Protein 4Q1Z (pdb70)

Structure (mmCIF, N/CA/C/O backbone):
data_4Q1Z
#
_entry.id   4Q1Z
#
_cell.length_a   76.202
_cell.length_b   76.202
_cell.length_c   174.721
_cell.angle_alpha   90.000
_cell.angle_beta   90.000
_cell.angle_gamma   120.000
#
_symmetry.space_group_name_H-M   'P 32 2 1'
#
loop_
_entity.id
_entity.type
_entity.pdbx_description
1 polymer 'Putative lipoprotein'
2 non-polymer 'UNKNOWN ATOM OR ION'
3 non-polymer DI(HYDROXYETHYL)ETHER
4 non-polymer 'TRIETHYLENE GLYCOL'
5 water water
#
loop_
_atom_site.group_PDB
_atom_site.id
_atom_site.type_symbol
_atom_site.label_atom_id
_atom_site.label_alt_id
_atom_site.label_comp_id
_atom_site.label_asym_id
_atom_site.label_entity_id
_atom_site.label_seq_id
_atom_site.pdbx_PDB_ins_code
_atom_site.Cartn_x
_atom_site.Cartn_y
_atom_site.Cartn_z
_atom_site.occupancy
_atom_site.B_iso_or_equiv
_atom_site.auth_seq_id
_atom_site.auth_comp_id
_atom_site.auth_asym_id
_atom_site.auth_atom_id
_atom_site.pdbx_PDB_model_num
ATOM 1 N N . PRO A 1 10 ? 97.191 22.012 -18.607 1.00 133.82 9 PRO A N 1
ATOM 2 C CA . PRO A 1 10 ? 96.862 21.374 -17.318 1.00 131.70 9 PRO A CA 1
ATOM 3 C C . PRO A 1 10 ? 96.779 22.406 -16.177 1.00 133.24 9 PRO A C 1
ATOM 4 O O . PRO A 1 10 ? 97.804 22.990 -15.806 1.00 134.98 9 PRO A O 1
ATOM 8 N N . ILE A 1 11 ? 95.559 22.654 -15.636 1.00 125.20 10 ILE A N 1
ATOM 9 C CA . ILE A 1 11 ? 95.334 23.646 -14.566 1.00 122.84 10 ILE A CA 1
ATOM 10 C C . ILE A 1 11 ? 94.444 23.102 -13.428 1.00 121.52 10 ILE A C 1
ATOM 11 O O . ILE A 1 11 ? 93.808 22.058 -13.581 1.00 119.33 10 ILE A O 1
ATOM 13 N N . THR A 1 12 ? 94.422 23.809 -12.278 1.00 116.15 11 THR A N 1
ATOM 14 C CA . THR A 1 12 ? 93.565 23.472 -11.129 1.00 113.24 11 THR A CA 1
ATOM 15 C C . THR A 1 12 ? 92.527 24.589 -10.987 1.00 112.94 11 THR A C 1
ATOM 16 O O . THR A 1 12 ? 92.899 25.768 -11.034 1.00 113.89 11 THR A O 1
ATOM 20 N N . VAL A 1 13 ? 91.234 24.220 -10.854 1.00 104.26 12 VAL A N 1
ATOM 21 C CA . VAL A 1 13 ? 90.112 25.164 -10.750 1.00 100.99 12 VAL A CA 1
ATOM 22 C C . VAL A 1 13 ? 89.385 25.004 -9.405 1.00 99.57 12 VAL A C 1
ATOM 23 O O . VAL A 1 13 ? 88.941 23.906 -9.051 1.00 97.25 12 VAL A O 1
ATOM 27 N N . ASP A 1 14 ? 89.284 26.123 -8.664 1.00 94.39 13 ASP A N 1
ATOM 28 C CA . ASP A 1 14 ? 88.581 26.207 -7.386 1.00 91.95 13 ASP A CA 1
ATOM 29 C C . ASP A 1 14 ? 87.088 26.339 -7.660 1.00 90.56 13 ASP A C 1
ATOM 30 O O . ASP A 1 14 ? 86.681 27.214 -8.426 1.00 89.81 13 ASP A O 1
ATOM 35 N N . VAL A 1 15 ? 86.285 25.426 -7.092 1.00 82.63 14 VAL A N 1
ATOM 36 C CA . VAL A 1 15 ? 84.840 25.386 -7.275 1.00 79.06 14 VAL A CA 1
ATOM 37 C C . VAL A 1 15 ? 84.183 25.696 -5.927 1.00 82.02 14 VAL A C 1
ATOM 38 O O . VAL A 1 15 ? 84.617 25.155 -4.911 1.00 81.87 14 VAL A O 1
ATOM 42 N N . TYR A 1 16 ? 83.179 26.603 -5.913 1.00 77.64 15 TYR A N 1
ATOM 43 C CA . TYR A 1 16 ? 82.424 26.988 -4.711 1.00 76.90 15 TYR A CA 1
ATOM 44 C C . TYR A 1 16 ? 80.936 26.752 -4.955 1.00 78.15 15 TYR A C 1
ATOM 45 O O . TYR A 1 16 ? 80.366 27.303 -5.899 1.00 76.77 15 TYR A O 1
ATOM 54 N N . LEU A 1 17 ? 80.318 25.922 -4.114 1.00 72.49 16 LEU A N 1
ATOM 55 C CA . LEU A 1 17 ? 78.925 25.585 -4.252 1.00 70.65 16 LEU A CA 1
ATOM 56 C C . LEU A 1 17 ? 78.070 26.370 -3.268 1.00 76.09 16 LEU A C 1
ATOM 57 O O . LEU A 1 17 ? 78.165 26.185 -2.049 1.00 75.86 16 LEU A O 1
ATOM 62 N N . ASP A 1 18 ? 77.229 27.261 -3.817 1.00 73.05 17 ASP A N 1
ATOM 63 C CA . ASP A 1 18 ? 76.268 28.046 -3.054 1.00 71.59 17 ASP A CA 1
ATOM 64 C C . ASP A 1 18 ? 75.032 27.190 -2.977 1.00 71.81 17 ASP A C 1
ATOM 65 O O . ASP A 1 18 ? 74.176 27.249 -3.864 1.00 70.91 17 ASP A O 1
ATOM 70 N N . ILE A 1 19 ? 75.004 26.307 -1.965 1.00 66.93 18 ILE A N 1
ATOM 71 C CA . ILE A 1 19 ? 73.917 25.372 -1.734 1.00 64.75 18 ILE A CA 1
ATOM 72 C C . ILE A 1 19 ? 72.829 26.134 -0.974 1.00 71.84 18 ILE A C 1
ATOM 73 O O . ILE A 1 19 ? 73.106 26.801 0.023 1.00 73.19 18 ILE A O 1
ATOM 78 N N . THR A 1 20 ? 71.610 26.094 -1.535 1.00 68.80 19 THR A N 1
ATOM 79 C CA . THR A 1 20 ? 70.398 26.798 -1.122 1.00 68.57 19 THR A CA 1
ATOM 80 C C . THR A 1 20 ? 69.688 26.021 0.005 1.00 72.53 19 THR A C 1
ATOM 81 O O . THR A 1 20 ? 68.886 26.625 0.718 1.00 73.46 19 THR A O 1
ATOM 85 N N . VAL A 1 21 ? 70.009 24.716 0.204 1.00 66.23 20 VAL A N 1
ATOM 86 C CA . VAL A 1 21 ? 69.442 23.900 1.286 1.00 63.04 20 VAL A CA 1
ATOM 87 C C . VAL A 1 21 ? 70.077 24.352 2.607 1.00 67.16 20 VAL A C 1
ATOM 88 O O . VAL A 1 21 ? 71.295 24.526 2.681 1.00 65.93 20 VAL A O 1
ATOM 92 N N . GLU A 1 22 ? 69.230 24.565 3.630 1.00 65.39 21 GLU A N 1
ATOM 93 C CA . GLU A 1 22 ? 69.606 25.027 4.972 1.00 66.71 21 GLU A CA 1
ATOM 94 C C . GLU A 1 22 ? 69.949 23.880 5.926 1.00 70.34 21 GLU A C 1
ATOM 95 O O . GLU A 1 22 ? 69.368 22.797 5.832 1.00 68.76 21 GLU A O 1
ATOM 101 N N . ASN A 1 23 ? 70.860 24.160 6.889 1.00 68.09 22 ASN A N 1
ATOM 102 C CA . ASN A 1 23 ? 71.309 23.269 7.968 1.00 67.55 22 ASN A CA 1
ATOM 103 C C . ASN A 1 23 ? 71.724 21.895 7.451 1.00 71.83 22 ASN A C 1
ATOM 104 O O . ASN A 1 23 ? 71.291 20.879 8.004 1.00 71.16 22 ASN A O 1
ATOM 109 N N . ILE A 1 24 ? 72.559 21.863 6.394 1.00 68.56 23 ILE A N 1
ATOM 110 C CA . ILE A 1 24 ? 73.030 20.619 5.777 1.00 68.36 23 ILE A CA 1
ATOM 111 C C . ILE A 1 24 ? 73.871 19.811 6.781 1.00 76.70 23 ILE A C 1
ATOM 112 O O . ILE A 1 24 ? 74.768 20.366 7.421 1.00 78.60 23 ILE A O 1
ATOM 117 N N . SER A 1 25 ? 73.566 18.509 6.913 1.00 73.49 24 SER A N 1
ATOM 118 C CA . SER A 1 25 ? 74.272 17.586 7.803 1.00 74.13 24 SER A CA 1
ATOM 119 C C . SER A 1 25 ? 75.258 16.697 7.014 1.00 79.06 24 SER A C 1
ATOM 120 O O . SER A 1 25 ? 76.345 16.390 7.511 1.00 80.95 24 SER A O 1
ATOM 123 N N . THR A 1 26 ? 74.868 16.281 5.793 1.00 73.30 25 THR A N 1
ATOM 124 C CA . THR A 1 26 ? 75.639 15.403 4.905 1.00 72.04 25 THR A CA 1
ATOM 125 C C . THR A 1 26 ? 75.482 15.803 3.452 1.00 72.10 25 THR A C 1
ATOM 126 O O . THR A 1 26 ? 74.398 16.231 3.048 1.00 70.76 25 THR A O 1
ATOM 130 N N . LEU A 1 27 ? 76.543 15.593 2.654 1.00 67.06 26 LEU A N 1
ATOM 131 C CA . LEU A 1 27 ? 76.522 15.727 1.204 1.00 65.27 26 LEU A CA 1
ATOM 132 C C . LEU A 1 27 ? 76.808 14.314 0.642 1.00 72.28 26 LEU A C 1
ATOM 133 O O . LEU A 1 27 ? 77.966 13.859 0.594 1.00 72.89 26 LEU A O 1
ATOM 138 N N . LYS A 1 28 ? 75.707 13.589 0.320 1.00 68.60 27 LYS A N 1
ATOM 139 C CA . LYS A 1 28 ? 75.690 12.192 -0.146 1.00 67.97 27 LYS A CA 1
ATOM 140 C C . LYS A 1 28 ? 75.685 12.067 -1.693 1.00 71.46 27 LYS A C 1
ATOM 141 O O . LYS A 1 28 ? 74.868 12.698 -2.369 1.00 70.04 27 LYS A O 1
ATOM 147 N N . ASP A 1 29 ? 76.609 11.239 -2.235 1.00 68.88 28 ASP A N 1
ATOM 148 C CA . ASP A 1 29 ? 76.768 10.910 -3.668 1.00 69.16 28 ASP A CA 1
ATOM 149 C C . ASP A 1 29 ? 76.846 12.193 -4.581 1.00 70.26 28 ASP A C 1
ATOM 150 O O . ASP A 1 29 ? 76.470 12.169 -5.770 1.00 68.70 28 ASP A O 1
ATOM 155 N N . LEU A 1 30 ? 77.425 13.283 -4.017 1.00 65.42 29 LEU A N 1
ATOM 156 C CA . LEU A 1 30 ? 77.555 14.579 -4.670 1.00 64.27 29 LEU A CA 1
ATOM 157 C C . LEU A 1 30 ? 78.771 14.610 -5.600 1.00 68.21 29 LEU A C 1
ATOM 158 O O . LEU A 1 30 ? 79.888 14.277 -5.200 1.00 69.77 29 LEU A O 1
ATOM 163 N N . THR A 1 31 ? 78.539 15.033 -6.848 1.00 63.30 30 THR A N 1
ATOM 164 C CA . THR A 1 31 ? 79.570 15.122 -7.870 1.00 63.81 30 THR A CA 1
ATOM 165 C C . THR A 1 31 ? 79.548 16.445 -8.637 1.00 69.52 30 THR A C 1
ATOM 166 O O . THR A 1 31 ? 78.516 17.112 -8.764 1.00 67.70 30 THR A O 1
ATOM 170 N N . VAL A 1 32 ? 80.721 16.800 -9.153 1.00 69.35 31 VAL A N 1
ATOM 171 C CA . VAL A 1 32 ? 80.962 17.936 -10.019 1.00 70.96 31 VAL A CA 1
ATOM 172 C C . VAL A 1 32 ? 81.543 17.350 -11.294 1.00 78.38 31 VAL A C 1
ATOM 173 O O . VAL A 1 32 ? 82.659 16.842 -11.280 1.00 79.39 31 VAL A O 1
ATOM 177 N N . LYS A 1 33 ? 80.738 17.334 -12.361 1.00 76.89 32 LYS A N 1
ATOM 178 C CA . LYS A 1 33 ? 81.112 16.849 -13.689 1.00 78.66 32 LYS A CA 1
ATOM 179 C C . LYS A 1 33 ? 81.521 18.052 -14.565 1.00 86.19 32 LYS A C 1
ATOM 180 O O . LYS A 1 33 ? 80.866 19.099 -14.501 1.00 85.27 32 LYS A O 1
ATOM 186 N N . PHE A 1 34 ? 82.615 17.909 -15.348 1.00 85.79 33 PHE A N 1
ATOM 187 C CA . PHE A 1 34 ? 83.118 18.910 -16.303 1.00 87.29 33 PHE A CA 1
ATOM 188 C C . PHE A 1 34 ? 83.104 18.314 -17.719 1.00 97.65 33 PHE A C 1
ATOM 189 O O . PHE A 1 34 ? 84.072 17.651 -18.092 1.00 98.65 33 PHE A O 1
ATOM 197 N N . ASP A 1 35 ? 82.000 18.501 -18.488 1.00 97.83 34 ASP A N 1
ATOM 198 C CA . ASP A 1 35 ? 81.859 17.965 -19.857 1.00 100.21 34 ASP A CA 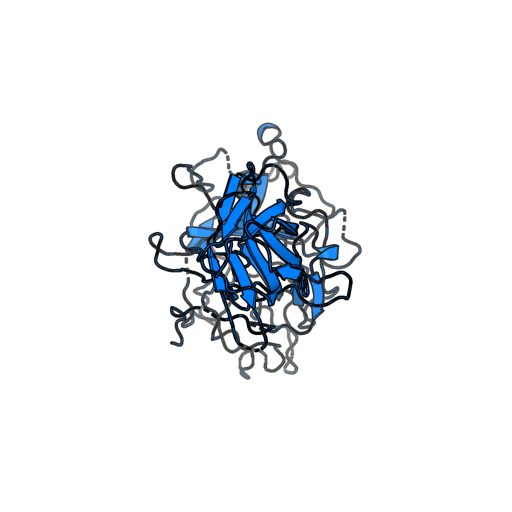1
ATOM 199 C C . ASP A 1 35 ? 82.382 18.960 -20.953 1.00 110.63 34 ASP A C 1
ATOM 200 O O . ASP A 1 35 ? 82.516 20.164 -20.694 1.00 110.47 34 ASP A O 1
ATOM 202 N N . ASN A 1 36 ? 82.694 18.428 -22.168 1.00 111.30 35 ASN A N 1
ATOM 203 C CA . ASN A 1 36 ? 83.169 19.180 -23.345 1.00 113.93 35 ASN A CA 1
ATOM 204 C C . ASN A 1 36 ? 83.063 18.339 -24.644 1.00 121.51 35 ASN A C 1
ATOM 205 O O . ASN A 1 36 ? 83.173 17.108 -24.596 1.00 121.61 35 ASN A O 1
ATOM 210 N N . TYR A 1 37 ? 82.867 19.017 -25.803 1.00 120.12 36 TYR A N 1
ATOM 211 C CA . TYR A 1 37 ? 82.787 18.402 -27.136 1.00 149.54 36 TYR A CA 1
A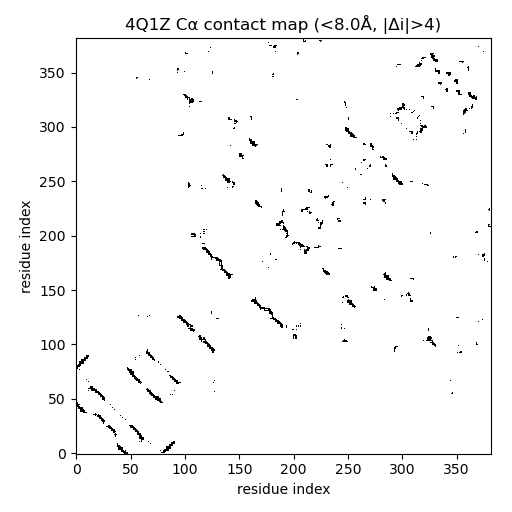TOM 212 C C . TYR A 1 37 ? 84.187 18.204 -27.722 1.00 161.64 36 TYR A C 1
ATOM 213 O O . TYR A 1 37 ? 84.436 17.230 -28.427 1.00 113.84 36 TYR A O 1
ATOM 215 N N . ASP A 1 40 ? 87.107 16.768 -26.640 1.00 130.17 39 ASP A N 1
ATOM 216 C CA . ASP A 1 40 ? 86.248 15.820 -25.931 1.00 128.07 39 ASP A CA 1
ATOM 217 C C . ASP A 1 40 ? 86.866 15.426 -24.572 1.00 130.21 39 ASP A C 1
ATOM 218 O O . ASP A 1 40 ? 87.382 14.316 -24.405 1.00 129.99 39 ASP A O 1
ATOM 223 N N . LEU A 1 41 ? 86.800 16.359 -23.602 1.00 125.21 40 LEU A N 1
ATOM 224 C CA . LEU A 1 41 ? 87.313 16.182 -22.240 1.00 123.79 40 LEU A CA 1
ATOM 225 C C . LEU A 1 41 ? 86.147 16.094 -21.235 1.00 124.16 40 LEU A C 1
ATOM 226 O O . LEU A 1 41 ? 85.292 16.987 -21.200 1.00 122.48 40 LEU A O 1
ATOM 228 N N . HIS A 1 42 ? 86.100 14.997 -20.446 1.00 118.89 41 HIS A N 1
ATOM 229 C CA . HIS A 1 42 ? 85.039 14.746 -19.463 1.00 115.71 41 HIS A CA 1
ATOM 230 C C . HIS A 1 42 ? 85.628 14.354 -18.109 1.00 113.77 41 HIS A C 1
ATOM 231 O O . HIS A 1 42 ? 86.280 13.317 -17.988 1.00 114.49 41 HIS A O 1
ATOM 238 N N . TYR A 1 43 ? 85.408 15.202 -17.097 1.00 104.46 42 TYR A N 1
ATOM 239 C CA . TYR A 1 43 ? 85.910 14.998 -15.741 1.00 101.41 42 TYR A CA 1
ATOM 240 C C . TYR A 1 43 ? 84.770 14.846 -14.729 1.00 97.32 42 TYR A C 1
ATOM 241 O O . TYR A 1 43 ? 83.738 15.493 -14.880 1.00 96.03 42 TYR A O 1
ATOM 250 N N . VAL A 1 44 ? 84.947 13.986 -13.707 1.00 88.26 43 VAL A N 1
ATOM 251 C CA . VAL A 1 44 ? 83.985 13.806 -12.612 1.00 83.53 43 VAL A CA 1
ATOM 252 C C . VAL A 1 44 ? 84.775 13.922 -11.295 1.00 86.10 43 VAL A C 1
ATOM 253 O O . VAL A 1 44 ? 85.852 13.343 -11.168 1.00 87.37 43 VAL A O 1
ATOM 257 N N . LYS A 1 45 ? 84.276 14.715 -10.346 1.00 80.34 44 LYS A N 1
ATOM 258 C CA . LYS A 1 45 ? 84.959 14.929 -9.073 1.00 79.63 44 LYS A CA 1
ATOM 259 C C . LYS A 1 45 ? 83.990 14.730 -7.908 1.00 81.03 44 LYS A C 1
ATOM 260 O O . LYS A 1 45 ? 82.894 15.268 -7.932 1.00 79.31 44 LYS A O 1
ATOM 266 N N . GLU A 1 46 ? 84.399 13.948 -6.898 1.00 77.75 45 GLU A N 1
ATOM 267 C CA . GLU A 1 46 ? 83.617 13.691 -5.688 1.00 75.74 45 GLU A CA 1
ATOM 268 C C . GLU A 1 46 ? 83.658 14.919 -4.778 1.00 79.48 45 GLU A C 1
ATOM 269 O O . GLU A 1 46 ? 84.702 15.568 -4.667 1.00 79.57 45 GLU A O 1
ATOM 275 N N . VAL A 1 47 ? 82.516 15.253 -4.144 1.00 74.94 46 VAL A N 1
ATOM 276 C CA . VAL A 1 47 ? 82.416 16.452 -3.310 1.00 74.28 46 VAL A CA 1
ATOM 277 C C . VAL A 1 47 ? 81.779 16.110 -1.956 1.00 77.80 46 VAL A C 1
ATOM 278 O O . VAL A 1 47 ? 80.732 15.465 -1.915 1.00 77.59 46 VAL A O 1
ATOM 282 N N . THR A 1 48 ? 82.384 16.579 -0.857 1.00 74.32 47 THR A N 1
ATOM 283 C CA . THR A 1 48 ? 81.833 16.377 0.483 1.00 73.40 47 THR A CA 1
ATOM 284 C C . THR A 1 48 ? 81.646 17.688 1.211 1.00 79.28 47 THR A C 1
ATOM 285 O O . THR A 1 48 ? 80.978 17.708 2.243 1.00 78.64 47 THR A O 1
ATOM 289 N N . ASP A 1 49 ? 82.216 18.787 0.692 1.00 77.99 48 ASP A N 1
ATOM 290 C CA . ASP A 1 49 ? 82.075 20.081 1.347 1.00 78.75 48 ASP A CA 1
ATOM 291 C C . ASP A 1 49 ? 81.520 21.133 0.393 1.00 83.21 48 ASP A C 1
ATOM 292 O O . ASP A 1 49 ? 81.249 20.817 -0.760 1.00 82.11 48 ASP A O 1
ATOM 297 N N . ASN A 1 50 ? 81.327 22.377 0.881 1.00 81.22 49 ASN A N 1
ATOM 298 C CA . ASN A 1 50 ? 80.833 23.515 0.104 1.00 81.03 49 ASN A CA 1
ATOM 299 C C . ASN A 1 50 ? 81.835 23.969 -0.972 1.00 85.85 49 ASN A C 1
ATOM 300 O O . ASN A 1 50 ? 81.429 24.586 -1.953 1.00 86.08 49 ASN A O 1
ATOM 305 N N . SER A 1 51 ? 83.123 23.678 -0.796 1.00 83.04 50 SER A N 1
ATOM 306 C CA . SER A 1 51 ? 84.149 24.061 -1.770 1.00 84.63 50 SER A CA 1
ATOM 307 C C . SER A 1 51 ? 85.076 22.890 -2.106 1.00 90.73 50 SER A C 1
ATOM 308 O O . SER A 1 51 ? 85.422 22.108 -1.213 1.00 90.65 50 SER A O 1
ATOM 311 N N . VAL A 1 52 ? 85.479 22.778 -3.395 1.00 88.35 51 VAL A N 1
ATOM 312 C CA . VAL A 1 52 ? 86.373 21.720 -3.881 1.00 89.04 51 VAL A CA 1
ATOM 313 C C . VAL A 1 52 ? 87.386 22.279 -4.897 1.00 95.07 51 VAL A C 1
ATOM 314 O O . VAL A 1 52 ? 87.028 23.107 -5.737 1.00 94.53 51 VAL A O 1
ATOM 318 N N . LYS A 1 53 ? 88.651 21.815 -4.801 1.00 93.69 52 LYS A N 1
ATOM 319 C CA . LYS A 1 53 ? 89.730 22.152 -5.735 1.00 95.20 52 LYS A CA 1
ATOM 320 C C . LYS A 1 53 ? 89.804 21.026 -6.755 1.00 99.66 52 LYS A C 1
ATOM 321 O O . LYS A 1 53 ? 89.814 19.853 -6.372 1.00 98.24 52 LYS A O 1
ATOM 323 N N . VAL A 1 54 ? 89.770 21.368 -8.051 1.00 97.84 53 VAL A N 1
ATOM 324 C CA . VAL A 1 54 ? 89.802 20.360 -9.113 1.00 98.41 53 VAL A CA 1
ATOM 325 C C . VAL A 1 54 ? 91.123 20.481 -9.923 1.00 108.71 53 VAL A C 1
ATOM 326 O O . VAL A 1 54 ? 91.266 21.386 -10.752 1.00 109.24 53 VAL A O 1
ATOM 330 N N . ASP A 1 55 ? 92.075 19.549 -9.679 1.00 108.58 54 ASP A N 1
ATOM 331 C CA . ASP A 1 55 ? 93.386 19.493 -10.346 1.00 111.25 54 ASP A CA 1
ATOM 332 C C . ASP A 1 55 ? 93.333 18.716 -11.660 1.00 116.83 54 ASP A C 1
ATOM 333 O O . ASP A 1 55 ? 92.390 17.956 -11.902 1.00 115.45 54 ASP A O 1
ATOM 338 N N . GLY A 1 56 ? 94.376 18.888 -12.469 1.00 116.05 55 GLY A N 1
ATOM 339 C CA . GLY A 1 56 ? 94.582 18.179 -13.728 1.00 117.27 55 GLY A CA 1
ATOM 340 C C . GLY A 1 56 ? 93.632 18.469 -14.872 1.00 121.33 55 GLY A C 1
ATOM 341 O O . GLY A 1 56 ? 93.679 17.762 -15.886 1.00 122.39 55 GLY A O 1
ATOM 342 N N . ILE A 1 57 ? 92.776 19.504 -14.739 1.00 116.29 56 ILE A N 1
ATOM 343 C CA . ILE A 1 57 ? 91.837 19.866 -15.800 1.00 115.65 56 ILE A CA 1
ATOM 344 C C . ILE A 1 57 ? 92.563 20.761 -16.821 1.00 121.19 56 ILE A C 1
ATOM 345 O O . ILE A 1 57 ? 93.122 21.802 -16.465 1.00 121.27 56 ILE A O 1
ATOM 350 N N . ILE A 1 58 ? 92.578 20.316 -18.089 1.00 118.72 57 ILE A N 1
ATOM 351 C CA . ILE A 1 58 ? 93.206 21.029 -19.205 1.00 120.43 57 ILE A CA 1
ATOM 352 C C . ILE A 1 58 ? 92.344 22.266 -19.558 1.00 124.76 57 ILE A C 1
ATOM 353 O O . ILE A 1 58 ? 91.119 22.126 -19.612 1.00 123.58 57 ILE A O 1
ATOM 358 N N . PRO A 1 59 ? 92.931 23.480 -19.764 1.00 122.49 58 PRO A N 1
ATOM 359 C CA . PRO A 1 59 ? 92.099 24.674 -20.022 1.00 121.44 58 PRO A CA 1
ATOM 360 C C . PRO A 1 59 ? 91.165 24.581 -21.238 1.00 124.64 58 PRO A C 1
ATOM 361 O O . PRO A 1 59 ? 91.417 23.825 -22.183 1.00 124.93 58 PRO A O 1
ATOM 365 N N . GLY A 1 60 ? 90.079 25.352 -21.163 1.00 119.71 59 GLY A N 1
ATOM 366 C CA . GLY A 1 60 ? 89.028 25.440 -22.170 1.00 119.41 59 GLY A CA 1
ATOM 367 C C . GLY A 1 60 ? 87.699 25.884 -21.586 1.00 121.49 59 GLY A C 1
ATOM 368 O O . GLY A 1 60 ? 87.631 26.255 -20.410 1.00 119.56 59 GLY A O 1
ATOM 369 N N . ILE A 1 61 ? 86.629 25.863 -22.401 1.00 118.29 60 ILE A N 1
ATOM 370 C CA . ILE A 1 61 ? 85.299 26.230 -21.905 1.00 116.30 60 ILE A CA 1
ATOM 371 C C . ILE A 1 61 ? 84.494 24.937 -21.714 1.00 117.57 60 ILE A C 1
ATOM 372 O O . ILE A 1 61 ? 84.346 24.153 -22.654 1.00 117.85 60 ILE A O 1
ATOM 377 N N . TYR A 1 62 ? 84.044 24.689 -20.473 1.00 111.33 61 TYR A N 1
ATOM 378 C CA . TYR A 1 62 ? 83.303 23.478 -20.102 1.00 108.76 61 TYR A CA 1
ATOM 379 C C . TYR A 1 62 ? 81.917 23.786 -19.576 1.00 107.52 61 TYR A C 1
ATOM 380 O O . TYR A 1 62 ? 81.690 24.868 -19.036 1.00 106.52 61 TYR A O 1
ATOM 389 N N . SER A 1 63 ? 81.005 22.808 -19.678 1.00 101.16 62 SER A N 1
ATOM 390 C CA . SER A 1 63 ? 79.672 22.879 -19.078 1.00 98.17 62 SER A CA 1
ATOM 391 C C . SER A 1 63 ? 79.765 22.075 -17.767 1.00 97.30 62 SER A C 1
ATOM 392 O O . SER A 1 63 ? 79.956 20.855 -17.789 1.00 96.37 62 SER A O 1
ATOM 395 N N . VAL A 1 64 ? 79.759 22.792 -16.637 1.00 90.28 63 VAL A N 1
ATOM 396 C CA . VAL A 1 64 ? 79.946 22.218 -15.307 1.00 87.68 63 VAL A CA 1
ATOM 397 C C . VAL A 1 64 ? 78.588 21.946 -14.664 1.00 87.55 63 VAL A C 1
ATOM 398 O O . VAL A 1 64 ? 77.738 22.835 -14.623 1.00 86.85 63 VAL A O 1
ATOM 402 N N . THR A 1 65 ? 78.381 20.701 -14.191 1.00 80.63 64 THR A N 1
ATOM 403 C CA . THR A 1 65 ? 77.125 20.272 -13.559 1.00 76.68 64 THR A CA 1
ATOM 404 C C . THR A 1 65 ? 77.386 19.661 -12.181 1.00 73.85 64 THR A C 1
ATOM 405 O O . THR A 1 65 ? 78.356 18.913 -11.997 1.00 73.65 64 THR A O 1
ATOM 409 N N . VAL A 1 66 ? 76.512 20.011 -11.218 1.00 64.59 65 VAL A N 1
ATOM 410 C CA . VAL A 1 66 ? 76.517 19.556 -9.826 1.00 62.01 65 VAL A CA 1
ATOM 411 C C . VAL A 1 66 ? 75.253 18.753 -9.593 1.00 63.59 65 VAL A C 1
ATOM 412 O O . VAL A 1 66 ? 74.185 19.188 -10.006 1.00 61.70 65 VAL A O 1
ATOM 416 N N . SER A 1 67 ? 75.382 17.556 -8.987 1.00 61.06 66 SER A N 1
ATOM 417 C CA . SER A 1 67 ? 74.270 16.654 -8.665 1.00 59.80 66 SER A CA 1
ATOM 418 C C . SER A 1 67 ? 74.635 15.723 -7.508 1.00 62.01 66 SER A C 1
ATOM 419 O O . SER A 1 67 ? 75.747 15.192 -7.436 1.00 62.57 66 SER A O 1
ATOM 422 N N . GLY A 1 68 ? 73.676 15.536 -6.620 1.00 55.86 67 GLY A N 1
ATOM 423 C CA . GLY A 1 68 ? 73.828 14.715 -5.431 1.00 54.38 67 GLY A CA 1
ATOM 424 C C . GLY A 1 68 ? 72.696 14.939 -4.466 1.00 57.28 67 GLY A C 1
ATOM 425 O O . GLY A 1 68 ? 71.663 15.511 -4.837 1.00 55.66 67 GLY A O 1
ATOM 426 N N . THR A 1 69 ? 72.901 14.514 -3.215 1.00 56.90 68 THR A N 1
ATOM 427 C CA . THR A 1 69 ? 71.884 14.573 -2.164 1.00 57.45 68 THR A CA 1
ATOM 428 C C . THR A 1 69 ? 72.430 15.236 -0.898 1.00 65.43 68 THR A C 1
ATOM 429 O O . THR A 1 69 ? 73.549 14.958 -0.473 1.00 67.50 68 THR A O 1
ATOM 433 N N . ALA A 1 70 ? 71.608 16.105 -0.296 1.00 62.47 69 ALA A N 1
ATOM 434 C CA . ALA A 1 70 ? 71.900 16.737 0.976 1.00 62.63 69 ALA A CA 1
ATOM 435 C C . ALA A 1 70 ? 70.870 16.276 1.991 1.00 67.57 69 ALA A C 1
ATOM 436 O O . ALA A 1 70 ? 69.691 16.143 1.658 1.00 66.19 69 ALA A O 1
ATOM 438 N N . ILE A 1 71 ? 71.328 15.958 3.204 1.00 65.97 70 ILE A N 1
ATOM 439 C CA . ILE A 1 71 ? 70.474 15.563 4.323 1.00 65.51 70 ILE A CA 1
ATOM 440 C C . ILE A 1 71 ? 70.629 16.662 5.370 1.00 70.05 70 ILE A C 1
ATOM 441 O O . ILE A 1 71 ? 71.761 16.997 5.708 1.00 70.97 70 ILE A O 1
ATOM 446 N N . ASP A 1 72 ? 69.523 17.277 5.827 1.00 65.77 71 ASP A N 1
ATOM 447 C CA . ASP A 1 72 ? 69.640 18.352 6.807 1.00 66.48 71 ASP A CA 1
ATOM 448 C C . ASP A 1 72 ? 69.662 17.779 8.243 1.00 73.29 71 ASP A C 1
ATOM 449 O O . ASP A 1 72 ? 69.643 16.554 8.419 1.00 73.08 71 ASP A O 1
ATOM 454 N N . THR A 1 73 ? 69.781 18.664 9.257 1.00 71.56 72 THR A N 1
ATOM 455 C CA . THR A 1 73 ? 69.898 18.283 10.670 1.00 72.19 72 THR A CA 1
ATOM 456 C C . THR A 1 73 ? 68.656 17.568 11.206 1.00 77.73 72 THR A C 1
ATOM 457 O O . THR A 1 73 ? 68.762 16.883 12.226 1.00 79.10 72 THR A O 1
ATOM 461 N N . GLU A 1 74 ? 67.504 17.698 10.507 1.00 73.01 73 GLU A N 1
ATOM 462 C CA . GLU A 1 74 ? 66.221 17.091 10.864 1.00 71.71 73 GLU A CA 1
ATOM 463 C C . GLU A 1 74 ? 65.944 15.828 10.026 1.00 75.94 73 GLU A C 1
ATOM 464 O O . GLU A 1 74 ? 64.795 15.350 9.989 1.00 75.70 73 GLU A O 1
ATOM 470 N N . ASN A 1 75 ? 67.012 15.283 9.374 1.00 71.56 74 ASN A N 1
ATOM 471 C CA A ASN A 1 75 ? 66.975 14.077 8.539 0.50 70.41 74 ASN A CA 1
ATOM 472 C CA B ASN A 1 75 ? 66.988 14.082 8.526 0.50 70.54 74 ASN A CA 1
ATOM 473 C C . ASN A 1 75 ? 66.037 14.270 7.308 1.00 72.36 74 ASN A C 1
ATOM 474 O O . ASN A 1 75 ? 65.417 13.309 6.828 1.00 72.02 74 ASN A O 1
ATOM 483 N N . ASN A 1 76 ? 65.955 15.514 6.771 1.00 64.79 75 ASN A N 1
ATOM 484 C CA . ASN A 1 76 ? 65.166 15.767 5.564 1.00 62.21 75 ASN A CA 1
ATOM 485 C C . ASN A 1 76 ? 66.081 15.529 4.383 1.00 63.63 75 ASN A C 1
ATOM 486 O O . ASN A 1 76 ? 67.233 15.942 4.417 1.00 64.74 75 ASN A O 1
ATOM 491 N N . GLU A 1 77 ? 65.608 14.828 3.374 1.00 58.14 76 GLU A N 1
ATOM 492 C CA . GLU A 1 77 ? 66.422 14.519 2.220 1.00 57.93 76 GLU A CA 1
ATOM 493 C C . GLU A 1 77 ? 66.107 15.475 1.101 1.00 60.97 76 GLU A C 1
ATOM 494 O O . GLU A 1 77 ? 64.940 15.822 0.892 1.00 61.90 76 GLU A O 1
ATOM 500 N N . TYR A 1 78 ? 67.162 15.926 0.401 1.00 55.08 77 TYR A N 1
ATOM 501 C CA . TYR A 1 78 ? 67.073 16.849 -0.713 1.00 53.93 77 TYR A CA 1
ATOM 502 C C . TYR A 1 78 ? 67.863 16.362 -1.901 1.00 59.54 77 TYR A C 1
ATOM 503 O O . TYR A 1 78 ? 69.019 15.976 -1.753 1.00 61.90 77 TYR A O 1
ATOM 512 N N . TYR A 1 79 ? 67.273 16.442 -3.090 1.00 55.31 78 TYR A N 1
ATOM 513 C CA . TYR A 1 79 ? 67.986 16.193 -4.327 1.00 55.20 78 TYR A CA 1
ATOM 514 C C . TYR A 1 79 ? 68.502 17.564 -4.758 1.00 59.83 78 TYR A C 1
ATOM 515 O O . TYR A 1 79 ? 67.719 18.508 -4.957 1.00 58.16 78 TYR A O 1
ATOM 524 N N . ILE A 1 80 ? 69.828 17.718 -4.769 1.00 57.44 79 ILE A N 1
ATOM 525 C CA . ILE A 1 80 ? 70.419 19.024 -5.063 1.00 56.22 79 ILE A CA 1
ATOM 526 C C . ILE A 1 80 ? 71.018 19.007 -6.465 1.00 61.46 79 ILE A C 1
ATOM 527 O O . ILE A 1 80 ? 71.504 17.975 -6.922 1.00 62.36 79 ILE A O 1
ATOM 532 N N . ASN A 1 81 ? 70.894 20.129 -7.181 1.00 58.84 80 ASN A N 1
ATOM 533 C CA . ASN A 1 81 ? 71.342 20.251 -8.566 1.00 59.19 80 ASN A CA 1
ATOM 534 C C . ASN A 1 81 ? 71.765 21.678 -8.896 1.00 62.57 80 ASN A C 1
ATOM 535 O O . ASN A 1 81 ? 71.224 22.631 -8.352 1.00 62.24 80 ASN A O 1
ATOM 540 N N . GLY A 1 82 ? 72.711 21.805 -9.806 1.00 60.02 81 GLY A N 1
ATOM 541 C CA . GLY A 1 82 ? 73.217 23.089 -10.253 1.00 61.66 81 GLY A CA 1
ATOM 542 C C . GLY A 1 82 ? 74.068 22.954 -11.489 1.00 68.99 81 GLY A C 1
ATOM 543 O O . GLY A 1 82 ? 74.486 21.852 -11.833 1.00 68.26 81 GLY A O 1
ATOM 544 N N . ASN A 1 83 ? 74.293 24.065 -12.189 1.00 70.42 82 ASN A N 1
ATOM 545 C CA . ASN A 1 83 ? 75.152 24.084 -13.368 1.00 73.84 82 ASN A CA 1
ATOM 546 C C . ASN A 1 83 ? 75.691 25.477 -13.656 1.00 82.19 82 ASN A C 1
ATOM 547 O O . ASN A 1 83 ? 75.186 26.472 -13.146 1.00 82.21 82 ASN A O 1
ATOM 552 N N . SER A 1 84 ? 76.757 25.514 -14.438 1.00 82.35 83 SER A N 1
ATOM 553 C CA . SER A 1 84 ? 77.445 26.687 -14.943 1.00 84.77 83 SER A CA 1
ATOM 554 C C . SER A 1 84 ? 77.736 26.356 -16.387 1.00 92.18 83 SER A C 1
ATOM 555 O O . SER A 1 84 ? 78.525 25.442 -16.660 1.00 91.67 83 SER A O 1
ATOM 558 N N . VAL A 1 85 ? 76.994 26.989 -17.307 1.00 91.51 84 VAL A N 1
ATOM 559 C CA . VAL A 1 85 ? 77.107 26.711 -18.738 1.00 93.21 84 VAL A CA 1
ATOM 560 C C . VAL A 1 85 ? 78.226 27.545 -19.348 1.00 101.56 84 VAL A C 1
ATOM 561 O O . VAL A 1 85 ? 78.292 28.758 -19.126 1.00 101.30 84 VAL A O 1
ATOM 565 N N . ASN A 1 86 ? 79.110 26.857 -20.105 1.00 102.00 85 ASN A N 1
ATOM 566 C CA . ASN A 1 86 ? 80.261 27.368 -20.849 1.00 105.35 85 ASN A CA 1
ATOM 567 C C . ASN A 1 86 ? 81.102 28.360 -20.013 1.00 112.47 85 ASN A C 1
ATOM 568 O O . ASN A 1 86 ? 81.259 29.535 -20.368 1.00 112.83 85 ASN A O 1
ATOM 573 N N . ALA A 1 87 ? 81.638 27.853 -18.890 1.00 110.63 86 ALA A N 1
ATOM 574 C CA . ALA A 1 87 ? 82.512 28.601 -17.985 1.00 111.95 86 ALA A CA 1
ATOM 575 C C . ALA A 1 87 ? 83.905 28.768 -18.621 1.00 119.79 86 ALA A C 1
ATOM 576 O O . ALA A 1 87 ? 84.354 27.867 -19.328 1.00 120.37 86 ALA A O 1
ATOM 578 N N . ALA A 1 88 ? 84.571 29.924 -18.398 1.00 118.34 87 ALA A N 1
ATOM 579 C CA . ALA A 1 88 ? 85.895 30.210 -18.970 1.00 120.51 87 ALA A CA 1
ATOM 580 C C . ALA A 1 88 ? 87.003 29.725 -18.045 1.00 124.95 87 ALA A C 1
ATOM 581 O O . ALA A 1 88 ? 87.460 30.464 -17.167 1.00 124.61 87 ALA A O 1
ATOM 583 N N . LEU A 1 89 ? 87.422 28.467 -18.240 1.00 122.16 88 LEU A N 1
ATOM 584 C CA . LEU A 1 89 ? 88.461 27.824 -17.434 1.00 122.56 88 LEU A CA 1
ATOM 585 C C . LEU A 1 89 ? 89.801 27.890 -18.170 1.00 129.69 88 LEU A C 1
ATOM 586 O O . LEU A 1 89 ? 90.028 27.110 -19.097 1.00 130.41 88 LEU A O 1
ATOM 591 N N . PHE A 1 90 ? 90.676 28.842 -17.796 1.00 127.78 89 PHE A N 1
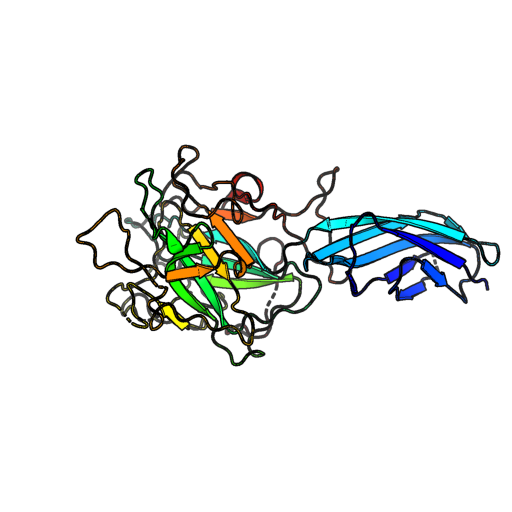ATOM 592 C CA . PHE A 1 90 ? 91.974 28.993 -18.468 1.00 130.26 89 PHE A CA 1
ATOM 593 C C . PHE A 1 90 ? 93.115 29.251 -17.481 1.00 135.31 89 PHE A C 1
ATOM 594 O O . PHE A 1 90 ? 94.182 28.656 -17.631 1.00 135.98 89 PHE A O 1
ATOM 602 N N . LYS A 1 91 ? 92.887 30.121 -16.476 1.00 131.63 90 LYS A N 1
ATOM 603 C CA . LYS A 1 91 ? 93.869 30.463 -15.445 1.00 132.41 90 LYS A CA 1
ATOM 604 C C . LYS A 1 91 ? 94.001 29.346 -14.371 1.00 136.40 90 LYS A C 1
ATOM 605 O O . LYS A 1 91 ? 93.263 28.351 -14.380 1.00 134.89 90 LYS A O 1
ATOM 607 N N . HIS A 1 92 ? 94.972 29.524 -13.465 1.00 134.03 91 HIS A N 1
ATOM 608 C CA . HIS A 1 92 ? 95.287 28.613 -12.369 1.00 133.50 91 HIS A CA 1
ATOM 609 C C . HIS A 1 92 ? 95.683 29.459 -11.137 1.00 136.23 91 HIS A C 1
ATOM 610 O O . HIS A 1 92 ? 96.693 30.163 -11.188 1.00 138.48 91 HIS A O 1
ATOM 617 N N . GLY A 1 93 ? 94.903 29.415 -10.055 1.00 128.94 92 GLY A N 1
ATOM 618 C CA . GLY A 1 93 ? 93.690 28.619 -9.910 1.00 125.21 92 GLY A CA 1
ATOM 619 C C . GLY A 1 93 ? 92.416 29.419 -10.073 1.00 124.30 92 GLY A C 1
ATOM 620 O O . GLY A 1 93 ? 91.935 30.026 -9.108 1.00 123.13 92 GLY A O 1
ATOM 621 N N . SER A 1 94 ? 91.861 29.417 -11.305 1.00 117.89 93 SER A N 1
ATOM 622 C CA . SER A 1 94 ? 90.605 30.092 -11.658 1.00 114.99 93 SER A CA 1
ATOM 623 C C . SER A 1 94 ? 89.478 29.615 -10.742 1.00 113.65 93 SER A C 1
ATOM 624 O O . SER A 1 94 ? 89.346 28.411 -10.512 1.00 112.91 93 SER A O 1
ATOM 627 N N . ALA A 1 95 ? 88.701 30.554 -10.189 1.00 106.31 94 ALA A N 1
ATOM 628 C CA . ALA A 1 95 ? 87.601 30.260 -9.275 1.00 102.37 94 ALA A CA 1
ATOM 629 C C . ALA A 1 95 ? 86.249 30.282 -9.991 1.00 102.22 94 ALA A C 1
ATOM 630 O O . ALA A 1 95 ? 85.971 31.202 -10.764 1.00 102.55 94 ALA A O 1
ATOM 632 N N . LEU A 1 96 ? 85.414 29.254 -9.735 1.00 94.60 95 LEU A N 1
ATOM 633 C CA . LEU A 1 96 ? 84.090 29.094 -10.336 1.00 91.40 95 LEU A CA 1
ATOM 634 C C . LEU A 1 96 ? 83.028 28.900 -9.261 1.00 89.48 95 LEU A C 1
ATOM 635 O O . LEU A 1 96 ? 83.209 28.090 -8.343 1.00 87.67 95 LEU A O 1
ATOM 640 N N . ASN A 1 97 ? 81.919 29.655 -9.389 1.00 83.03 96 ASN A N 1
ATOM 641 C CA . ASN A 1 97 ? 80.800 29.614 -8.456 1.00 80.45 96 ASN A CA 1
ATOM 642 C C . ASN A 1 97 ? 79.570 29.033 -9.130 1.00 81.22 96 ASN A C 1
ATOM 643 O O . ASN A 1 97 ? 79.165 29.501 -10.201 1.00 80.76 96 ASN A O 1
ATOM 648 N N . ILE A 1 98 ? 79.009 27.974 -8.511 1.00 75.15 97 ILE A N 1
ATOM 649 C CA . ILE A 1 98 ? 77.804 27.263 -8.954 1.00 72.55 97 ILE A CA 1
ATOM 650 C C . ILE A 1 98 ? 76.727 27.421 -7.923 1.00 71.03 97 ILE A C 1
ATOM 651 O O . ILE A 1 98 ? 76.934 27.090 -6.760 1.00 69.45 97 ILE A O 1
ATOM 656 N N . GLU A 1 99 ? 75.559 27.871 -8.351 1.00 65.70 98 GLU A N 1
ATOM 657 C CA . GLU A 1 99 ? 74.391 27.954 -7.485 1.00 62.78 98 GLU A CA 1
ATOM 658 C C . GLU A 1 99 ? 73.724 26.605 -7.498 1.00 61.15 98 GLU A C 1
ATOM 659 O O . GLU A 1 99 ? 73.368 26.115 -8.565 1.00 59.11 98 GLU A O 1
ATOM 665 N N . VAL A 1 100 ? 73.607 25.977 -6.323 1.00 56.36 99 VAL A N 1
ATOM 666 C CA . VAL A 1 100 ? 73.068 24.624 -6.166 1.00 53.74 99 VAL A CA 1
ATOM 667 C C . VAL A 1 100 ? 71.752 24.703 -5.390 1.00 59.22 99 VAL A C 1
ATOM 668 O O . VAL A 1 100 ? 71.748 25.053 -4.209 1.00 59.75 99 VAL A O 1
ATOM 672 N N . GLN A 1 101 ? 70.635 24.388 -6.052 1.00 56.09 100 GLN A N 1
ATOM 673 C CA . GLN A 1 101 ? 69.326 24.456 -5.405 1.00 55.48 100 GLN A CA 1
ATOM 674 C C . GLN A 1 101 ? 68.858 23.062 -5.032 1.00 57.89 100 GLN A C 1
ATOM 675 O O . GLN A 1 101 ? 69.284 22.087 -5.642 1.00 58.40 100 GLN A O 1
ATOM 681 N N . GLY A 1 102 ? 68.063 22.971 -3.981 1.00 54.05 101 GLY A N 1
ATOM 682 C CA . GLY A 1 102 ? 67.565 21.696 -3.480 1.00 53.71 101 GLY A CA 1
ATOM 683 C C . GLY A 1 102 ? 66.072 21.444 -3.609 1.00 57.30 101 GLY A C 1
ATOM 684 O O . GLY A 1 102 ? 65.249 22.365 -3.567 1.00 55.76 101 GLY A O 1
ATOM 685 N N . LEU A 1 103 ? 65.723 20.166 -3.745 1.00 55.01 102 LEU A N 1
ATOM 686 C CA . LEU A 1 103 ? 64.350 19.681 -3.852 1.00 52.99 102 LEU A CA 1
ATOM 687 C C . LEU A 1 103 ? 64.067 18.779 -2.657 1.00 54.84 102 LEU A C 1
ATOM 688 O O . LEU A 1 103 ? 64.718 17.754 -2.556 1.00 52.87 102 LEU A O 1
ATOM 693 N N . LYS A 1 104 ? 63.126 19.123 -1.760 1.00 54.49 103 LYS A N 1
ATOM 694 C CA . LYS A 1 104 ? 62.823 18.211 -0.636 1.00 56.32 103 LYS A CA 1
ATOM 695 C C . LYS A 1 104 ? 62.213 16.909 -1.192 1.00 60.84 103 LYS A C 1
ATOM 696 O O . LYS A 1 104 ? 61.274 16.955 -1.986 1.00 60.65 103 LYS A O 1
ATOM 702 N N . VAL A 1 105 ? 62.809 15.770 -0.816 1.00 57.41 104 VAL A N 1
ATOM 703 C CA . VAL A 1 105 ? 62.431 14.442 -1.295 1.00 56.91 104 VAL A CA 1
ATOM 704 C C . VAL A 1 105 ? 61.981 13.548 -0.137 1.00 60.17 104 VAL A C 1
ATOM 705 O O . VAL A 1 105 ? 62.768 13.284 0.788 1.00 59.49 104 VAL A O 1
ATOM 709 N N . SER A 1 106 ? 60.718 13.052 -0.221 1.00 55.19 105 SER A N 1
ATOM 710 C CA . SER A 1 106 ? 60.173 12.084 0.741 1.00 52.96 105 SER A CA 1
ATOM 711 C C . SER A 1 106 ? 60.673 10.684 0.333 1.00 54.65 105 SER A C 1
ATOM 712 O O . SER A 1 106 ? 60.430 10.247 -0.787 1.00 54.77 105 SER A O 1
ATOM 715 N N . PRO A 1 107 ? 61.491 10.039 1.185 1.00 48.51 106 PRO A N 1
ATOM 716 C CA . PRO A 1 107 ? 62.139 8.780 0.793 1.00 48.76 106 PRO A CA 1
ATOM 717 C C . PRO A 1 107 ? 61.250 7.591 0.319 1.00 54.61 106 PRO A C 1
ATOM 718 O O . PRO A 1 107 ? 61.592 6.960 -0.699 1.00 55.89 106 PRO A O 1
ATOM 722 N N . LEU A 1 108 ? 60.188 7.214 1.073 1.00 48.47 107 LEU A N 1
ATOM 723 C CA . LEU A 1 108 ? 59.379 6.055 0.704 1.00 46.03 107 LEU A CA 1
ATOM 724 C C . LEU A 1 108 ? 57.932 6.442 0.712 1.00 48.25 107 LEU A C 1
ATOM 725 O O . LEU A 1 108 ? 57.343 6.656 1.776 1.00 47.32 107 LEU A O 1
ATOM 730 N N . ILE A 1 109 ? 57.355 6.576 -0.490 1.00 45.99 108 ILE A N 1
ATOM 731 C CA . ILE A 1 109 ? 55.987 7.104 -0.622 1.00 44.98 108 ILE A CA 1
ATOM 732 C C . ILE A 1 109 ? 55.027 6.179 -1.377 1.00 49.67 108 ILE A C 1
ATOM 733 O O . ILE A 1 109 ? 55.455 5.253 -2.078 1.00 49.76 108 ILE A O 1
ATOM 738 N N . PHE A 1 110 ? 53.715 6.464 -1.219 1.00 45.34 109 PHE A N 1
ATOM 739 C CA . PHE A 1 110 ? 52.583 5.844 -1.928 1.00 44.03 109 PHE A CA 1
ATOM 740 C C . PHE A 1 110 ? 52.570 6.447 -3.319 1.00 49.00 109 PHE A C 1
ATOM 741 O O . PHE A 1 110 ? 52.300 7.643 -3.458 1.00 49.50 109 PHE A O 1
ATOM 749 N N . LYS A 1 111 ? 52.938 5.674 -4.332 1.00 45.27 110 LYS A N 1
ATOM 750 C CA . LYS A 1 111 ? 53.026 6.177 -5.716 1.00 45.70 110 LYS A CA 1
ATOM 751 C C . LYS A 1 111 ? 51.641 6.161 -6.449 1.00 50.51 110 LYS A C 1
ATOM 752 O O . LYS A 1 111 ? 51.287 7.097 -7.176 1.00 48.07 110 LYS A O 1
ATOM 758 N N . GLU A 1 112 ? 50.916 5.048 -6.307 1.00 48.41 111 GLU A N 1
ATOM 759 C CA . GLU A 1 112 ? 49.635 4.807 -6.947 1.00 47.71 111 GLU A CA 1
ATOM 760 C C . GLU A 1 112 ? 48.813 3.959 -6.019 1.00 50.30 111 GLU A C 1
ATOM 761 O O . GLU A 1 112 ? 49.366 3.032 -5.416 1.00 48.84 111 GLU A O 1
ATOM 767 N N . ILE A 1 113 ? 47.496 4.283 -5.893 1.00 46.58 112 ILE A N 1
ATOM 768 C CA . ILE A 1 113 ? 46.525 3.564 -5.058 1.00 45.88 112 ILE A CA 1
ATOM 769 C C . ILE A 1 113 ? 45.196 3.376 -5.827 1.00 49.48 112 ILE A C 1
ATOM 770 O O . ILE A 1 113 ? 44.658 4.337 -6.393 1.00 48.06 112 ILE A O 1
ATOM 775 N N . TYR A 1 114 ? 44.664 2.133 -5.830 1.00 46.26 113 TYR A N 1
ATOM 776 C CA . TYR A 1 114 ? 43.379 1.817 -6.452 1.00 45.20 113 TYR A CA 1
ATOM 777 C C . TYR A 1 114 ? 42.536 1.092 -5.414 1.00 49.13 113 TYR A C 1
ATOM 778 O O . TYR A 1 114 ? 42.960 0.060 -4.912 1.00 48.43 113 TYR A O 1
ATOM 787 N N . TYR A 1 115 ? 41.374 1.672 -5.037 1.00 46.66 114 TYR A N 1
ATOM 788 C CA . TYR A 1 115 ? 40.538 1.178 -3.924 1.00 44.81 114 TYR A CA 1
ATOM 789 C C . TYR A 1 115 ? 39.016 1.060 -4.156 1.00 46.02 114 TYR A C 1
ATOM 790 O O . TYR A 1 115 ? 38.343 0.442 -3.322 1.00 44.86 114 TYR A O 1
ATOM 799 N N . CYS A 1 116 ? 38.455 1.710 -5.185 1.00 42.86 115 CYS A N 1
ATOM 800 C CA . CYS A 1 116 ? 36.994 1.824 -5.266 1.00 43.34 115 CYS A CA 1
ATOM 801 C C . CYS A 1 116 ? 36.278 0.595 -5.884 1.00 50.52 115 CYS A C 1
ATOM 802 O O . CYS A 1 116 ? 35.033 0.552 -5.909 1.00 50.77 115 CYS A O 1
ATOM 805 N N . GLY A 1 117 ? 37.044 -0.378 -6.357 1.00 46.10 116 GLY A N 1
ATOM 806 C CA . GLY A 1 117 ? 36.439 -1.520 -7.013 1.00 46.82 116 GLY A CA 1
ATOM 807 C C . GLY A 1 117 ? 36.019 -1.182 -8.433 1.00 53.74 116 GLY A C 1
ATOM 808 O O . GLY A 1 117 ? 36.174 -0.037 -8.890 1.00 54.71 116 GLY A O 1
ATOM 809 N N . SER A 1 118 ? 35.513 -2.185 -9.155 1.00 50.84 117 SER A N 1
ATOM 810 C CA . SER A 1 118 ? 35.078 -2.027 -10.538 1.00 51.45 117 SER A CA 1
ATOM 811 C C . SER A 1 118 ? 33.754 -2.762 -10.761 1.00 57.00 117 SER A C 1
ATOM 812 O O . SER A 1 118 ? 33.264 -3.418 -9.841 1.00 55.10 117 SER A O 1
ATOM 815 N N . ARG A 1 119 ? 33.157 -2.616 -11.965 1.00 56.56 118 ARG A N 1
ATOM 816 C CA . ARG A 1 119 ? 31.886 -3.256 -12.297 1.00 58.02 118 ARG A CA 1
ATOM 817 C C . ARG A 1 119 ? 32.031 -4.283 -13.417 1.00 65.15 118 ARG A C 1
ATOM 818 O O . ARG A 1 119 ? 32.350 -3.890 -14.546 1.00 65.78 118 ARG A O 1
ATOM 826 N N . PRO A 1 120 ? 31.755 -5.593 -13.181 1.00 62.70 119 PRO A N 1
ATOM 827 C CA . PRO A 1 120 ? 31.800 -6.545 -14.300 1.00 63.62 119 PRO A CA 1
ATOM 828 C C . PRO A 1 120 ? 30.587 -6.344 -15.199 1.00 69.99 119 PRO A C 1
ATOM 829 O O . PRO A 1 120 ? 29.528 -5.922 -14.714 1.00 68.82 119 PRO A O 1
ATOM 833 N N . GLU A 1 121 ? 30.749 -6.607 -16.513 1.00 69.99 120 GLU A N 1
ATOM 834 C CA . GLU A 1 121 ? 29.665 -6.505 -17.498 1.00 72.25 120 GLU A CA 1
ATOM 835 C C . GLU A 1 121 ? 28.670 -7.601 -17.219 1.00 76.35 120 GLU A C 1
ATOM 836 O O . GLU A 1 121 ? 27.471 -7.396 -17.411 1.00 76.53 120 GLU A O 1
ATOM 842 N N . LYS A 1 122 ? 29.182 -8.750 -16.685 1.00 71.77 121 LYS A N 1
ATOM 843 C CA . LYS A 1 122 ? 28.428 -9.944 -16.279 1.00 71.45 121 LYS A CA 1
ATOM 844 C C . LYS A 1 122 ? 27.489 -9.651 -15.103 1.00 72.84 121 LYS A C 1
ATOM 845 O O . LYS A 1 122 ? 26.620 -10.470 -14.810 1.00 74.04 121 LYS A O 1
ATOM 851 N N . GLY A 1 123 ? 27.679 -8.505 -14.454 1.00 65.50 122 GLY A N 1
ATOM 852 C CA . GLY A 1 123 ? 26.857 -8.068 -13.339 1.00 63.49 122 GLY A CA 1
ATOM 853 C C . GLY A 1 123 ? 27.602 -8.051 -12.026 1.00 64.75 122 GLY A C 1
ATOM 854 O O . GLY A 1 123 ? 28.721 -8.568 -11.939 1.00 64.11 122 GLY A O 1
ATOM 855 N N . GLY A 1 124 ? 26.946 -7.485 -11.007 1.00 58.61 123 GLY A N 1
ATOM 856 C CA . GLY A 1 124 ? 27.468 -7.348 -9.652 1.00 55.45 123 GLY A CA 1
ATOM 857 C C . GLY A 1 124 ? 28.551 -6.288 -9.555 1.00 57.17 123 GLY A C 1
ATOM 858 O O . GLY A 1 124 ? 28.619 -5.363 -10.377 1.00 56.73 123 GLY A O 1
ATOM 859 N N . VAL A 1 125 ? 29.385 -6.408 -8.513 1.00 50.60 124 VAL A N 1
ATOM 860 C CA . VAL A 1 125 ? 30.516 -5.523 -8.255 1.00 47.83 124 VAL A CA 1
ATOM 861 C C . VAL A 1 125 ? 31.752 -6.405 -8.075 1.00 51.50 124 VAL A C 1
ATOM 862 O O . VAL A 1 125 ? 31.616 -7.619 -7.894 1.00 53.22 124 VAL A O 1
ATOM 866 N N . TYR A 1 126 ? 32.935 -5.807 -8.153 1.00 46.88 125 TYR A N 1
ATOM 867 C CA . TYR A 1 126 ? 34.223 -6.455 -7.918 1.00 46.60 125 TYR A CA 1
ATOM 868 C C . TYR A 1 126 ? 35.053 -5.520 -7.036 1.00 50.85 125 TYR A C 1
ATOM 869 O O . TYR A 1 126 ? 35.435 -4.450 -7.501 1.00 50.88 125 TYR A O 1
ATOM 878 N N . PHE A 1 127 ? 35.268 -5.878 -5.757 1.00 46.05 126 PHE A N 1
ATOM 879 C CA . PHE A 1 127 ? 36.043 -5.034 -4.851 1.00 44.91 126 PHE A CA 1
ATOM 880 C C . PHE A 1 127 ? 37.420 -5.672 -4.538 1.00 48.45 126 PHE A C 1
ATOM 881 O O . PHE A 1 127 ? 38.108 -5.205 -3.618 1.00 45.51 126 PHE A O 1
ATOM 889 N N . ARG A 1 128 ? 37.809 -6.758 -5.261 1.00 47.31 127 ARG A N 1
ATOM 890 C CA . ARG A 1 128 ? 39.065 -7.472 -4.922 1.00 46.73 127 ARG A CA 1
ATOM 891 C C . ARG A 1 128 ? 40.283 -7.041 -5.754 1.00 52.62 127 ARG A C 1
ATOM 892 O O . ARG A 1 128 ? 41.370 -7.585 -5.551 1.00 51.70 127 ARG A O 1
ATOM 900 N N . ASP A 1 129 ? 40.125 -6.034 -6.633 1.00 50.54 128 ASP A N 1
ATOM 901 C CA . ASP A 1 129 ? 41.229 -5.543 -7.466 1.00 50.54 128 ASP A CA 1
ATOM 902 C C . ASP A 1 129 ? 42.097 -4.447 -6.745 1.00 53.51 128 ASP A C 1
ATOM 903 O O . ASP A 1 129 ? 43.067 -3.968 -7.332 1.00 53.55 128 ASP A O 1
ATOM 908 N N . GLN A 1 130 ? 41.779 -4.113 -5.473 1.00 48.79 129 GLN A N 1
ATOM 909 C CA . GLN A 1 130 ? 42.493 -3.115 -4.657 1.00 47.35 129 GLN A CA 1
ATOM 910 C C . GLN A 1 130 ? 44.019 -3.355 -4.613 1.00 50.31 129 GLN A C 1
ATOM 911 O O . GLN A 1 130 ? 44.454 -4.492 -4.428 1.00 51.49 129 GLN A O 1
ATOM 917 N N . PHE A 1 131 ? 44.818 -2.294 -4.771 1.00 43.39 130 PHE A N 1
ATOM 918 C CA . PHE A 1 131 ? 46.275 -2.365 -4.696 1.00 42.25 130 PHE A CA 1
ATOM 919 C C . PHE A 1 131 ? 46.859 -1.003 -4.265 1.00 47.34 130 PHE A C 1
ATOM 920 O O . PHE A 1 131 ? 46.219 0.045 -4.411 1.00 46.76 130 PHE A O 1
ATOM 928 N N . TYR A 1 132 ? 48.091 -1.057 -3.725 1.00 45.25 131 TYR A N 1
ATOM 929 C CA . TYR A 1 132 ? 48.906 0.017 -3.147 1.00 44.40 131 TYR A CA 1
ATOM 930 C C . TYR A 1 132 ? 50.303 -0.134 -3.669 1.00 48.40 131 TYR A C 1
ATOM 931 O O . TYR A 1 132 ? 50.909 -1.180 -3.458 1.00 48.23 131 TYR A O 1
ATOM 940 N N . GLU A 1 133 ? 50.792 0.856 -4.409 1.00 45.12 132 GLU A N 1
ATOM 941 C CA . GLU A 1 133 ? 52.131 0.813 -4.972 1.00 44.35 132 GLU A CA 1
ATOM 942 C C . GLU A 1 133 ? 52.997 1.829 -4.234 1.00 49.45 132 GLU A C 1
ATOM 943 O O . GLU A 1 133 ? 52.684 3.007 -4.199 1.00 49.49 132 GLU A O 1
ATOM 949 N N . ILE A 1 134 ? 54.052 1.316 -3.597 1.00 47.97 133 ILE A N 1
ATOM 950 C CA . ILE A 1 134 ? 55.081 1.948 -2.764 1.00 47.35 133 ILE A CA 1
ATOM 951 C C . ILE A 1 134 ? 56.320 2.129 -3.638 1.00 49.93 133 ILE A C 1
ATOM 952 O O . ILE A 1 134 ? 56.678 1.203 -4.346 1.00 50.33 133 ILE A O 1
ATOM 957 N N . TYR A 1 135 ? 56.943 3.321 -3.628 1.00 46.16 134 TYR A N 1
ATOM 958 C CA . TYR A 1 135 ? 58.104 3.647 -4.470 1.00 45.53 134 TYR A CA 1
ATOM 959 C C . TYR A 1 135 ? 59.292 4.153 -3.650 1.00 50.09 134 TYR A C 1
ATOM 960 O O . TYR A 1 135 ? 59.120 4.956 -2.728 1.00 49.96 134 TYR A O 1
ATOM 969 N N . ASN A 1 136 ? 60.507 3.698 -4.013 1.00 48.44 135 ASN A N 1
ATOM 970 C CA . ASN A 1 136 ? 61.729 4.196 -3.399 1.00 48.91 135 ASN A CA 1
ATOM 971 C C . ASN A 1 136 ? 62.080 5.468 -4.147 1.00 54.78 135 ASN A C 1
ATOM 972 O O . ASN A 1 136 ? 62.589 5.420 -5.280 1.00 55.95 135 ASN A O 1
ATOM 977 N N . ASN A 1 137 ? 61.718 6.608 -3.534 1.00 50.02 136 ASN A N 1
ATOM 978 C CA . ASN A 1 137 ? 61.897 7.959 -4.077 1.00 50.06 136 ASN A CA 1
ATOM 979 C C . ASN A 1 137 ? 63.254 8.588 -3.634 1.00 55.20 136 ASN A C 1
ATOM 980 O O . ASN A 1 137 ? 63.604 9.682 -4.077 1.00 54.40 136 ASN A O 1
ATOM 985 N N . SER A 1 138 ? 64.025 7.855 -2.802 1.00 52.79 137 SER A N 1
ATOM 986 C CA . SER A 1 138 ? 65.283 8.279 -2.201 1.00 53.00 137 SER A CA 1
ATOM 987 C C . SER A 1 138 ? 66.555 8.016 -3.086 1.00 57.44 137 SER A C 1
ATOM 988 O O . SER A 1 138 ? 66.490 7.411 -4.168 1.00 55.90 137 SER A O 1
ATOM 991 N N . ALA A 1 139 ? 67.710 8.522 -2.590 1.00 54.86 138 ALA A N 1
ATOM 992 C CA . ALA A 1 139 ? 69.039 8.454 -3.205 1.00 55.29 138 ALA A CA 1
ATOM 993 C C . ALA A 1 139 ? 69.745 7.098 -3.021 1.00 62.09 138 ALA A C 1
ATOM 994 O O . ALA A 1 139 ? 70.780 6.874 -3.639 1.00 63.88 138 ALA A O 1
ATOM 996 N N . ASP A 1 140 ? 69.210 6.203 -2.183 1.00 59.72 139 ASP A N 1
ATOM 997 C CA . ASP A 1 140 ? 69.855 4.922 -1.924 1.00 60.59 139 ASP A CA 1
ATOM 998 C C . ASP A 1 140 ? 68.841 3.818 -1.655 1.00 60.92 139 ASP A C 1
ATOM 999 O O . ASP A 1 140 ? 67.668 4.109 -1.445 1.00 58.47 139 ASP A O 1
ATOM 1004 N N . ILE A 1 141 ? 69.319 2.546 -1.658 1.00 57.19 140 ILE A N 1
ATOM 1005 C CA . ILE A 1 141 ? 68.563 1.330 -1.352 1.00 56.04 140 ILE A CA 1
ATOM 1006 C C . ILE A 1 141 ? 67.954 1.440 0.050 1.00 61.30 140 ILE A C 1
ATOM 1007 O O . ILE A 1 141 ? 68.630 1.888 0.975 1.00 61.65 140 ILE A O 1
ATOM 1012 N N . LEU A 1 142 ? 66.682 1.050 0.186 1.00 57.92 141 LEU A N 1
ATOM 1013 C CA . LEU A 1 142 ? 65.923 0.975 1.436 1.00 57.50 141 LEU A CA 1
ATOM 1014 C C . LEU A 1 142 ? 65.481 -0.446 1.653 1.00 60.56 141 LEU A C 1
ATOM 1015 O O . LEU A 1 142 ? 65.136 -1.119 0.676 1.00 59.97 141 LEU A O 1
ATOM 1020 N N . TYR A 1 143 ? 65.394 -0.891 2.909 1.00 55.60 142 TYR A N 1
ATOM 1021 C CA . TYR A 1 143 ? 64.905 -2.238 3.172 1.00 54.34 142 TYR A CA 1
ATOM 1022 C C . TYR A 1 143 ? 63.496 -2.188 3.703 1.00 56.03 142 TYR A C 1
ATOM 1023 O O . TYR A 1 143 ? 63.238 -1.542 4.722 1.00 55.91 142 TYR A O 1
ATOM 1032 N N . LEU A 1 144 ? 62.574 -2.869 3.009 1.00 51.28 143 LEU A N 1
ATOM 1033 C CA . LEU A 1 144 ? 61.157 -2.905 3.383 1.00 49.60 143 LEU A CA 1
ATOM 1034 C C . LEU A 1 144 ? 60.874 -3.776 4.601 1.00 52.78 143 LEU A C 1
ATOM 1035 O O . LEU A 1 144 ? 59.807 -3.650 5.185 1.00 53.46 143 LEU A O 1
ATOM 1040 N N . ASP A 1 145 ? 61.809 -4.632 4.995 1.00 48.79 144 ASP A N 1
ATOM 1041 C CA . ASP A 1 145 ? 61.642 -5.567 6.108 1.00 48.92 144 ASP A CA 1
ATOM 1042 C C . ASP A 1 145 ? 61.061 -4.917 7.370 1.00 55.82 144 ASP A C 1
ATOM 1043 O O . ASP A 1 145 ? 61.605 -3.944 7.883 1.00 56.82 144 ASP A O 1
ATOM 1048 N N . GLY A 1 146 ? 59.961 -5.472 7.851 1.00 53.08 145 GLY A N 1
ATOM 1049 C CA . GLY A 1 146 ? 59.314 -5.033 9.081 1.00 52.70 145 GLY A CA 1
ATOM 1050 C C . GLY A 1 146 ? 58.647 -3.675 9.105 1.00 56.48 145 GLY A C 1
ATOM 1051 O O . GLY A 1 146 ? 58.240 -3.231 10.186 1.00 55.50 145 GLY A O 1
ATOM 1052 N N . ILE A 1 147 ? 58.563 -2.984 7.933 1.00 52.47 146 ILE A N 1
ATOM 1053 C CA . ILE A 1 147 ? 57.866 -1.706 7.813 1.00 51.23 146 ILE A CA 1
ATOM 1054 C C . ILE A 1 147 ? 56.381 -2.056 7.899 1.00 53.93 146 ILE A C 1
ATOM 1055 O O . ILE A 1 147 ? 55.969 -3.120 7.418 1.00 52.43 146 ILE A O 1
ATOM 1060 N N . TYR A 1 148 ? 55.600 -1.199 8.578 1.00 49.16 147 TYR A N 1
ATOM 1061 C CA . TYR A 1 148 ? 54.181 -1.411 8.800 1.00 46.57 147 TYR A CA 1
ATOM 1062 C C . TYR A 1 148 ? 53.321 -0.698 7.794 1.00 49.05 147 TYR A C 1
ATOM 1063 O O . TYR A 1 148 ? 53.716 0.328 7.251 1.00 49.81 147 TYR A O 1
ATOM 1072 N N . PHE A 1 149 ? 52.116 -1.239 7.588 1.00 43.37 148 PHE A N 1
ATOM 1073 C CA . PHE A 1 149 ? 51.035 -0.741 6.754 1.00 40.70 148 PHE A CA 1
ATOM 1074 C C . PHE A 1 149 ? 49.782 -0.764 7.573 1.00 44.39 148 PHE A C 1
ATOM 1075 O O . PHE A 1 149 ? 49.455 -1.813 8.124 1.00 45.62 148 PHE A O 1
ATOM 1083 N N . ALA A 1 150 ? 49.039 0.352 7.594 1.00 39.68 149 ALA A N 1
ATOM 1084 C CA . ALA A 1 150 ? 47.764 0.441 8.285 1.00 39.36 149 ALA A CA 1
ATOM 1085 C C . ALA A 1 150 ? 46.748 1.325 7.539 1.00 43.68 149 ALA A C 1
ATOM 1086 O O . ALA A 1 150 ? 47.120 2.242 6.793 1.00 40.81 149 ALA A O 1
ATOM 1088 N N . ASN A 1 151 ? 45.455 1.032 7.767 1.00 41.34 150 ASN A N 1
ATOM 1089 C CA . ASN A 1 151 ? 44.330 1.868 7.359 1.00 40.97 150 ASN A CA 1
ATOM 1090 C C . ASN A 1 151 ? 43.801 2.472 8.660 1.00 45.01 150 ASN A C 1
ATOM 1091 O O . ASN A 1 151 ? 43.868 1.830 9.712 1.00 45.08 150 ASN A O 1
ATOM 1096 N N . LEU A 1 152 ? 43.387 3.719 8.628 1.00 41.74 151 LEU A N 1
ATOM 1097 C CA . LEU A 1 152 ? 42.953 4.368 9.862 1.00 41.14 151 LEU A CA 1
ATOM 1098 C C . LEU A 1 152 ? 41.452 4.320 10.010 1.00 45.04 151 LEU A C 1
ATOM 1099 O O . LEU A 1 152 ? 40.741 4.125 9.031 1.00 43.50 151 LEU A O 1
ATOM 1104 N N . THR A 1 153 ? 40.983 4.555 11.243 1.00 44.05 152 THR A N 1
ATOM 1105 C CA . THR A 1 153 ? 39.577 4.659 11.605 1.00 44.48 152 THR A CA 1
ATOM 1106 C C . THR A 1 153 ? 39.158 6.161 11.708 1.00 50.07 152 THR A C 1
ATOM 1107 O O . THR A 1 153 ? 39.990 6.989 12.113 1.00 49.70 152 THR A O 1
ATOM 1111 N N . PRO A 1 154 ? 37.878 6.538 11.428 1.00 47.30 153 PRO A N 1
ATOM 1112 C CA . PRO A 1 154 ? 36.760 5.723 10.879 1.00 47.26 153 PRO A CA 1
ATOM 1113 C C . PRO A 1 154 ? 37.109 5.200 9.488 1.00 52.06 153 PRO A C 1
ATOM 1114 O O . PRO A 1 154 ? 37.598 5.992 8.691 1.00 52.06 153 PRO A O 1
ATOM 1118 N N . GLY A 1 155 ? 36.928 3.889 9.242 1.00 49.15 154 GLY A N 1
ATOM 1119 C CA . GLY A 1 155 ? 37.187 3.223 7.962 1.00 48.68 154 GLY A CA 1
ATOM 1120 C C . GLY A 1 155 ? 36.732 4.038 6.770 1.00 55.35 154 GLY A C 1
ATOM 1121 O O . GLY A 1 155 ? 37.530 4.328 5.883 1.00 54.94 154 GLY A O 1
ATOM 1122 N N . THR A 1 156 ? 35.452 4.474 6.784 1.00 54.24 155 THR A N 1
ATOM 1123 C CA . THR A 1 156 ? 34.868 5.405 5.807 1.00 53.92 155 THR A CA 1
ATOM 1124 C C . THR A 1 156 ? 34.828 6.785 6.433 1.00 55.05 155 THR A C 1
ATOM 1125 O O . THR A 1 156 ? 34.473 6.915 7.596 1.00 54.70 155 THR A O 1
ATOM 1129 N N . ALA A 1 157 ? 35.183 7.810 5.675 1.00 53.15 156 ALA A N 1
ATOM 1130 C CA . ALA A 1 157 ? 35.190 9.196 6.151 1.00 53.38 156 ALA A CA 1
ATOM 1131 C C . ALA A 1 157 ? 33.804 9.617 6.677 1.00 56.95 156 ALA A C 1
ATOM 1132 O O . ALA A 1 157 ? 32.768 9.282 6.090 1.00 55.85 156 ALA A O 1
ATOM 1134 N N . THR A 1 158 ? 33.809 10.315 7.815 1.00 53.15 157 THR A N 1
ATOM 1135 C CA . THR A 1 158 ? 32.606 10.785 8.479 1.00 53.12 157 THR A CA 1
ATOM 1136 C C . THR A 1 158 ? 32.899 12.035 9.295 1.00 57.31 157 THR A C 1
ATOM 1137 O O . THR A 1 158 ? 34.033 12.250 9.738 1.00 57.26 157 THR A O 1
ATOM 1141 N N . THR A 1 159 ? 31.859 12.856 9.477 1.00 53.58 158 THR A N 1
ATOM 1142 C CA . THR A 1 159 ? 31.886 14.090 10.257 1.00 53.73 158 THR A CA 1
ATOM 1143 C C . THR A 1 159 ? 31.725 13.733 11.742 1.00 58.15 158 THR A C 1
ATOM 1144 O O . THR A 1 159 ? 32.087 14.539 12.592 1.00 58.00 158 THR A O 1
ATOM 1148 N N . LYS A 1 160 ? 31.186 12.516 12.043 1.00 55.26 159 LYS A N 1
ATOM 1149 C CA . LYS A 1 160 ? 31.032 11.934 13.383 1.00 55.80 159 LYS A CA 1
ATOM 1150 C C . LYS A 1 160 ? 32.440 11.764 13.969 1.00 61.90 159 LYS A C 1
ATOM 1151 O O . LYS A 1 160 ? 33.269 11.040 13.411 1.00 60.44 159 LYS A O 1
ATOM 1157 N N . LEU A 1 161 ? 32.746 12.536 15.010 1.00 62.49 160 LEU A N 1
ATOM 1158 C CA . LEU A 1 161 ? 34.100 12.581 15.539 1.00 63.32 160 LEU A CA 1
ATOM 1159 C C . LEU A 1 161 ? 34.368 11.688 16.733 1.00 65.88 160 LEU A C 1
ATOM 1160 O O . LEU A 1 161 ? 33.754 11.847 17.805 1.00 65.35 160 LEU A O 1
ATOM 1165 N N . PRO A 1 162 ? 35.388 10.806 16.565 1.00 60.68 161 PRO A N 1
ATOM 1166 C CA . PRO A 1 162 ? 35.829 9.966 17.682 1.00 60.12 161 PRO A CA 1
ATOM 1167 C C . PRO A 1 162 ? 36.492 10.816 18.768 1.00 63.43 161 PRO A C 1
ATOM 1168 O O . PRO A 1 162 ? 37.047 11.874 18.465 1.00 63.36 161 PRO A O 1
ATOM 1172 N N . ILE A 1 163 ? 36.388 10.382 20.031 1.00 59.07 162 ILE A N 1
ATOM 1173 C CA . ILE A 1 163 ? 37.038 11.038 21.161 1.00 58.52 162 ILE A CA 1
ATOM 1174 C C . ILE A 1 163 ? 38.132 10.084 21.597 1.00 60.35 162 ILE A C 1
ATOM 1175 O O . ILE A 1 163 ? 37.859 8.915 21.889 1.00 60.35 162 ILE A O 1
ATOM 1180 N N . TRP A 1 164 ? 39.375 10.564 21.560 1.00 54.94 163 TRP A N 1
ATOM 1181 C CA . TRP A 1 164 ? 40.541 9.776 21.909 1.00 54.12 163 TRP A CA 1
ATOM 1182 C C . TRP A 1 164 ? 41.041 10.160 23.311 1.00 60.78 163 TRP A C 1
ATOM 1183 O O . TRP A 1 164 ? 40.665 11.236 23.807 1.00 60.69 163 TRP A O 1
ATOM 1194 N N . PRO A 1 165 ? 41.821 9.292 24.020 1.00 58.77 164 PRO A N 1
ATOM 1195 C CA . PRO A 1 165 ? 42.257 9.663 25.384 1.00 59.82 164 PRO A CA 1
ATOM 1196 C C . PRO A 1 165 ? 43.003 10.999 25.409 1.00 65.00 164 PRO A C 1
ATOM 1197 O O . PRO A 1 165 ? 43.757 11.322 24.478 1.00 63.55 164 PRO A O 1
ATOM 1201 N N . GLU A 1 166 ? 42.722 11.803 26.452 1.00 64.33 165 GLU A N 1
ATOM 1202 C CA . GLU A 1 166 ? 43.306 13.125 26.664 1.00 64.43 165 GLU A CA 1
ATOM 1203 C C . GLU A 1 166 ? 44.837 13.016 26.744 1.00 67.84 165 GLU A C 1
ATOM 1204 O O . GLU A 1 166 ? 45.546 13.822 26.132 1.00 66.30 165 GLU A O 1
ATOM 1206 N N . ALA A 1 167 ? 45.330 11.959 27.426 1.00 64.83 166 ALA A N 1
ATOM 1207 C CA . ALA A 1 167 ? 46.750 11.645 27.632 1.00 65.15 166 ALA A CA 1
ATOM 1208 C C . ALA A 1 167 ? 47.545 11.459 26.324 1.00 69.36 166 ALA A C 1
ATOM 1209 O O . ALA A 1 167 ? 48.768 11.646 26.321 1.00 69.97 166 ALA A O 1
ATOM 1211 N N . ASP A 1 168 ? 46.865 11.076 25.231 1.00 64.24 167 ASP A N 1
ATOM 1212 C CA . ASP A 1 168 ? 47.506 10.851 23.932 1.00 62.69 167 ASP A CA 1
ATOM 1213 C C . ASP A 1 168 ? 47.961 12.139 23.261 1.00 67.79 167 ASP A C 1
ATOM 1214 O O . ASP A 1 168 ? 48.873 12.104 22.431 1.00 65.76 167 ASP A O 1
ATOM 1219 N N . GLY A 1 169 ? 47.267 13.237 23.579 1.00 66.69 168 GLY A N 1
ATOM 1220 C CA . GLY A 1 169 ? 47.498 14.546 22.992 1.00 66.98 168 GLY A CA 1
ATOM 1221 C C . GLY A 1 169 ? 47.227 14.482 21.507 1.00 72.36 168 GLY A C 1
ATOM 1222 O O . GLY A 1 169 ? 46.184 13.975 21.075 1.00 73.62 168 GLY A O 1
ATOM 1223 N N . ASN A 1 170 ? 48.171 14.945 20.715 1.00 67.96 169 ASN A N 1
ATOM 1224 C CA . ASN A 1 170 ? 47.986 14.869 19.277 1.00 66.49 169 ASN A CA 1
ATOM 1225 C C . ASN A 1 170 ? 49.201 14.154 18.680 1.00 65.32 169 ASN A C 1
ATOM 1226 O O . ASN A 1 170 ? 49.726 14.548 17.642 1.00 64.52 169 ASN A O 1
ATOM 1231 N N . ASN A 1 171 ? 49.621 13.069 19.349 1.00 58.47 170 ASN A N 1
ATOM 1232 C CA . ASN A 1 171 ? 50.813 12.320 18.994 1.00 56.44 170 ASN A CA 1
ATOM 1233 C C . ASN A 1 171 ? 50.557 11.112 18.127 1.00 57.31 170 ASN A C 1
ATOM 1234 O O . ASN A 1 171 ? 51.531 10.480 17.679 1.00 55.77 170 ASN A O 1
ATOM 1239 N N . TYR A 1 172 ? 49.264 10.776 17.888 1.00 52.34 171 TYR A N 1
ATOM 1240 C CA . TYR A 1 172 ? 48.913 9.553 17.167 1.00 50.03 171 TYR A CA 1
ATOM 1241 C C . TYR A 1 172 ? 47.791 9.672 16.142 1.00 52.81 171 TYR A C 1
ATOM 1242 O O . TYR A 1 172 ? 46.900 10.528 16.241 1.00 54.26 171 TYR A O 1
ATOM 1251 N N . ALA A 1 173 ? 47.847 8.732 15.181 1.00 44.97 172 ALA A N 1
ATOM 1252 C CA . ALA A 1 173 ? 46.860 8.332 14.200 1.00 42.88 172 ALA A CA 1
ATOM 1253 C C . ALA A 1 173 ? 46.278 7.013 14.772 1.00 48.24 172 ALA A C 1
ATOM 1254 O O . ALA A 1 173 ? 46.947 6.349 15.572 1.00 48.15 172 ALA A O 1
ATOM 1256 N N . TYR A 1 174 ? 45.033 6.676 14.465 1.00 45.26 173 TYR A N 1
ATOM 1257 C CA . TYR A 1 174 ? 44.408 5.503 15.078 1.00 45.06 173 TYR A CA 1
ATOM 1258 C C . TYR A 1 174 ? 44.038 4.465 14.025 1.00 45.64 173 TYR A C 1
ATOM 1259 O O . TYR A 1 174 ? 43.183 4.713 13.183 1.00 43.67 173 TYR A O 1
ATOM 1268 N N . GLY A 1 175 ? 44.762 3.346 14.053 1.00 41.96 174 GLY A N 1
ATOM 1269 C CA . GLY A 1 175 ? 44.643 2.267 13.076 1.00 41.03 174 GLY A CA 1
ATOM 1270 C C . GLY A 1 175 ? 43.560 1.254 13.363 1.00 46.23 174 GLY A C 1
ATOM 1271 O O . GLY A 1 175 ? 43.400 0.801 14.508 1.00 45.77 174 GLY A O 1
ATOM 1272 N N . GLU A 1 176 ? 42.817 0.903 12.294 1.00 42.57 175 GLU A N 1
ATOM 1273 C CA . GLU A 1 176 ? 41.756 -0.089 12.276 1.00 41.95 175 GLU A CA 1
ATOM 1274 C C . GLU A 1 176 ? 42.414 -1.483 12.222 1.00 47.87 175 GLU A C 1
ATOM 1275 O O . GLU A 1 176 ? 42.189 -2.312 13.121 1.00 45.20 175 GLU A O 1
ATOM 1281 N N . ARG A 1 177 ? 43.261 -1.711 11.169 1.00 46.35 176 ARG A N 1
ATOM 1282 C CA . ARG A 1 177 ? 44.054 -2.934 10.942 1.00 45.63 176 ARG A CA 1
ATOM 1283 C C . ARG A 1 177 ? 45.502 -2.547 10.585 1.00 46.29 176 ARG A C 1
ATOM 1284 O O . ARG A 1 177 ? 45.726 -1.544 9.912 1.00 45.99 176 ARG A O 1
ATOM 1292 N N . VAL A 1 178 ? 46.469 -3.306 11.106 1.00 41.80 177 VAL A N 1
ATOM 1293 C CA . VAL A 1 178 ? 47.924 -3.104 10.938 1.00 40.66 177 VAL A CA 1
ATOM 1294 C C . VAL A 1 178 ? 48.552 -4.409 10.409 1.00 46.19 177 VAL A C 1
ATOM 1295 O O . VAL A 1 178 ? 48.240 -5.502 10.890 1.00 46.05 177 VAL A O 1
ATOM 1299 N N . TRP A 1 179 ? 49.384 -4.273 9.383 1.00 43.35 178 TRP A N 1
ATOM 1300 C CA . TRP A 1 179 ? 50.176 -5.323 8.752 1.00 43.25 178 TRP A CA 1
ATOM 1301 C C . TRP A 1 179 ? 51.627 -4.886 8.782 1.00 48.63 178 TRP A C 1
ATOM 1302 O O . TRP A 1 179 ? 51.912 -3.702 8.997 1.00 47.09 178 TRP A O 1
ATOM 1313 N N . LYS A 1 180 ? 52.544 -5.824 8.541 1.00 47.87 179 LYS A N 1
ATOM 1314 C CA . LYS A 1 180 ? 53.962 -5.507 8.392 1.00 47.72 179 LYS A CA 1
ATOM 1315 C C . LYS A 1 180 ? 54.567 -6.370 7.304 1.00 51.51 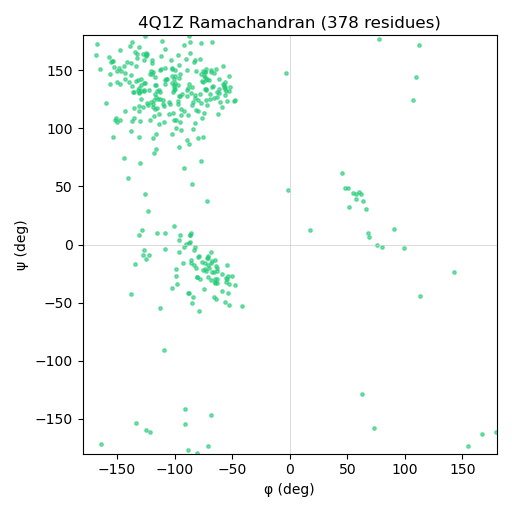179 LYS A C 1
ATOM 1316 O O . LYS A 1 180 ? 54.041 -7.428 6.958 1.00 52.40 179 LYS A O 1
ATOM 1322 N N . PHE A 1 181 ? 55.661 -5.905 6.746 1.00 47.67 180 PHE A N 1
ATOM 1323 C CA . PHE A 1 181 ? 56.376 -6.691 5.767 1.00 46.59 180 PHE A CA 1
ATOM 1324 C C . PHE A 1 181 ? 57.133 -7.772 6.526 1.00 54.56 180 PHE A C 1
ATOM 1325 O O . PHE A 1 181 ? 57.691 -7.473 7.594 1.00 54.02 180 PHE A O 1
ATOM 1333 N N . PRO A 1 182 ? 57.202 -9.024 6.006 1.00 53.56 181 PRO A N 1
ATOM 1334 C CA . PRO A 1 182 ? 58.082 -10.032 6.643 1.00 53.80 181 PRO A CA 1
ATOM 1335 C C . PRO A 1 182 ? 59.575 -9.689 6.394 1.00 58.02 181 PRO A C 1
ATOM 1336 O O . PRO A 1 182 ? 59.887 -8.629 5.836 1.00 57.53 181 PRO A O 1
ATOM 1340 N N . GLY A 1 183 ? 60.486 -10.570 6.795 1.00 55.86 182 GLY A N 1
ATOM 1341 C CA . GLY A 1 183 ? 61.918 -10.354 6.593 1.00 56.49 182 GLY A CA 1
ATOM 1342 C C . GLY A 1 183 ? 62.705 -10.074 7.856 1.00 62.34 182 GLY A C 1
ATOM 1343 O O . GLY A 1 183 ? 62.219 -9.396 8.769 1.00 61.28 182 GLY A O 1
ATOM 1344 N N . ASN A 1 184 ? 63.947 -10.586 7.894 1.00 61.73 183 ASN A N 1
ATOM 1345 C CA . ASN A 1 184 ? 64.896 -10.513 9.017 1.00 63.30 183 ASN A CA 1
ATOM 1346 C C . ASN A 1 184 ? 65.517 -9.110 9.188 1.00 67.26 183 ASN A C 1
ATOM 1347 O O . ASN A 1 184 ? 66.037 -8.803 10.262 1.00 68.28 183 ASN A O 1
ATOM 1352 N N . GLY A 1 185 ? 65.496 -8.308 8.124 1.00 62.25 184 GLY A N 1
ATOM 1353 C CA . GLY A 1 185 ? 66.060 -6.962 8.106 1.00 60.78 184 GLY A CA 1
ATOM 1354 C C . GLY A 1 185 ? 66.729 -6.598 6.796 1.00 63.38 184 GLY A C 1
ATOM 1355 O O . GLY A 1 185 ? 66.839 -5.414 6.464 1.00 62.00 184 GLY A O 1
ATOM 1356 N N . THR A 1 186 ? 67.170 -7.610 6.034 1.00 61.22 185 THR A N 1
ATOM 1357 C CA . THR A 1 186 ? 67.890 -7.405 4.774 1.00 62.26 185 THR A CA 1
ATOM 1358 C C . THR A 1 186 ? 67.324 -8.251 3.601 1.00 65.55 185 THR A C 1
ATOM 1359 O O . THR A 1 186 ? 67.904 -8.255 2.505 1.00 65.99 185 THR A O 1
ATOM 1363 N N . GLU A 1 187 ? 66.182 -8.918 3.815 1.00 60.78 186 GLU A N 1
ATOM 1364 C CA . GLU A 1 187 ? 65.538 -9.748 2.797 1.00 60.74 186 GLU A CA 1
ATOM 1365 C C . GLU A 1 187 ? 64.818 -8.939 1.685 1.00 63.83 186 GLU A C 1
ATOM 1366 O O . GLU A 1 187 ? 64.843 -9.386 0.535 1.00 65.00 186 GLU A O 1
ATOM 1372 N N . TYR A 1 188 ? 64.145 -7.809 1.995 1.00 56.77 187 TYR A N 1
ATOM 1373 C CA . TYR A 1 188 ? 63.407 -7.121 0.927 1.00 55.25 187 TYR A CA 1
ATOM 1374 C C . TYR A 1 188 ? 63.908 -5.707 0.650 1.00 59.80 187 TYR A C 1
ATOM 1375 O O . TYR A 1 188 ? 63.238 -4.733 1.011 1.00 59.62 187 TYR A O 1
ATOM 1384 N N . PRO A 1 189 ? 65.032 -5.572 -0.097 1.00 57.05 188 PRO A N 1
ATOM 1385 C CA . PRO A 1 189 ? 65.490 -4.231 -0.463 1.00 56.15 188 PRO A CA 1
ATOM 1386 C C . PRO A 1 189 ? 64.752 -3.669 -1.668 1.00 60.27 188 PRO A C 1
ATOM 1387 O O . PRO A 1 189 ? 64.369 -4.403 -2.598 1.00 60.39 188 PRO A O 1
ATOM 1391 N N . LEU A 1 190 ? 64.623 -2.337 -1.670 1.00 54.99 189 LEU A N 1
ATOM 1392 C CA . LEU A 1 190 ? 64.062 -1.590 -2.768 1.00 53.96 189 LEU A CA 1
ATOM 1393 C C . LEU A 1 190 ? 65.132 -0.583 -3.195 1.00 58.80 189 LEU A C 1
ATOM 1394 O O . LEU A 1 190 ? 65.650 0.166 -2.369 1.00 58.18 189 LEU A O 1
ATOM 1399 N N . ALA A 1 191 ? 65.565 -0.667 -4.449 1.00 56.53 190 ALA A N 1
ATOM 1400 C CA . ALA A 1 191 ? 66.575 0.235 -5.005 1.00 56.17 190 ALA A CA 1
ATOM 1401 C C . ALA A 1 191 ? 65.915 1.538 -5.465 1.00 59.04 190 ALA A C 1
ATOM 1402 O O . ALA A 1 191 ? 64.715 1.534 -5.751 1.00 56.93 190 ALA A O 1
ATOM 1404 N N . PRO A 1 192 ? 66.650 2.666 -5.570 1.00 56.53 191 PRO A N 1
ATOM 1405 C CA . PRO A 1 192 ? 66.023 3.894 -6.108 1.00 55.46 191 PRO A CA 1
ATOM 1406 C C . PRO A 1 192 ? 65.376 3.641 -7.489 1.00 58.49 191 PRO A C 1
ATOM 1407 O O . PRO A 1 192 ? 66.049 3.171 -8.411 1.00 59.19 191 PRO A O 1
ATOM 1411 N N . GLY A 1 193 ? 64.087 3.932 -7.612 1.00 53.72 192 GLY A N 1
ATOM 1412 C CA . GLY A 1 193 ? 63.348 3.733 -8.857 1.00 54.03 192 GLY A CA 1
ATOM 1413 C C . GLY A 1 193 ? 62.519 2.460 -8.926 1.00 58.02 192 GLY A C 1
ATOM 1414 O O . GLY A 1 193 ? 61.829 2.206 -9.926 1.00 56.66 192 GLY A O 1
ATOM 1415 N N . GLU A 1 194 ? 62.612 1.635 -7.857 1.00 54.81 193 GLU A N 1
ATOM 1416 C CA . GLU A 1 194 ? 61.887 0.387 -7.709 1.00 53.93 193 GLU A CA 1
ATOM 1417 C C . GLU A 1 194 ? 60.624 0.598 -6.902 1.00 58.19 193 GLU A C 1
ATOM 1418 O O . GLU A 1 194 ? 60.597 1.398 -5.965 1.00 56.92 193 GLU A O 1
ATOM 1424 N N . SER A 1 195 ? 59.571 -0.120 -7.289 1.00 55.42 194 SER A N 1
ATOM 1425 C CA . SER A 1 195 ? 58.274 -0.121 -6.618 1.00 53.14 194 SER A CA 1
ATOM 1426 C C . SER A 1 195 ? 58.001 -1.468 -5.951 1.00 54.48 194 SER A C 1
ATOM 1427 O O . SER A 1 195 ? 58.475 -2.504 -6.412 1.00 52.08 194 SER A O 1
ATOM 1430 N N . CYS A 1 196 ? 57.219 -1.433 -4.872 1.00 51.49 195 CYS A N 1
ATOM 1431 C CA . CYS A 1 196 ? 56.624 -2.590 -4.224 1.00 50.58 195 CYS A CA 1
ATOM 1432 C C . CYS A 1 196 ? 55.111 -2.423 -4.290 1.00 52.38 195 CYS A C 1
ATOM 1433 O O . CYS A 1 196 ? 54.574 -1.427 -3.784 1.00 50.42 195 CYS A O 1
ATOM 1436 N N . ILE A 1 197 ? 54.439 -3.361 -4.966 1.00 47.74 196 ILE A N 1
ATOM 1437 C CA . ILE A 1 197 ? 52.988 -3.366 -5.050 1.00 46.81 196 ILE A CA 1
ATOM 1438 C C . ILE A 1 197 ? 52.481 -4.401 -4.049 1.00 49.69 196 ILE A C 1
ATOM 1439 O O . ILE A 1 197 ? 53.031 -5.501 -3.946 1.00 49.23 196 ILE A O 1
ATOM 1444 N N . ILE A 1 198 ? 51.441 -4.017 -3.300 1.00 45.42 197 ILE A N 1
ATOM 1445 C CA . ILE A 1 198 ? 50.706 -4.861 -2.368 1.00 43.86 197 ILE A CA 1
ATOM 1446 C C . ILE A 1 198 ? 49.276 -4.866 -2.866 1.00 47.10 197 ILE A C 1
ATOM 1447 O O . ILE A 1 198 ? 48.693 -3.800 -3.050 1.00 46.04 197 ILE A O 1
ATOM 1452 N N . SER A 1 199 ? 48.741 -6.053 -3.141 1.00 44.98 198 SER A N 1
ATOM 1453 C CA . SER A 1 199 ? 47.368 -6.259 -3.591 1.00 44.53 198 SER A CA 1
ATOM 1454 C C . SER A 1 199 ? 46.545 -6.885 -2.482 1.00 48.34 198 SER A C 1
ATOM 1455 O O . SER A 1 199 ? 47.096 -7.598 -1.648 1.00 48.64 198 SER A O 1
ATOM 1458 N N . GLN A 1 200 ? 45.235 -6.628 -2.460 1.00 45.23 199 GLN A N 1
ATOM 1459 C CA . GLN A 1 200 ? 44.319 -7.283 -1.520 1.00 45.06 199 GLN A CA 1
ATOM 1460 C C . GLN A 1 200 ? 44.333 -8.785 -1.854 1.00 50.57 199 GLN A C 1
ATOM 1461 O O . GLN A 1 200 ? 44.492 -9.622 -0.971 1.00 50.46 199 GLN A O 1
ATOM 1467 N N . PHE A 1 201 ? 44.221 -9.092 -3.165 1.00 47.67 200 PHE A N 1
ATOM 1468 C CA . PHE A 1 201 ? 44.180 -10.416 -3.775 1.00 48.05 200 PHE A CA 1
ATOM 1469 C C . PHE A 1 201 ? 45.053 -10.361 -5.012 1.00 53.39 200 PHE A C 1
A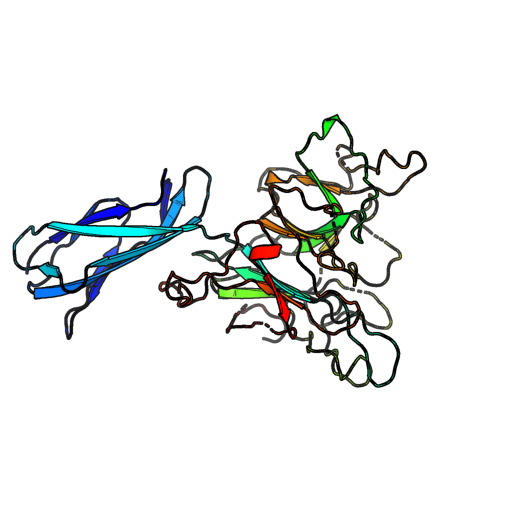TOM 1470 O O . PHE A 1 201 ? 44.635 -9.817 -6.030 1.00 54.19 200 PHE A O 1
ATOM 1478 N N . ALA A 1 202 ? 46.303 -10.822 -4.908 1.00 51.16 201 ALA A N 1
ATOM 1479 C CA . ALA A 1 202 ? 47.247 -10.696 -6.030 1.00 51.15 201 ALA A CA 1
ATOM 1480 C C . ALA A 1 202 ? 46.990 -11.743 -7.136 1.00 55.22 201 ALA A C 1
ATOM 1481 O O . ALA A 1 202 ? 47.799 -12.646 -7.334 1.00 55.75 201 ALA A O 1
ATOM 1483 N N . ALA A 1 203 ? 45.887 -11.568 -7.895 1.00 50.80 202 ALA A N 1
ATOM 1484 C CA . ALA A 1 203 ? 45.520 -12.473 -8.982 1.00 52.45 202 ALA A CA 1
ATOM 1485 C C . ALA A 1 203 ? 45.175 -11.739 -10.284 1.00 58.22 202 ALA A C 1
ATOM 1486 O O . ALA A 1 203 ? 45.011 -10.514 -10.293 1.00 57.43 202 ALA A O 1
ATOM 1488 N N . ASN A 1 204 ? 45.027 -12.503 -11.384 1.00 56.60 203 ASN A N 1
ATOM 1489 C CA . ASN A 1 204 ? 44.598 -11.926 -12.648 1.00 57.00 203 ASN A CA 1
ATOM 1490 C C . ASN A 1 204 ? 43.098 -11.640 -12.591 1.00 61.96 203 ASN A C 1
ATOM 1491 O O . ASN A 1 204 ? 42.273 -12.499 -12.904 1.00 63.54 203 ASN A O 1
ATOM 1496 N N . HIS A 1 205 ? 42.759 -10.421 -12.188 1.00 57.73 204 HIS A N 1
ATOM 1497 C CA . HIS A 1 205 ? 41.379 -9.951 -12.036 1.00 57.57 204 HIS A CA 1
ATOM 1498 C C . HIS A 1 205 ? 40.620 -9.933 -13.357 1.00 63.20 204 HIS A C 1
ATOM 1499 O O . HIS A 1 205 ? 39.393 -9.920 -13.342 1.00 63.57 204 HIS A O 1
ATOM 1506 N N . GLN A 1 206 ? 41.337 -9.926 -14.487 1.00 60.00 205 GLN A N 1
ATOM 1507 C CA . GLN A 1 206 ? 40.726 -9.849 -15.807 1.00 61.09 205 GLN A CA 1
ATOM 1508 C C . GLN A 1 206 ? 40.250 -11.202 -16.319 1.00 67.12 205 GLN A C 1
ATOM 1509 O O . GLN A 1 206 ? 39.615 -11.243 -17.369 1.00 69.97 205 GLN A O 1
ATOM 1515 N N . LEU A 1 207 ? 40.463 -12.291 -15.555 1.00 62.79 206 LEU A N 1
ATOM 1516 C CA . LEU A 1 207 ? 39.947 -13.619 -15.911 1.00 63.21 206 LEU A CA 1
ATOM 1517 C C . LEU A 1 207 ? 38.433 -13.596 -15.856 1.00 68.84 206 LEU A C 1
ATOM 1518 O O . LEU A 1 207 ? 37.878 -12.889 -15.015 1.00 68.14 206 LEU A O 1
ATOM 1523 N N . ASP A 1 208 ? 37.758 -14.373 -16.721 1.00 68.19 207 ASP A N 1
ATOM 1524 C CA . ASP A 1 208 ? 36.292 -14.420 -16.787 1.00 68.20 207 ASP A CA 1
ATOM 1525 C C . ASP A 1 208 ? 35.638 -14.746 -15.428 1.00 69.44 207 ASP A C 1
ATOM 1526 O O . ASP A 1 208 ? 34.539 -14.253 -15.164 1.00 69.04 207 ASP A O 1
ATOM 1531 N N . ILE A 1 209 ? 36.333 -15.509 -14.555 1.00 63.79 208 ILE A N 1
ATOM 1532 C CA . ILE A 1 209 ? 35.863 -15.881 -13.213 1.00 61.55 208 ILE A CA 1
ATOM 1533 C C . ILE A 1 209 ? 35.847 -14.695 -12.244 1.00 63.72 208 ILE A C 1
ATOM 1534 O O . ILE A 1 209 ? 35.167 -14.783 -11.223 1.00 63.18 208 ILE A O 1
ATOM 1539 N N . TYR A 1 210 ? 36.609 -13.617 -12.535 1.00 58.38 209 TYR A N 1
ATOM 1540 C CA . TYR A 1 210 ? 36.725 -12.469 -11.646 1.00 56.16 209 TYR A CA 1
ATOM 1541 C C . TYR A 1 210 ? 36.003 -11.230 -12.216 1.00 60.60 209 TYR A C 1
ATOM 1542 O O . TYR A 1 210 ? 34.819 -11.046 -11.929 1.00 59.78 209 TYR A O 1
ATOM 1551 N N . ASN A 1 211 ? 36.700 -10.383 -12.992 1.00 57.74 210 ASN A N 1
ATOM 1552 C CA . ASN A 1 211 ? 36.116 -9.200 -13.621 1.00 57.11 210 ASN A CA 1
ATOM 1553 C C . ASN A 1 211 ? 36.891 -8.843 -14.883 1.00 60.45 210 ASN A C 1
ATOM 1554 O O . ASN A 1 211 ? 37.811 -8.041 -14.796 1.00 59.63 210 ASN A O 1
ATOM 1559 N N . PRO A 1 212 ? 36.507 -9.327 -16.081 1.00 58.82 211 PRO A N 1
ATOM 1560 C CA . PRO A 1 212 ? 37.254 -8.940 -17.305 1.00 59.05 211 PRO A CA 1
ATOM 1561 C C . PRO A 1 212 ? 37.392 -7.412 -17.537 1.00 63.27 211 PRO A C 1
ATOM 1562 O O . PRO A 1 212 ? 38.290 -6.998 -18.273 1.00 61.83 211 PRO A O 1
ATOM 1566 N N . GLN A 1 213 ? 36.553 -6.581 -16.867 1.00 60.53 212 GLN A N 1
ATOM 1567 C CA . GLN A 1 213 ? 36.560 -5.110 -16.968 1.00 59.85 212 GLN A CA 1
ATOM 1568 C C . GLN A 1 213 ? 37.392 -4.463 -15.851 1.00 63.65 212 GLN A C 1
ATOM 1569 O O . GLN A 1 213 ? 37.389 -3.231 -15.710 1.00 64.51 212 GLN A O 1
ATOM 1575 N N . SER A 1 214 ? 38.127 -5.272 -15.064 1.00 58.97 213 SER A N 1
ATOM 1576 C CA . SER A 1 214 ? 39.013 -4.724 -14.029 1.00 56.25 213 SER A CA 1
ATOM 1577 C C . SER A 1 214 ? 40.185 -4.046 -14.741 1.00 60.86 213 SER A C 1
ATOM 1578 O O . SER A 1 214 ? 40.603 -4.547 -15.787 1.00 62.74 213 SER A O 1
ATOM 1581 N N . PRO A 1 215 ? 40.691 -2.890 -14.265 1.00 55.56 214 PRO A N 1
ATOM 1582 C CA . PRO A 1 215 ? 41.765 -2.208 -15.007 1.00 55.06 214 PRO A CA 1
ATOM 1583 C C . PRO A 1 215 ? 43.136 -2.895 -14.971 1.00 59.66 214 PRO A C 1
ATOM 1584 O O . PRO A 1 215 ? 43.992 -2.560 -15.795 1.00 60.14 214 PRO A O 1
ATOM 1588 N N . ILE A 1 216 ? 43.363 -3.820 -14.020 1.00 55.32 215 ILE A N 1
ATOM 1589 C CA . ILE A 1 216 ? 44.674 -4.458 -13.842 1.00 54.82 215 ILE A CA 1
ATOM 1590 C C . ILE A 1 216 ? 44.609 -5.992 -13.692 1.00 59.31 215 ILE A C 1
ATOM 1591 O O . ILE A 1 216 ? 43.557 -6.574 -13.399 1.00 57.95 215 ILE A O 1
ATOM 1596 N N . ASP A 1 217 ? 45.798 -6.614 -13.870 1.00 56.73 216 ASP A N 1
ATOM 1597 C CA . ASP A 1 217 ? 46.150 -8.006 -13.594 1.00 56.88 216 ASP A CA 1
ATOM 1598 C C . ASP A 1 217 ? 47.069 -7.896 -12.386 1.00 59.82 216 ASP A C 1
ATOM 1599 O O . ASP A 1 217 ? 48.189 -7.409 -12.531 1.00 59.93 216 ASP A O 1
ATOM 1604 N N . GLY A 1 218 ? 46.579 -8.253 -11.201 1.00 54.90 217 GLY A N 1
ATOM 1605 C CA . GLY A 1 218 ? 47.367 -8.117 -9.977 1.00 52.69 217 GLY A CA 1
ATOM 1606 C C . GLY A 1 218 ? 48.288 -9.275 -9.646 1.00 56.28 217 GLY A C 1
ATOM 1607 O O . GLY A 1 218 ? 48.863 -9.302 -8.554 1.00 54.56 217 GLY A O 1
ATOM 1608 N N . SER A 1 219 ? 48.471 -10.224 -10.589 1.00 54.98 218 SER A N 1
ATOM 1609 C CA . SER A 1 219 ? 49.266 -11.437 -10.351 1.00 55.81 218 SER A CA 1
ATOM 1610 C C . SER A 1 219 ? 50.749 -11.167 -10.094 1.00 57.73 218 SER A C 1
ATOM 1611 O O . SER A 1 219 ? 51.335 -11.906 -9.302 1.00 55.19 218 SER A O 1
ATOM 1614 N N . SER A 1 220 ? 51.348 -10.119 -10.722 1.00 56.44 219 SER A N 1
ATOM 1615 C CA . SER A 1 220 ? 52.786 -9.815 -10.571 1.00 56.03 219 SER A CA 1
ATOM 1616 C C . SER A 1 220 ? 53.098 -8.924 -9.360 1.00 59.06 219 SER A C 1
ATOM 1617 O O . SER A 1 220 ? 54.251 -8.510 -9.197 1.00 60.58 219 SER A O 1
ATOM 1620 N N . SER A 1 221 ? 52.102 -8.665 -8.492 1.00 53.63 220 SER A N 1
ATOM 1621 C CA . SER A 1 221 ? 52.294 -7.906 -7.243 1.00 50.70 220 SER A CA 1
ATOM 1622 C C . SER A 1 221 ? 53.341 -8.612 -6.408 1.00 52.91 220 SER A C 1
ATOM 1623 O O . SER A 1 221 ? 53.330 -9.838 -6.351 1.00 52.39 220 SER A O 1
ATOM 1626 N N . GLU A 1 222 ? 54.257 -7.860 -5.791 1.00 49.96 221 GLU A N 1
ATOM 1627 C CA . GLU A 1 222 ? 55.314 -8.408 -4.931 1.00 49.61 221 GLU A CA 1
ATOM 1628 C C . GLU A 1 222 ? 54.698 -9.040 -3.691 1.00 51.75 221 GLU A C 1
ATOM 1629 O O . GLU A 1 222 ? 55.051 -10.159 -3.315 1.00 52.43 221 GLU A O 1
ATOM 1635 N N . PHE A 1 223 ? 53.744 -8.325 -3.083 1.00 47.22 222 PHE A N 1
ATOM 1636 C CA . PHE A 1 223 ? 53.055 -8.733 -1.862 1.00 47.30 222 PHE A CA 1
ATOM 1637 C C . PHE A 1 223 ? 51.539 -8.749 -2.017 1.00 51.48 222 PHE A C 1
ATOM 1638 O O . PHE A 1 223 ? 50.991 -8.199 -2.973 1.00 51.67 222 PHE A O 1
ATOM 1646 N N . GLU A 1 224 ? 50.871 -9.431 -1.078 1.00 47.36 223 GLU A N 1
ATOM 1647 C CA . GLU A 1 224 ? 49.425 -9.506 -0.984 1.00 45.42 223 GLU A CA 1
ATOM 1648 C C . GLU A 1 224 ? 49.000 -9.640 0.454 1.00 46.98 223 GLU A C 1
ATOM 1649 O O . GLU A 1 224 ? 49.762 -10.130 1.267 1.00 45.06 223 GLU A O 1
ATOM 1655 N N . PHE A 1 225 ? 47.791 -9.156 0.766 1.00 44.97 224 PHE A N 1
ATOM 1656 C CA . PHE A 1 225 ? 47.161 -9.238 2.082 1.00 44.15 224 PHE A CA 1
ATOM 1657 C C . PHE A 1 225 ? 46.308 -10.510 2.151 1.00 51.44 224 PHE A C 1
ATOM 1658 O O . PHE A 1 225 ? 45.077 -10.415 2.209 1.00 52.99 224 PHE A O 1
ATOM 1666 N N . ASN A 1 226 ? 46.944 -11.694 2.091 1.00 47.41 225 ASN A N 1
ATOM 1667 C CA . ASN A 1 226 ? 46.212 -12.962 2.124 1.00 48.15 225 ASN A CA 1
ATOM 1668 C C . ASN A 1 226 ? 45.545 -13.201 3.510 1.00 53.98 225 ASN A C 1
ATOM 1669 O O . ASN A 1 226 ? 46.160 -12.982 4.549 1.00 55.80 225 ASN A O 1
ATOM 1682 N N . ASN A 1 228 ? 43.424 -16.094 3.680 1.00 52.10 227 ASN A N 1
ATOM 1683 C CA . ASN A 1 228 ? 43.061 -17.478 3.360 1.00 54.28 227 ASN A CA 1
ATOM 1684 C C . ASN A 1 228 ? 41.568 -17.618 3.116 1.00 59.84 227 ASN A C 1
ATOM 1685 O O . ASN A 1 228 ? 40.873 -18.393 3.781 1.00 60.22 227 ASN A O 1
ATOM 1690 N N . ASN A 1 229 ? 41.088 -16.829 2.145 1.00 56.39 228 ASN A N 1
ATOM 1691 C CA . ASN A 1 229 ? 39.728 -16.869 1.644 1.00 56.31 228 ASN A CA 1
ATOM 1692 C C . ASN A 1 229 ? 39.610 -18.166 0.817 1.00 59.73 228 ASN A C 1
ATOM 1693 O O . ASN A 1 229 ? 40.452 -18.384 -0.053 1.00 58.98 228 ASN A O 1
ATOM 1698 N N . PRO A 1 230 ? 38.640 -19.077 1.109 1.00 56.45 229 PRO A N 1
ATOM 1699 C CA . PRO A 1 230 ? 38.594 -20.364 0.377 1.00 56.55 229 PRO A CA 1
ATOM 1700 C C . PRO A 1 230 ? 38.350 -20.245 -1.119 1.00 61.09 229 PRO A C 1
ATOM 1701 O O . PRO A 1 230 ? 38.795 -21.110 -1.883 1.00 63.90 229 PRO A O 1
ATOM 1705 N N . ASN A 1 231 ? 37.625 -19.188 -1.518 1.00 54.96 230 ASN A N 1
ATOM 1706 C CA . ASN A 1 231 ? 37.130 -18.927 -2.858 1.00 53.92 230 ASN A CA 1
ATOM 1707 C C . ASN A 1 231 ? 37.970 -17.956 -3.669 1.00 56.64 230 ASN A C 1
ATOM 1708 O O . ASN A 1 231 ? 37.872 -17.989 -4.894 1.00 58.66 230 ASN A O 1
ATOM 1713 N N . PHE A 1 232 ? 38.788 -17.104 -3.006 1.00 49.99 231 PHE A N 1
ATOM 1714 C CA . PHE A 1 232 ? 39.739 -16.112 -3.589 1.00 47.73 231 PHE A CA 1
ATOM 1715 C C . PHE A 1 232 ? 41.046 -16.372 -2.855 1.00 52.06 231 PHE A C 1
ATOM 1716 O O . PHE A 1 232 ? 41.390 -15.656 -1.912 1.00 50.86 231 PHE A O 1
ATOM 1724 N N . PRO A 1 233 ? 41.697 -17.521 -3.136 1.00 52.07 232 PRO A N 1
ATOM 1725 C CA . PRO A 1 233 ? 42.771 -17.977 -2.243 1.00 52.73 232 PRO A CA 1
ATOM 1726 C C . PRO A 1 233 ? 44.126 -17.330 -2.415 1.00 58.50 232 PRO A C 1
ATOM 1727 O O . PRO A 1 233 ? 44.306 -16.428 -3.231 1.00 59.32 232 PRO A O 1
ATOM 1731 N N . ASP A 1 234 ? 45.069 -17.804 -1.584 1.00 54.76 233 ASP A N 1
ATOM 1732 C CA . ASP A 1 234 ? 46.466 -17.401 -1.523 1.00 54.11 233 ASP A CA 1
ATOM 1733 C C . ASP A 1 234 ? 47.100 -17.492 -2.914 1.00 60.23 233 ASP A C 1
ATOM 1734 O O . ASP A 1 234 ? 46.892 -18.480 -3.623 1.00 61.24 233 ASP A O 1
ATOM 1739 N N . GLN A 1 235 ? 47.814 -16.441 -3.330 1.00 57.27 234 GLN A N 1
ATOM 1740 C CA . GLN A 1 235 ? 48.468 -16.441 -4.639 1.00 58.36 234 GLN A CA 1
ATOM 1741 C C . GLN A 1 235 ? 49.991 -16.508 -4.488 1.00 63.08 234 GLN A C 1
ATOM 1742 O O . GLN A 1 235 ? 50.498 -16.492 -3.364 1.00 62.40 234 GLN A O 1
ATOM 1748 N N . ALA A 1 236 ? 50.719 -16.620 -5.615 1.00 60.18 235 ALA A N 1
ATOM 1749 C CA . ALA A 1 236 ? 52.186 -16.689 -5.639 1.00 59.78 235 ALA A CA 1
ATOM 1750 C C . ALA A 1 236 ? 52.840 -15.495 -4.915 1.00 60.71 235 ALA A C 1
ATOM 1751 O O . ALA A 1 236 ? 53.894 -15.672 -4.298 1.00 61.61 235 ALA A O 1
ATOM 1753 N N . ALA A 1 237 ? 52.198 -14.302 -4.953 1.00 53.50 236 ALA A N 1
ATOM 1754 C CA . ALA A 1 237 ? 52.671 -13.096 -4.274 1.00 52.00 236 ALA A CA 1
ATOM 1755 C C . ALA A 1 237 ? 52.939 -13.373 -2.794 1.00 58.73 236 ALA A C 1
ATOM 1756 O O . ALA A 1 237 ? 52.229 -14.175 -2.182 1.00 59.71 236 ALA A O 1
ATOM 1758 N N . TYR A 1 238 ? 53.964 -12.736 -2.218 1.00 55.39 237 TYR A N 1
ATOM 1759 C CA . TYR A 1 238 ? 54.332 -13.005 -0.827 1.00 53.66 237 TYR A CA 1
ATOM 1760 C C . TYR A 1 238 ? 53.307 -12.397 0.130 1.00 55.94 237 TYR A C 1
ATOM 1761 O O . TYR A 1 238 ? 52.647 -11.410 -0.196 1.00 54.75 237 TYR A O 1
ATOM 1770 N N . ASP A 1 239 ? 53.149 -13.016 1.301 1.00 51.37 238 ASP A N 1
ATOM 1771 C CA . ASP A 1 239 ? 52.157 -12.581 2.267 1.00 49.42 238 ASP A CA 1
ATOM 1772 C C . ASP A 1 239 ? 52.677 -11.572 3.270 1.00 53.22 238 ASP A C 1
ATOM 1773 O O . ASP A 1 239 ? 53.736 -11.768 3.883 1.00 55.33 238 ASP A O 1
ATOM 1786 N N . GLN A 1 241 ? 52.531 -9.763 6.931 1.00 45.35 240 GLN A N 1
ATOM 1787 C CA . GLN A 1 241 ? 52.317 -10.314 8.276 1.00 46.84 240 GLN A CA 1
ATOM 1788 C C . GLN A 1 241 ? 51.201 -9.531 8.993 1.00 52.43 240 GLN A C 1
ATOM 1789 O O . GLN A 1 241 ? 51.271 -8.294 9.073 1.00 51.56 240 GLN A O 1
ATOM 1795 N N . HIS A 1 242 ? 50.162 -10.233 9.486 1.00 48.64 241 HIS A N 1
ATOM 1796 C CA . HIS A 1 242 ? 49.086 -9.559 10.214 1.00 47.14 241 HIS A CA 1
ATOM 1797 C C . HIS A 1 242 ? 49.594 -9.162 11.598 1.00 51.93 241 HIS A C 1
ATOM 1798 O O . HIS A 1 242 ? 50.267 -9.972 12.263 1.00 54.30 241 HIS A O 1
ATOM 1805 N N . VAL A 1 243 ? 49.314 -7.902 12.007 1.00 45.51 242 VAL A N 1
ATOM 1806 C CA . VAL A 1 243 ? 49.790 -7.346 13.266 1.00 44.88 242 VAL A CA 1
ATOM 1807 C C . VAL A 1 243 ? 48.650 -7.085 14.254 1.00 49.55 242 VAL A C 1
ATOM 1808 O O . VAL A 1 243 ? 48.754 -7.525 15.399 1.00 51.11 242 VAL A O 1
ATOM 1812 N N . PHE A 1 244 ? 47.626 -6.317 13.860 1.00 43.85 243 PHE A N 1
ATOM 1813 C CA . PHE A 1 244 ? 46.584 -5.913 14.786 1.00 43.16 243 PHE A CA 1
ATOM 1814 C C . PHE A 1 244 ? 45.252 -5.716 14.121 1.00 46.61 243 PHE A C 1
ATOM 1815 O O . PHE A 1 244 ? 45.166 -5.132 13.053 1.00 46.29 243 PHE A O 1
ATOM 1823 N N . TYR A 1 245 ? 44.205 -6.158 14.807 1.00 44.63 244 TYR A N 1
ATOM 1824 C CA . TYR A 1 245 ? 42.802 -5.985 14.457 1.00 44.51 244 TYR A CA 1
ATOM 1825 C C . TYR A 1 245 ? 42.031 -6.182 15.719 1.00 48.85 244 TYR A C 1
ATOM 1826 O O . TYR A 1 245 ? 42.233 -7.188 16.389 1.00 49.00 244 TYR A O 1
ATOM 1835 N N . GLN A 1 246 ? 41.257 -5.154 16.102 1.00 45.13 245 GLN A N 1
ATOM 1836 C CA . GLN A 1 246 ? 40.374 -5.083 17.261 1.00 46.64 245 GLN A CA 1
ATOM 1837 C C . GLN A 1 246 ? 41.038 -5.567 18.585 1.00 54.58 245 GLN A C 1
ATOM 1838 O O . GLN A 1 246 ? 40.457 -6.351 19.348 1.00 57.35 245 GLN A O 1
ATOM 1844 N N . GLY A 1 247 ? 42.235 -5.056 18.845 1.00 50.05 246 GLY A N 1
ATOM 1845 C CA . GLY A 1 247 ? 43.020 -5.367 20.038 1.00 50.74 246 GLY A CA 1
ATOM 1846 C C . GLY A 1 247 ? 43.794 -6.674 20.013 1.00 55.66 246 GLY A C 1
ATOM 1847 O O . GLY A 1 247 ? 44.493 -6.981 20.975 1.00 56.38 246 GLY A O 1
ATOM 1848 N N . LYS A 1 248 ? 43.674 -7.458 18.932 1.00 52.63 247 LYS A N 1
ATOM 1849 C CA . LYS A 1 248 ? 44.285 -8.784 18.827 1.00 53.11 247 LYS A CA 1
ATOM 1850 C C . LYS A 1 248 ? 45.288 -8.902 17.668 1.00 55.98 247 LYS A C 1
ATOM 1851 O O . LYS A 1 248 ? 45.243 -8.121 16.719 1.00 54.28 247 LYS A O 1
ATOM 1857 N N . ALA A 1 249 ? 46.186 -9.900 17.768 1.00 53.18 248 ALA A N 1
ATOM 1858 C CA . ALA A 1 249 ? 47.208 -10.250 16.774 1.00 52.40 248 ALA A CA 1
ATOM 1859 C C . ALA A 1 249 ? 46.623 -11.098 15.629 1.00 55.63 248 ALA A C 1
ATOM 1860 O O . ALA A 1 249 ? 47.132 -11.063 14.512 1.00 54.68 248 ALA A O 1
ATOM 1862 N N . GLU A 1 250 ? 45.561 -11.863 15.925 1.00 53.33 249 GLU A N 1
ATOM 1863 C CA . GLU A 1 250 ? 44.848 -12.741 14.986 1.00 52.66 249 GLU A CA 1
ATOM 1864 C C . GLU A 1 250 ? 44.102 -11.938 13.945 1.00 53.57 249 GLU A C 1
ATOM 1865 O O . GLU A 1 250 ? 43.623 -10.829 14.236 1.00 54.11 249 GLU A O 1
ATOM 1879 N N . GLY A 1 252 ? 41.189 -12.816 12.526 1.00 54.90 251 GLY A N 1
ATOM 1880 C CA . GLY A 1 252 ? 39.763 -12.808 12.827 1.00 55.47 251 GLY A CA 1
ATOM 1881 C C . GLY A 1 252 ? 38.883 -13.342 11.721 1.00 61.30 251 GLY A C 1
ATOM 1882 O O . GLY A 1 252 ? 39.345 -14.022 10.798 1.00 61.22 251 GLY A O 1
ATOM 1883 N N . SER A 1 253 ? 37.602 -13.000 11.808 1.00 60.00 252 SER A N 1
ATOM 1884 C CA . SER A 1 253 ? 36.535 -13.513 10.956 1.00 60.52 252 SER A CA 1
ATOM 1885 C C . SER A 1 253 ? 36.453 -12.888 9.552 1.00 62.17 252 SER A C 1
ATOM 1886 O O . SER A 1 253 ? 35.987 -13.575 8.637 1.00 62.42 252 SER A O 1
ATOM 1889 N N . ILE A 1 254 ? 36.863 -11.613 9.379 1.00 56.84 253 ILE A N 1
ATOM 1890 C CA . ILE A 1 254 ? 36.782 -10.919 8.083 1.00 55.56 253 ILE A CA 1
ATOM 1891 C C . ILE A 1 254 ? 37.553 -11.737 7.008 1.00 56.67 253 ILE A C 1
ATOM 1892 O O . ILE A 1 254 ? 38.682 -12.171 7.264 1.00 55.28 253 ILE A O 1
ATOM 1897 N N . PRO A 1 255 ? 36.908 -12.023 5.844 1.00 52.84 254 PRO A N 1
ATOM 1898 C CA . PRO A 1 255 ? 37.566 -12.866 4.810 1.00 52.30 254 PRO A CA 1
ATOM 1899 C C . PRO A 1 255 ? 38.591 -12.169 3.901 1.00 54.37 254 PRO A C 1
ATOM 1900 O O . PRO A 1 255 ? 39.475 -12.853 3.388 1.00 56.17 254 PRO A O 1
ATOM 1904 N N . GLN A 1 256 ? 38.456 -10.848 3.651 1.00 46.85 255 GLN A N 1
ATOM 1905 C CA . GLN A 1 256 ? 39.369 -10.056 2.787 1.00 43.92 255 GLN A CA 1
ATOM 1906 C C . GLN A 1 256 ? 39.711 -8.833 3.500 1.00 46.98 255 GLN A C 1
ATOM 1907 O O . GLN A 1 256 ? 38.955 -8.423 4.366 1.00 44.40 255 GLN A O 1
ATOM 1913 N N . TYR A 1 257 ? 40.820 -8.187 3.086 1.00 45.79 256 TYR A N 1
ATOM 1914 C CA . TYR A 1 257 ? 41.245 -6.921 3.611 1.00 43.93 256 TYR A CA 1
ATOM 1915 C C . TYR A 1 257 ? 40.695 -5.914 2.642 1.00 50.47 256 TYR A C 1
ATOM 1916 O O . TYR A 1 257 ? 41.348 -5.510 1.668 1.00 51.28 256 TYR A O 1
ATOM 1925 N N . LEU A 1 258 ? 39.425 -5.568 2.862 1.00 47.36 257 LEU A N 1
ATOM 1926 C CA . LEU A 1 258 ? 38.749 -4.604 2.015 1.00 45.37 257 LEU A CA 1
ATOM 1927 C C . LEU A 1 258 ? 38.735 -3.272 2.721 1.00 49.56 257 LEU A C 1
ATOM 1928 O O . LEU A 1 258 ? 38.002 -3.101 3.693 1.00 52.39 257 LEU A O 1
ATOM 1933 N N . THR A 1 259 ? 39.553 -2.327 2.244 1.00 44.61 258 THR A N 1
ATOM 1934 C CA . THR A 1 259 ? 39.543 -0.951 2.737 1.00 42.83 258 THR A CA 1
ATOM 1935 C C . THR A 1 259 ? 38.305 -0.251 2.060 1.00 46.69 258 THR A C 1
ATOM 1936 O O . THR A 1 259 ? 37.767 -0.763 1.085 1.00 46.12 258 THR A O 1
ATOM 1940 N N . SER A 1 260 ? 37.807 0.853 2.628 1.00 44.13 259 SER A N 1
ATOM 1941 C CA . SER A 1 260 ? 36.632 1.585 2.122 1.00 43.34 259 SER A CA 1
ATOM 1942 C C . SER A 1 260 ? 36.698 1.864 0.605 1.00 48.88 259 SER A C 1
ATOM 1943 O O . SER A 1 260 ? 37.660 2.482 0.125 1.00 49.74 259 SER A O 1
ATOM 1946 N N . VAL A 1 261 ? 35.667 1.400 -0.142 1.00 44.84 260 VAL A N 1
ATOM 1947 C CA . VAL A 1 261 ? 35.528 1.638 -1.588 1.00 44.04 260 VAL A CA 1
ATOM 1948 C C . VAL A 1 261 ? 35.180 3.157 -1.795 1.00 49.16 260 VAL A C 1
ATOM 1949 O O . VAL A 1 261 ? 35.257 3.670 -2.916 1.00 50.67 260 VAL A O 1
ATOM 1953 N N . PHE A 1 262 ? 34.873 3.882 -0.690 1.00 43.58 261 PHE A N 1
ATOM 1954 C CA . PHE A 1 262 ? 34.658 5.330 -0.696 1.00 42.68 261 PHE A CA 1
ATOM 1955 C C . PHE A 1 262 ? 35.946 6.110 -0.449 1.00 45.91 261 PHE A C 1
ATOM 1956 O O . PHE A 1 262 ? 35.893 7.316 -0.355 1.00 47.86 261 PHE A O 1
ATOM 1964 N N . GLY A 1 263 ? 37.068 5.437 -0.265 1.00 40.66 262 GLY A N 1
ATOM 1965 C CA . GLY A 1 263 ? 38.329 6.067 0.081 1.00 39.07 262 GLY A CA 1
ATOM 1966 C C . GLY A 1 263 ? 38.665 5.784 1.525 1.00 44.99 262 GLY A C 1
ATOM 1967 O O . GLY A 1 263 ? 37.861 6.034 2.438 1.00 43.45 262 GLY A O 1
ATOM 1968 N N . GLY A 1 264 ? 39.848 5.217 1.715 1.00 44.12 263 GLY A N 1
ATOM 1969 C CA . GLY A 1 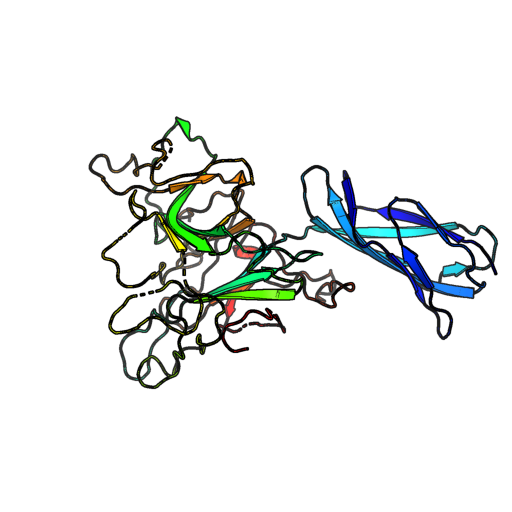264 ? 40.389 4.913 3.033 1.00 42.48 263 GLY A CA 1
ATOM 1970 C C . GLY A 1 264 ? 41.523 5.855 3.361 1.00 43.40 263 GLY A C 1
ATOM 1971 O O . GLY A 1 264 ? 41.967 6.611 2.492 1.00 41.50 263 GLY A O 1
ATOM 1972 N N . ALA A 1 265 ? 41.959 5.847 4.638 1.00 40.47 264 ALA A N 1
ATOM 1973 C CA . ALA A 1 265 ? 43.096 6.623 5.133 1.00 40.58 264 ALA A CA 1
ATOM 1974 C C . ALA A 1 265 ? 44.247 5.616 5.325 1.00 46.14 264 ALA A C 1
ATOM 1975 O O . ALA A 1 265 ? 44.120 4.678 6.116 1.00 44.81 264 ALA A O 1
ATOM 1977 N N . TYR A 1 266 ? 45.303 5.740 4.497 1.00 43.31 265 TYR A N 1
ATOM 1978 C CA . TYR A 1 266 ? 46.435 4.789 4.428 1.00 42.48 265 TYR A CA 1
ATOM 1979 C C . TYR A 1 266 ? 47.699 5.362 5.006 1.00 45.86 265 TYR A C 1
ATOM 1980 O O . TYR A 1 266 ? 48.027 6.507 4.727 1.00 45.17 265 TYR A O 1
ATOM 1989 N N . VAL A 1 267 ? 48.444 4.554 5.767 1.00 42.48 266 VAL A N 1
ATOM 1990 C CA . VAL A 1 267 ? 49.750 4.945 6.314 1.00 41.29 266 VAL A CA 1
ATOM 1991 C C . VAL A 1 267 ? 50.751 3.801 6.186 1.00 43.39 266 VAL A C 1
ATOM 1992 O O . VAL A 1 267 ? 50.399 2.632 6.349 1.00 40.26 266 VAL A O 1
ATOM 1996 N N . ILE A 1 268 ? 52.022 4.166 5.966 1.00 41.82 267 ILE A N 1
ATOM 1997 C CA . ILE A 1 268 ? 53.166 3.264 6.047 1.00 41.42 267 ILE A CA 1
ATOM 1998 C C . ILE A 1 268 ? 54.076 3.879 7.091 1.00 45.90 267 ILE A C 1
ATOM 1999 O O . ILE A 1 268 ? 54.267 5.107 7.096 1.00 46.07 267 ILE A O 1
ATOM 2004 N N . PHE A 1 269 ? 54.563 3.059 8.035 1.00 42.42 268 PHE A N 1
ATOM 2005 C CA . PHE A 1 269 ? 55.376 3.584 9.133 1.00 42.26 268 PHE A CA 1
ATOM 2006 C C . PHE A 1 269 ? 56.452 2.595 9.588 1.00 49.29 268 PHE A C 1
ATOM 2007 O O . PHE A 1 269 ? 56.292 1.365 9.495 1.00 48.40 268 PHE A O 1
ATOM 2015 N N . ARG A 1 270 ? 57.562 3.179 10.067 1.00 48.44 269 ARG A N 1
ATOM 2016 C CA A ARG A 1 270 ? 58.737 2.444 10.535 0.50 49.21 269 ARG A CA 1
ATOM 2017 C CA B ARG A 1 270 ? 58.767 2.487 10.520 0.50 49.09 269 ARG A CA 1
ATOM 2018 C C . ARG A 1 270 ? 58.948 2.658 12.033 1.00 52.95 269 ARG A C 1
ATOM 2019 O O . ARG A 1 270 ? 58.903 3.779 12.523 1.00 51.70 269 ARG A O 1
ATOM 2034 N N . VAL A 1 271 ? 59.165 1.571 12.761 1.00 52.41 270 VAL A N 1
ATOM 2035 C CA . VAL A 1 271 ? 59.423 1.622 14.206 1.00 52.93 270 VAL A CA 1
ATOM 2036 C C . VAL A 1 271 ? 60.949 1.560 14.330 1.00 59.81 270 VAL A C 1
ATOM 2037 O O . VAL A 1 271 ? 61.552 0.627 13.801 1.00 58.00 270 VAL A O 1
ATOM 2041 N N . PRO A 1 272 ? 61.599 2.567 14.948 1.00 62.42 271 PRO A N 1
ATOM 2042 C CA . PRO A 1 272 ? 63.074 2.556 15.029 1.00 65.24 271 PRO A CA 1
ATOM 2043 C C . PRO A 1 272 ? 63.650 1.369 15.794 1.00 73.80 271 PRO A C 1
ATOM 2044 O O . PRO A 1 272 ? 63.086 0.929 16.799 1.00 72.60 271 PRO A O 1
ATOM 2048 N N . GLU A 1 273 ? 64.788 0.858 15.291 1.00 75.37 272 GLU A N 1
ATOM 2049 C CA . GLU A 1 273 ? 65.543 -0.241 15.893 1.00 78.19 272 GLU A CA 1
ATOM 2050 C C . GLU A 1 273 ? 65.932 0.198 17.316 1.00 83.84 272 GLU A C 1
ATOM 2051 O O . GLU A 1 273 ? 66.564 1.249 17.496 1.00 84.15 272 GLU A O 1
ATOM 2057 N N . GLY A 1 274 ? 65.448 -0.555 18.300 1.00 80.51 273 GLY A N 1
ATOM 2058 C CA . GLY A 1 274 ? 65.650 -0.247 19.712 1.00 81.01 273 GLY A CA 1
ATOM 2059 C C . GLY A 1 274 ? 64.345 0.126 20.381 1.00 82.91 273 GLY A C 1
ATOM 2060 O O . GLY A 1 274 ? 64.061 -0.361 21.482 1.00 83.76 273 GLY A O 1
ATOM 2061 N N . GLU A 1 275 ? 63.528 0.979 19.700 1.00 75.37 274 GLU A N 1
ATOM 2062 C CA . GLU A 1 275 ? 62.212 1.394 20.186 1.00 73.06 274 GLU A CA 1
ATOM 2063 C C . GLU A 1 275 ? 61.237 0.243 20.080 1.00 71.05 274 GLU A C 1
ATOM 2064 O O . GLU A 1 275 ? 61.316 -0.537 19.137 1.00 70.14 274 GLU A O 1
ATOM 2070 N N . ALA A 1 276 ? 60.349 0.114 21.074 1.00 64.56 275 ALA A N 1
ATOM 2071 C CA . ALA A 1 276 ? 59.330 -0.921 21.126 1.00 62.42 275 ALA A CA 1
ATOM 2072 C C . ALA A 1 276 ? 57.950 -0.336 20.847 1.00 62.44 275 ALA A C 1
ATOM 2073 O O . ALA A 1 276 ? 57.659 0.793 21.248 1.00 63.38 275 ALA A O 1
ATOM 2075 N N . TRP A 1 277 ? 57.115 -1.096 20.130 1.00 54.69 276 TRP A N 1
ATOM 2076 C CA . TRP A 1 277 ? 55.747 -0.723 19.785 1.00 52.15 276 TRP A CA 1
ATOM 2077 C C . TRP A 1 277 ? 54.885 -1.988 19.624 1.00 55.63 276 TRP A C 1
ATOM 2078 O O . TRP A 1 277 ? 54.996 -2.711 18.616 1.00 55.64 276 TRP A O 1
ATOM 2089 N N . ASP A 1 278 ? 53.998 -2.233 20.604 1.00 50.59 277 ASP A N 1
ATOM 2090 C CA . ASP A 1 278 ? 53.119 -3.403 20.567 1.00 49.05 277 ASP A CA 1
ATOM 2091 C C . ASP A 1 278 ? 51.648 -2.990 20.845 1.00 53.35 277 ASP A C 1
ATOM 2092 O O . ASP A 1 278 ? 51.220 -2.973 22.004 1.00 54.70 277 ASP A O 1
ATOM 2097 N N . PRO A 1 279 ? 50.850 -2.693 19.791 1.00 48.58 278 PRO A N 1
ATOM 2098 C CA . PRO A 1 279 ? 49.439 -2.295 20.020 1.00 48.13 278 PRO A CA 1
ATOM 2099 C C . PRO A 1 279 ? 48.541 -3.421 20.572 1.00 51.00 278 PRO A C 1
ATOM 2100 O O . PRO A 1 279 ? 47.440 -3.154 21.067 1.00 50.54 278 PRO A O 1
ATOM 2104 N N . VAL A 1 280 ? 49.019 -4.671 20.511 1.00 46.46 279 VAL A N 1
ATOM 2105 C CA . VAL A 1 280 ? 48.280 -5.846 20.968 1.00 45.50 279 VAL A CA 1
ATOM 2106 C C . VAL A 1 280 ? 48.474 -6.050 22.478 1.00 51.58 279 VAL A C 1
ATOM 2107 O O . VAL A 1 280 ? 47.490 -6.191 23.196 1.00 52.46 279 VAL A O 1
ATOM 2111 N N . ASN A 1 281 ? 49.717 -6.052 22.960 1.00 49.09 280 ASN A N 1
ATOM 2112 C CA . ASN A 1 281 ? 50.009 -6.329 24.364 1.00 50.63 280 ASN A CA 1
ATOM 2113 C C . ASN A 1 281 ? 50.229 -5.083 25.206 1.00 56.93 280 ASN A C 1
ATOM 2114 O O . ASN A 1 281 ? 50.020 -5.153 26.419 1.00 58.42 280 ASN A O 1
ATOM 2119 N N . ASP A 1 282 ? 50.683 -3.967 24.603 1.00 53.16 281 ASP A N 1
ATOM 2120 C CA . ASP A 1 282 ? 50.847 -2.734 25.373 1.00 53.33 281 ASP A CA 1
ATOM 2121 C C . ASP A 1 282 ? 49.504 -1.977 25.333 1.00 54.73 281 ASP A C 1
ATOM 2122 O O . ASP A 1 282 ? 49.081 -1.523 24.258 1.00 50.96 281 ASP A O 1
ATOM 2127 N N . GLU A 1 283 ? 48.825 -1.899 26.509 1.00 51.81 282 GLU A N 1
ATOM 2128 C CA . GLU A 1 283 ? 47.504 -1.272 26.681 1.00 50.57 282 GLU A CA 1
ATOM 2129 C C . GLU A 1 283 ? 47.595 0.232 26.427 1.00 53.52 282 GLU A C 1
ATOM 2130 O O . GLU A 1 283 ? 46.609 0.849 26.030 1.00 53.73 282 GLU A O 1
ATOM 2136 N N . ASN A 1 284 ? 48.796 0.813 26.579 1.00 49.71 283 ASN A N 1
ATOM 2137 C CA . ASN A 1 284 ? 49.029 2.231 26.302 1.00 48.12 283 ASN A CA 1
ATOM 2138 C C . ASN A 1 284 ? 49.007 2.512 24.799 1.00 52.63 283 ASN A C 1
ATOM 2139 O O . ASN A 1 284 ? 48.850 3.673 24.411 1.00 54.62 283 ASN A O 1
ATOM 2152 N N . LYS A 1 286 ? 46.856 0.972 22.630 1.00 46.10 285 LYS A N 1
ATOM 2153 C CA . LYS A 1 286 ? 45.557 0.655 22.053 1.00 45.80 285 LYS A CA 1
ATOM 2154 C C . LYS A 1 286 ? 44.434 1.342 22.824 1.00 52.74 285 LYS A C 1
ATOM 2155 O O . LYS A 1 286 ? 44.566 1.557 24.029 1.00 55.00 285 LYS A O 1
ATOM 2161 N N . THR A 1 287 ? 43.344 1.712 22.120 1.00 48.94 286 THR A N 1
ATOM 2162 C CA . THR A 1 287 ? 42.202 2.392 22.741 1.00 49.51 286 THR A CA 1
ATOM 2163 C C . THR A 1 287 ? 40.874 2.171 21.985 1.00 53.31 286 THR A C 1
ATOM 2164 O O . THR A 1 287 ? 40.841 1.903 20.770 1.00 52.09 286 THR A O 1
ATOM 2168 N N . THR A 1 288 ? 39.778 2.354 22.711 1.00 50.34 287 THR A N 1
ATOM 2169 C CA . THR A 1 288 ? 38.451 2.366 22.113 1.00 50.07 287 THR A CA 1
ATOM 2170 C C . THR A 1 288 ? 38.149 3.854 21.759 1.00 55.35 287 THR A C 1
ATOM 2171 O O . THR A 1 288 ? 38.909 4.768 22.126 1.00 54.26 287 THR A O 1
ATOM 2175 N N . ASP A 1 289 ? 37.050 4.088 21.032 1.00 52.46 288 ASP A N 1
ATOM 2176 C CA . ASP A 1 289 ? 36.541 5.424 20.759 1.00 51.73 288 ASP A CA 1
ATOM 2177 C C . ASP A 1 289 ? 35.808 5.788 22.033 1.00 56.52 288 ASP A C 1
ATOM 2178 O O . ASP A 1 289 ? 34.866 5.078 22.415 1.00 57.65 288 ASP A O 1
ATOM 2183 N N . LEU A 1 290 ? 36.288 6.811 22.754 1.00 51.01 289 LEU A N 1
ATOM 2184 C CA . LEU A 1 290 ? 35.714 7.149 24.054 1.00 50.46 289 LEU A CA 1
ATOM 2185 C C . LEU A 1 290 ? 34.340 7.774 23.940 1.00 55.95 289 LEU A C 1
ATOM 2186 O O . LEU A 1 290 ? 33.643 7.838 24.951 1.00 57.95 289 LEU A O 1
ATOM 2191 N N . SER A 1 291 ? 33.914 8.157 22.713 1.00 52.05 290 SER A N 1
ATOM 2192 C CA . SER A 1 291 ? 32.585 8.712 22.439 1.00 52.81 290 SER A CA 1
ATOM 2193 C C . SER A 1 291 ? 31.517 7.601 22.437 1.00 59.14 290 SER A C 1
ATOM 2194 O O . SER A 1 291 ? 30.321 7.893 22.466 1.00 60.09 290 SER A O 1
ATOM 2197 N N . LYS A 1 292 ? 31.951 6.340 22.368 1.00 56.07 291 LYS A N 1
ATOM 2198 C CA . LYS A 1 292 ? 31.090 5.155 22.356 1.00 56.34 291 LYS A CA 1
ATOM 2199 C C . LYS A 1 292 ? 31.413 4.390 23.628 1.00 65.09 291 LYS A C 1
ATOM 2200 O O . LYS A 1 292 ? 32.283 3.514 23.615 1.00 64.51 291 LYS A O 1
ATOM 2206 N N . PRO A 1 293 ? 30.818 4.773 24.776 1.00 65.93 292 PRO A N 1
ATOM 2207 C CA . PRO A 1 293 ? 31.223 4.149 26.051 1.00 67.60 292 PRO A CA 1
ATOM 2208 C C . PRO A 1 293 ? 30.944 2.653 26.148 1.00 73.87 292 PRO A C 1
ATOM 2209 O O . PRO A 1 293 ? 31.635 1.964 26.900 1.00 74.87 292 PRO A O 1
ATOM 2213 N N . ASN A 1 294 ? 29.997 2.142 25.364 1.00 70.89 293 ASN A N 1
ATOM 2214 C CA . ASN A 1 294 ? 29.704 0.715 25.387 1.00 71.65 293 ASN A CA 1
ATOM 2215 C C . ASN A 1 294 ? 30.596 -0.090 24.402 1.00 73.41 293 ASN A C 1
ATOM 2216 O O . ASN A 1 294 ? 30.463 -1.320 24.330 1.00 73.50 293 ASN A O 1
ATOM 2221 N N . SER A 1 295 ? 31.527 0.592 23.690 1.00 66.82 294 SER A N 1
ATOM 2222 C CA . SER A 1 295 ? 32.394 -0.023 22.679 1.00 64.07 294 SER A CA 1
ATOM 2223 C C . SER A 1 295 ? 33.433 -0.985 23.224 1.00 65.07 294 SER A C 1
ATOM 2224 O O . SER A 1 295 ? 33.956 -0.795 24.321 1.00 65.15 294 SER A O 1
ATOM 2227 N N . ASN A 1 296 ? 33.750 -1.999 22.405 1.00 59.76 295 ASN A N 1
ATOM 2228 C CA . ASN A 1 296 ? 34.767 -3.025 22.642 1.00 59.16 295 ASN A CA 1
ATOM 2229 C C . ASN A 1 296 ? 35.709 -3.117 21.409 1.00 59.29 295 ASN A C 1
ATOM 2230 O O . ASN A 1 296 ? 36.528 -4.041 21.292 1.00 60.02 295 ASN A O 1
ATOM 2235 N N . VAL A 1 297 ? 35.607 -2.119 20.515 1.00 51.00 296 VAL A N 1
ATOM 2236 C CA . VAL A 1 297 ? 36.416 -2.033 19.309 1.00 48.78 296 VAL A CA 1
ATOM 2237 C C . VAL A 1 297 ? 37.625 -1.144 19.649 1.00 50.97 296 VAL A C 1
ATOM 2238 O O . VAL A 1 297 ? 37.485 0.013 20.045 1.00 49.23 296 VAL A O 1
ATOM 2242 N N . TYR A 1 298 ? 38.804 -1.769 19.570 1.00 47.50 297 TYR A N 1
ATOM 2243 C CA . TYR A 1 298 ? 40.120 -1.266 19.893 1.00 46.21 297 TYR A CA 1
ATOM 2244 C C . TYR A 1 298 ? 40.861 -0.903 18.640 1.00 51.52 297 TYR A C 1
ATOM 2245 O O . TYR A 1 298 ? 40.772 -1.607 17.618 1.00 50.69 297 TYR A O 1
ATOM 2254 N N . TYR A 1 299 ? 41.574 0.240 18.720 1.00 47.62 298 TYR A N 1
ATOM 2255 C CA . TYR A 1 299 ? 42.361 0.806 17.632 1.00 45.28 298 TYR A CA 1
ATOM 2256 C C . TYR A 1 299 ? 43.794 0.907 18.051 1.00 49.02 298 TYR A C 1
ATOM 2257 O O . TYR A 1 299 ? 44.080 0.992 19.251 1.00 50.72 298 TYR A O 1
ATOM 2266 N N . ALA A 1 300 ? 44.708 0.781 17.094 1.00 45.12 299 ALA A N 1
ATOM 2267 C CA . ALA A 1 300 ? 46.144 0.817 17.430 1.00 45.08 299 ALA A CA 1
ATOM 2268 C C . ALA A 1 300 ? 46.637 2.222 17.382 1.00 48.03 299 ALA A C 1
ATOM 2269 O O . ALA A 1 300 ? 46.324 2.951 16.443 1.00 46.35 299 ALA A O 1
ATOM 2271 N N . LYS A 1 301 ? 47.382 2.623 18.413 1.00 47.27 300 LYS A N 1
ATOM 2272 C CA . LYS A 1 301 ? 47.957 3.965 18.511 1.00 46.44 300 LYS A CA 1
ATOM 2273 C C . LYS A 1 301 ? 49.225 3.995 17.699 1.00 48.39 300 LYS A C 1
ATOM 2274 O O . LYS A 1 301 ? 50.227 3.403 18.086 1.00 48.36 300 LYS A O 1
ATOM 2280 N N . ILE A 1 302 ? 49.150 4.629 16.527 1.00 44.31 301 ILE A N 1
ATOM 2281 C CA . ILE A 1 302 ? 50.281 4.743 15.611 1.00 43.48 301 ILE A CA 1
ATOM 2282 C C . ILE A 1 302 ? 50.994 6.081 15.865 1.00 50.10 301 ILE A C 1
ATOM 2283 O O . ILE A 1 302 ? 50.417 7.128 15.559 1.00 49.54 301 ILE A O 1
ATOM 2288 N N . PRO A 1 303 ? 52.242 6.086 16.408 1.00 47.40 302 PRO A N 1
ATOM 2289 C CA . PRO A 1 303 ? 52.954 7.360 16.595 1.00 47.49 302 PRO A CA 1
ATOM 2290 C C . PRO A 1 303 ? 53.179 8.078 15.263 1.00 52.01 302 PRO A C 1
ATOM 2291 O O . PRO A 1 303 ? 53.766 7.524 14.317 1.00 51.16 302 PRO A O 1
ATOM 2295 N N . ILE A 1 304 ? 52.672 9.311 15.189 1.00 49.25 303 ILE A N 1
ATOM 2296 C CA . ILE A 1 304 ? 52.793 10.222 14.043 1.00 49.28 303 ILE A CA 1
ATOM 2297 C C . ILE A 1 304 ? 54.292 10.378 13.622 1.00 54.80 303 ILE A C 1
ATOM 2298 O O . ILE A 1 304 ? 54.595 10.469 12.432 1.00 54.86 303 ILE A O 1
ATOM 2303 N N . LYS A 1 305 ? 55.205 10.340 14.597 1.00 51.92 304 LYS A N 1
ATOM 2304 C CA . LYS A 1 305 ? 56.645 10.485 14.379 1.00 52.06 304 LYS A CA 1
ATOM 2305 C C . LYS A 1 305 ? 57.250 9.273 13.618 1.00 55.76 304 LYS A C 1
ATOM 2306 O O . LYS A 1 305 ? 58.378 9.375 13.128 1.00 55.53 304 LYS A O 1
ATOM 2312 N N . TYR A 1 306 ? 56.516 8.136 13.540 1.00 50.47 305 TYR A N 1
ATOM 2313 C CA . TYR A 1 306 ? 56.990 6.929 12.854 1.00 49.36 305 TYR A CA 1
ATOM 2314 C C . TYR A 1 306 ? 56.551 6.871 11.387 1.00 52.54 305 TYR A C 1
ATOM 2315 O O . TYR A 1 306 ? 57.090 6.075 10.616 1.00 52.95 305 TYR A O 1
ATOM 2324 N N . VAL A 1 307 ? 55.562 7.691 11.013 1.00 47.95 306 VAL A N 1
ATOM 2325 C CA . VAL A 1 307 ? 54.945 7.672 9.704 1.00 47.59 306 VAL A CA 1
ATOM 2326 C C . VAL A 1 307 ? 55.907 8.186 8.585 1.00 53.31 306 VAL A C 1
ATOM 2327 O O . VAL A 1 307 ? 56.430 9.290 8.644 1.00 54.00 306 VAL A O 1
ATOM 2331 N N . LEU A 1 308 ? 56.087 7.337 7.553 1.00 49.89 307 LEU A N 1
ATOM 2332 C CA . LEU A 1 308 ? 56.887 7.548 6.345 1.00 48.24 307 LEU A CA 1
ATOM 2333 C C . LEU A 1 308 ? 56.032 8.232 5.258 1.00 52.15 307 LEU A C 1
ATOM 2334 O O . LEU A 1 308 ? 56.530 9.144 4.580 1.00 52.85 307 LEU A O 1
ATOM 2339 N N . ASP A 1 309 ? 54.738 7.798 5.103 1.00 46.11 308 ASP A N 1
ATOM 2340 C CA . ASP A 1 309 ? 53.780 8.426 4.188 1.00 45.02 308 ASP A CA 1
ATOM 2341 C C . ASP A 1 309 ? 52.339 8.149 4.634 1.00 48.31 308 ASP A C 1
ATOM 2342 O O . ASP A 1 309 ? 52.049 7.071 5.145 1.00 49.54 308 ASP A O 1
ATOM 2347 N N . ALA A 1 310 ? 51.444 9.119 4.397 1.00 43.41 309 ALA A N 1
ATOM 2348 C CA . ALA A 1 310 ? 50.012 9.059 4.685 1.00 42.10 309 ALA A CA 1
ATOM 2349 C C . ALA A 1 310 ? 49.204 9.639 3.540 1.00 43.74 309 ALA A C 1
ATOM 2350 O O . ALA A 1 310 ? 49.590 10.652 2.970 1.00 42.38 309 ALA A O 1
ATOM 2352 N N . VAL A 1 311 ? 48.105 8.971 3.162 1.00 41.55 310 VAL A N 1
ATOM 2353 C CA . VAL A 1 311 ? 47.198 9.405 2.083 1.00 40.97 310 VAL A CA 1
ATOM 2354 C C . VAL A 1 311 ? 45.753 9.361 2.586 1.00 45.15 310 VAL A C 1
ATOM 2355 O O . VAL A 1 311 ? 45.233 8.285 2.916 1.00 46.38 310 VAL A O 1
ATOM 2359 N N . GLU A 1 312 ? 45.093 10.525 2.594 1.00 40.95 311 GLU A N 1
ATOM 2360 C CA . GLU A 1 312 ? 43.688 10.640 3.006 1.00 39.34 311 GLU A CA 1
ATOM 2361 C C . GLU A 1 312 ? 42.773 10.576 1.801 1.00 43.65 311 GLU A C 1
ATOM 2362 O O . GLU A 1 312 ? 42.558 11.598 1.154 1.00 42.00 311 GLU A O 1
ATOM 2368 N N . ALA A 1 313 ? 42.184 9.399 1.520 1.00 42.01 312 ALA A N 1
ATOM 2369 C CA . ALA A 1 313 ? 41.191 9.345 0.444 1.00 41.97 312 ALA A CA 1
ATOM 2370 C C . ALA A 1 313 ? 39.812 9.391 1.080 1.00 46.91 312 ALA A C 1
ATOM 2371 O O . ALA A 1 313 ? 39.625 8.949 2.233 1.00 44.98 312 ALA A O 1
ATOM 2373 N N . VAL A 1 314 ? 38.876 10.061 0.373 1.00 44.44 313 VAL A N 1
ATOM 2374 C CA . VAL A 1 314 ? 37.495 10.303 0.802 1.00 42.93 313 VAL A CA 1
ATOM 2375 C C . VAL A 1 314 ? 36.541 10.117 -0.393 1.00 50.09 313 VAL A C 1
ATOM 2376 O O . VAL A 1 314 ? 36.997 9.948 -1.530 1.00 50.93 313 VAL A O 1
ATOM 2380 N N . ASN A 1 315 ? 35.217 10.128 -0.107 1.00 47.84 314 ASN A N 1
ATOM 2381 C CA . ASN A 1 315 ? 34.098 9.941 -1.035 1.00 48.87 314 ASN A CA 1
ATOM 2382 C C . ASN A 1 315 ? 34.162 10.872 -2.232 1.00 55.47 314 ASN A C 1
ATOM 2383 O O . ASN A 1 315 ? 34.040 10.417 -3.358 1.00 55.09 314 ASN A O 1
ATOM 2388 N N . ASN A 1 316 ? 34.307 12.181 -1.974 1.00 54.47 315 ASN A N 1
ATOM 2389 C CA . ASN A 1 316 ? 34.339 13.251 -2.975 1.00 55.35 315 ASN A CA 1
ATOM 2390 C C . ASN A 1 316 ? 34.907 14.516 -2.359 1.00 61.19 315 ASN A C 1
ATOM 2391 O O . ASN A 1 316 ? 35.374 14.472 -1.225 1.00 60.79 315 ASN A O 1
ATOM 2396 N N . GLU A 1 317 ? 34.857 15.641 -3.087 1.00 60.17 316 GLU A N 1
ATOM 2397 C CA . GLU A 1 317 ? 35.412 16.922 -2.637 1.00 61.61 316 GLU A CA 1
ATOM 2398 C C . GLU A 1 317 ? 34.654 17.563 -1.436 1.00 67.62 316 GLU A C 1
ATOM 2399 O O . GLU A 1 317 ? 35.151 18.550 -0.874 1.00 67.27 316 GLU A O 1
ATOM 2405 N N . SER A 1 318 ? 33.509 16.973 -1.010 1.00 65.09 317 SER A N 1
ATOM 2406 C CA . SER A 1 318 ? 32.690 17.483 0.095 1.00 65.48 317 SER A CA 1
ATOM 2407 C C . SER A 1 318 ? 33.142 17.000 1.462 1.00 68.57 317 SER A C 1
ATOM 2408 O O . SER A 1 318 ? 32.674 17.527 2.473 1.00 68.83 317 SER A O 1
ATOM 2411 N N . LYS A 1 319 ? 34.013 15.992 1.508 1.00 64.47 318 LYS A N 1
ATOM 2412 C CA . LYS A 1 319 ? 34.423 15.376 2.762 1.00 63.87 318 LYS A CA 1
ATOM 2413 C C . LYS A 1 319 ? 35.734 15.964 3.338 1.00 70.06 318 LYS A C 1
ATOM 2414 O O . LYS A 1 319 ? 36.571 15.209 3.838 1.00 69.25 318 LYS A O 1
ATOM 2428 N N . ASN A 1 321 ? 35.891 18.046 5.959 1.00 66.29 320 ASN A N 1
ATOM 2429 C CA . ASN A 1 321 ? 35.579 18.174 7.385 1.00 64.87 320 ASN A CA 1
ATOM 2430 C C . ASN A 1 321 ? 35.357 16.765 8.020 1.00 64.74 320 ASN A C 1
ATOM 2431 O O . ASN A 1 321 ? 34.895 16.640 9.163 1.00 64.89 320 ASN A O 1
ATOM 2436 N N . ALA A 1 322 ? 35.730 15.717 7.272 1.00 56.66 321 ALA A N 1
ATOM 2437 C CA . ALA A 1 322 ? 35.594 14.328 7.656 1.00 54.71 321 ALA A CA 1
ATOM 2438 C C . ALA A 1 322 ? 36.967 13.576 7.620 1.00 56.13 321 ALA A C 1
ATOM 2439 O O . ALA A 1 322 ? 37.012 12.357 7.409 1.00 55.11 321 ALA A O 1
ATOM 2441 N N . LYS A 1 323 ? 38.075 14.306 7.848 1.00 51.45 322 LYS A N 1
ATOM 2442 C CA . LYS A 1 323 ? 39.439 13.751 7.841 1.00 49.44 322 LYS A CA 1
ATOM 2443 C C . LYS A 1 323 ? 39.765 12.910 9.092 1.00 50.23 322 LYS A C 1
ATOM 2444 O O . LYS A 1 323 ? 39.321 13.245 10.191 1.00 49.95 322 LYS A O 1
ATOM 2450 N N . ARG A 1 324 ? 40.566 11.833 8.922 1.00 44.52 323 ARG A N 1
ATOM 2451 C CA . ARG A 1 324 ? 41.041 10.987 10.025 1.00 44.13 323 ARG A CA 1
ATOM 2452 C C . ARG A 1 324 ? 42.585 10.863 9.992 1.00 51.41 323 ARG A C 1
ATOM 2453 O O . ARG A 1 324 ? 43.175 10.295 10.912 1.00 53.95 323 ARG A O 1
ATOM 2461 N N . VAL A 1 325 ? 43.244 11.424 8.966 1.00 47.27 324 VAL A N 1
ATOM 2462 C CA . VAL A 1 325 ? 44.701 11.453 8.923 1.00 46.71 324 VAL A CA 1
ATOM 2463 C C . VAL A 1 325 ? 45.109 12.761 9.643 1.00 55.03 324 VAL A C 1
ATOM 2464 O O . VAL A 1 325 ? 44.606 13.849 9.289 1.00 55.56 324 VAL A O 1
ATOM 2468 N N . PRO A 1 326 ? 46.019 12.690 10.640 1.00 50.45 325 PRO A N 1
ATOM 2469 C CA . PRO A 1 326 ? 46.501 13.932 11.257 1.00 50.51 325 PRO A CA 1
ATOM 2470 C C . PRO A 1 326 ? 47.107 14.879 10.194 1.00 53.79 325 PRO A C 1
ATOM 2471 O O . PRO A 1 326 ? 47.854 14.440 9.307 1.00 51.33 325 PRO A O 1
ATOM 2475 N N . GLY A 1 327 ? 46.712 16.160 10.273 1.00 51.34 326 GLY A N 1
ATOM 2476 C CA . GLY A 1 327 ? 47.081 17.241 9.361 1.00 50.50 326 GLY A CA 1
ATOM 2477 C C . GLY A 1 327 ? 48.553 17.364 9.031 1.00 55.31 326 GLY A C 1
ATOM 2478 O O . GLY A 1 327 ? 48.897 17.723 7.901 1.00 56.28 326 GLY A O 1
ATOM 2479 N N . VAL A 1 328 ? 49.433 17.066 9.997 1.00 51.56 327 VAL A N 1
ATOM 2480 C CA . VAL A 1 328 ? 50.889 17.108 9.778 1.00 51.64 327 VAL A CA 1
ATOM 2481 C C . VAL A 1 328 ? 51.313 16.046 8.759 1.00 55.28 327 VAL A C 1
ATOM 2482 O O . VAL A 1 328 ? 52.307 16.257 8.060 1.00 56.44 327 VAL A O 1
ATOM 2486 N N . LEU A 1 329 ? 50.567 14.912 8.683 1.00 48.97 328 LEU A N 1
ATOM 2487 C CA . LEU A 1 329 ? 50.870 13.812 7.757 1.00 46.66 328 LEU A CA 1
ATOM 2488 C C . LEU A 1 329 ? 50.211 14.033 6.402 1.00 49.54 328 LEU A C 1
ATOM 2489 O O . LEU A 1 329 ? 50.835 13.775 5.379 1.00 49.54 328 LEU A O 1
ATOM 2494 N N . ASP A 1 330 ? 48.956 14.494 6.401 1.00 45.57 329 ASP A N 1
ATOM 2495 C CA . ASP A 1 330 ? 48.202 14.831 5.203 1.00 46.36 329 ASP A CA 1
ATOM 2496 C C . ASP A 1 330 ? 47.202 15.935 5.554 1.00 50.60 329 ASP A C 1
ATOM 2497 O O . ASP A 1 330 ? 46.270 15.679 6.291 1.00 51.89 329 ASP A O 1
ATOM 2502 N N . ALA A 1 331 ? 47.442 17.170 5.068 1.00 47.34 330 ALA A N 1
ATOM 2503 C CA . ALA A 1 331 ? 46.610 18.359 5.301 1.00 46.84 330 ALA A CA 1
ATOM 2504 C C . ALA A 1 331 ? 45.376 18.375 4.399 1.00 50.54 330 ALA A C 1
ATOM 2505 O O . ALA A 1 331 ? 44.471 19.173 4.607 1.00 52.82 330 ALA A O 1
ATOM 2507 N N . GLY A 1 332 ? 45.339 17.498 3.421 1.00 46.25 331 GLY A N 1
ATOM 2508 C CA . GLY A 1 332 ? 44.241 17.448 2.479 1.00 47.05 331 GLY A CA 1
ATOM 2509 C C . GLY A 1 332 ? 43.482 16.144 2.407 1.00 52.96 331 GLY A C 1
ATOM 2510 O O . GLY A 1 332 ? 43.481 15.337 3.350 1.00 50.40 331 GLY A O 1
ATOM 2511 N N . ILE A 1 333 ? 42.751 16.008 1.276 1.00 51.09 332 ILE A N 1
ATOM 2512 C CA . ILE A 1 333 ? 41.875 14.904 0.876 1.00 49.63 332 ILE A CA 1
ATOM 2513 C C . ILE A 1 333 ? 41.999 14.672 -0.622 1.00 51.17 332 ILE A C 1
ATOM 2514 O O . ILE A 1 333 ? 42.081 15.638 -1.394 1.00 50.54 332 ILE A O 1
ATOM 2519 N N . THR A 1 334 ? 41.962 13.405 -1.031 1.00 46.15 333 THR A N 1
ATOM 2520 C CA . THR A 1 334 ? 41.979 12.962 -2.445 1.00 45.55 333 THR A CA 1
ATOM 2521 C C . THR A 1 334 ? 40.747 12.085 -2.633 1.00 49.07 333 THR A C 1
ATOM 2522 O O . THR A 1 334 ? 40.141 11.698 -1.638 1.00 48.88 333 THR A O 1
ATOM 2526 N N . TRP A 1 335 ? 40.314 11.849 -3.873 1.00 47.13 334 TRP A N 1
ATOM 2527 C CA . TRP A 1 335 ? 39.069 11.107 -4.149 1.00 48.13 334 TRP A CA 1
ATOM 2528 C C . TRP A 1 335 ? 38.987 10.719 -5.613 1.00 53.20 334 TRP A C 1
ATOM 2529 O O . TRP A 1 335 ? 39.810 11.159 -6.414 1.00 53.41 334 TRP A O 1
ATOM 2540 N N . VAL A 1 336 ? 37.969 9.909 -5.963 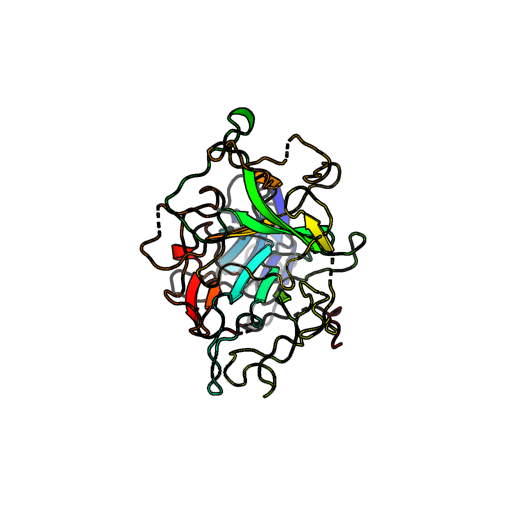1.00 49.43 335 VAL A N 1
ATOM 2541 C CA . VAL A 1 336 ? 37.665 9.500 -7.333 1.00 48.79 335 VAL A CA 1
ATOM 2542 C C . VAL A 1 336 ? 36.184 9.819 -7.571 1.00 56.05 335 VAL A C 1
ATOM 2543 O O . VAL A 1 336 ? 35.702 9.759 -8.703 1.00 58.37 335 VAL A O 1
ATOM 2547 N N . GLY A 1 337 ? 35.497 10.185 -6.494 1.00 51.85 336 GLY A N 1
ATOM 2548 C CA . GLY A 1 337 ? 34.121 10.660 -6.516 1.00 52.04 336 GLY A CA 1
ATOM 2549 C C . GLY A 1 337 ? 33.026 9.654 -6.716 1.00 55.47 336 GLY A C 1
ATOM 2550 O O . GLY A 1 337 ? 31.863 10.029 -6.729 1.00 55.59 336 GLY A O 1
ATOM 2551 N N . ALA A 1 338 ? 33.371 8.390 -6.868 1.00 54.50 337 ALA A N 1
ATOM 2552 C CA . ALA A 1 338 ? 32.379 7.330 -7.038 1.00 54.99 337 ALA A CA 1
ATOM 2553 C C . ALA A 1 338 ? 32.923 5.991 -6.610 1.00 57.30 337 ALA A C 1
ATOM 2554 O O . ALA A 1 338 ? 34.137 5.796 -6.593 1.00 56.05 337 ALA A O 1
ATOM 2556 N N . THR A 1 339 ? 32.018 5.065 -6.267 1.00 53.58 338 THR A N 1
ATOM 2557 C CA . THR A 1 339 ? 32.383 3.699 -5.960 1.00 52.42 338 THR A CA 1
ATOM 2558 C C . THR A 1 339 ? 32.209 2.872 -7.235 1.00 59.04 338 THR A C 1
ATOM 2559 O O . THR A 1 339 ? 31.337 3.169 -8.068 1.00 60.83 338 THR A O 1
ATOM 2563 N N . TYR A 1 340 ? 33.061 1.880 -7.373 1.00 54.81 339 TYR A N 1
ATOM 2564 C CA . TYR A 1 340 ? 33.001 0.910 -8.437 1.00 54.40 339 TYR A CA 1
ATOM 2565 C C . TYR A 1 340 ? 33.052 1.518 -9.811 1.00 58.73 339 TYR A C 1
ATOM 2566 O O . TYR A 1 340 ? 32.329 1.115 -10.676 1.00 59.64 339 TYR A O 1
ATOM 2575 N N . CYS A 1 341 ? 33.943 2.479 -9.999 1.00 55.03 340 CYS A N 1
ATOM 2576 C CA . CYS A 1 341 ? 34.113 3.157 -11.281 1.00 55.27 340 CYS A CA 1
ATOM 2577 C C . CYS A 1 341 ? 35.419 2.750 -11.982 1.00 58.41 340 CYS A C 1
ATOM 2578 O O . CYS A 1 341 ? 35.641 3.145 -13.132 1.00 60.60 340 CYS A O 1
ATOM 2581 N N . GLY A 1 342 ? 36.223 1.924 -11.311 1.00 51.54 341 GLY A N 1
ATOM 2582 C CA . GLY A 1 342 ? 37.479 1.393 -11.828 1.00 50.22 341 GLY A CA 1
ATOM 2583 C C . GLY A 1 342 ? 38.543 2.438 -12.037 1.00 53.23 341 GLY A C 1
ATOM 2584 O O . GLY A 1 342 ? 39.348 2.307 -12.955 1.00 54.44 341 GLY A O 1
ATOM 2585 N N . LEU A 1 343 ? 38.530 3.498 -11.212 1.00 48.45 342 LEU A N 1
ATOM 2586 C CA . LEU A 1 343 ? 39.482 4.603 -11.280 1.00 47.62 342 LEU A CA 1
ATOM 2587 C C . LEU A 1 343 ? 40.226 4.750 -9.963 1.00 52.44 342 LEU A C 1
ATOM 2588 O O . LEU A 1 343 ? 39.678 4.505 -8.874 1.00 50.46 342 LEU A O 1
ATOM 2593 N N . GLY A 1 344 ? 41.481 5.158 -10.075 1.00 49.69 343 GLY A N 1
ATOM 2594 C CA . GLY A 1 344 ? 42.321 5.342 -8.912 1.00 48.37 343 GLY A CA 1
ATOM 2595 C C . GLY A 1 344 ? 42.919 6.722 -8.809 1.00 52.46 343 GLY A C 1
ATOM 2596 O O . GLY A 1 344 ? 42.419 7.684 -9.403 1.00 52.87 343 GLY A O 1
ATOM 2597 N N . ILE A 1 345 ? 43.999 6.803 -8.027 1.00 47.63 344 ILE A N 1
ATOM 2598 C CA . ILE A 1 345 ? 44.759 8.013 -7.738 1.00 45.94 344 ILE A CA 1
ATOM 2599 C C . ILE A 1 345 ? 46.253 7.710 -7.999 1.00 49.77 344 ILE A C 1
ATOM 2600 O O . ILE A 1 345 ? 46.733 6.600 -7.760 1.00 48.96 344 ILE A O 1
ATOM 2605 N N . ALA A 1 346 ? 46.964 8.683 -8.541 1.00 46.78 345 ALA A N 1
ATOM 2606 C CA . ALA A 1 346 ? 48.368 8.517 -8.862 1.00 46.51 345 ALA A CA 1
ATOM 2607 C C . ALA A 1 346 ? 49.155 9.756 -8.408 1.00 50.74 345 ALA A C 1
ATOM 2608 O O . ALA A 1 346 ? 48.736 10.874 -8.675 1.00 51.05 345 ALA A O 1
ATOM 2610 N N . ARG A 1 347 ? 50.270 9.561 -7.700 1.00 47.99 346 ARG A N 1
ATOM 2611 C CA . ARG A 1 347 ? 51.111 10.669 -7.222 1.00 47.94 346 ARG A CA 1
ATOM 2612 C C . ARG A 1 347 ? 51.755 11.385 -8.406 1.00 55.27 346 ARG A C 1
ATOM 2613 O O . ARG A 1 347 ? 52.196 10.733 -9.362 1.00 57.36 346 ARG A O 1
ATOM 2621 N N . LYS A 1 348 ? 51.754 12.734 -8.355 1.00 51.26 347 LYS A N 1
ATOM 2622 C CA . LYS A 1 348 ? 52.326 13.613 -9.376 1.00 49.94 347 LYS A CA 1
ATOM 2623 C C . LYS A 1 348 ? 53.823 13.586 -9.301 1.00 52.64 347 LYS A C 1
ATOM 2624 O O . LYS A 1 348 ? 54.380 13.458 -8.215 1.00 49.34 347 LYS A O 1
ATOM 2630 N N . LEU A 1 349 ? 54.472 13.752 -10.454 1.00 52.31 348 LEU A N 1
ATOM 2631 C CA . LEU A 1 349 ? 55.918 13.835 -10.583 1.00 52.79 348 LEU A CA 1
ATOM 2632 C C . LEU A 1 349 ? 56.391 15.205 -10.148 1.00 59.69 348 LEU A C 1
ATOM 2633 O O . LEU A 1 349 ? 55.689 16.193 -10.374 1.00 60.05 348 LEU A O 1
ATOM 2638 N N . SER A 1 350 ? 57.595 15.284 -9.560 1.00 58.02 349 SER A N 1
ATOM 2639 C CA . SER A 1 350 ? 58.196 16.562 -9.181 1.00 58.43 349 SER A CA 1
ATOM 2640 C C . SER A 1 350 ? 58.674 17.227 -10.466 1.00 66.34 349 SER A C 1
ATOM 2641 O O . SER A 1 350 ? 59.531 16.677 -11.160 1.00 68.16 349 SER A O 1
ATOM 2644 N N . THR A 1 351 ? 58.051 18.349 -10.843 1.00 63.92 350 THR A N 1
ATOM 2645 C CA . THR A 1 351 ? 58.407 19.038 -12.087 1.00 65.13 350 THR A CA 1
ATOM 2646 C C . THR A 1 351 ? 59.067 20.385 -11.812 1.00 69.67 350 THR A C 1
ATOM 2647 O O . THR A 1 351 ? 58.970 20.910 -10.699 1.00 67.14 350 THR A O 1
ATOM 2651 N N . ASP A 1 352 ? 59.758 20.936 -12.821 1.00 70.18 351 ASP A N 1
ATOM 2652 C CA . ASP A 1 352 ? 60.375 22.26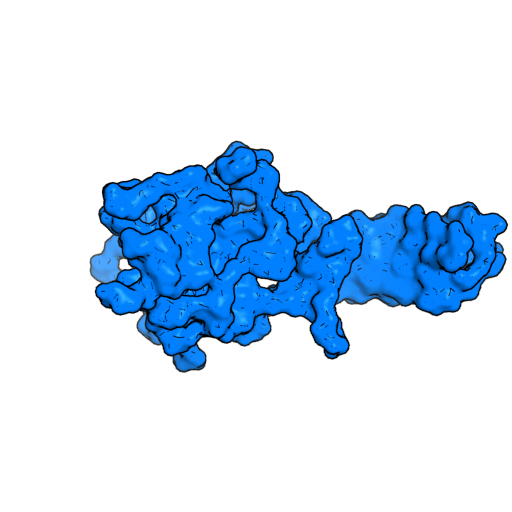8 -12.693 1.00 71.81 351 ASP A CA 1
ATOM 2653 C C . ASP A 1 352 ? 59.343 23.352 -13.109 1.00 79.06 351 ASP A C 1
ATOM 2654 O O . ASP A 1 352 ? 58.194 23.009 -13.411 1.00 77.61 351 ASP A O 1
ATOM 2659 N N . GLU A 1 353 ? 59.754 24.647 -13.123 1.00 79.50 352 GLU A N 1
ATOM 2660 C CA . GLU A 1 353 ? 58.910 25.791 -13.507 1.00 80.98 352 GLU A CA 1
ATOM 2661 C C . GLU A 1 353 ? 58.289 25.573 -14.899 1.00 86.42 352 GLU A C 1
ATOM 2662 O O . GLU A 1 353 ? 57.092 25.812 -15.083 1.00 87.23 352 GLU A O 1
ATOM 2668 N N . GLU A 1 354 ? 59.089 25.053 -15.846 1.00 82.90 353 GLU A N 1
ATOM 2669 C CA . GLU A 1 354 ? 58.686 24.748 -17.218 1.00 82.98 353 GLU A CA 1
ATOM 2670 C C . GLU A 1 354 ? 57.737 23.534 -17.310 1.00 84.75 353 GLU A C 1
ATOM 2671 O O . GLU A 1 354 ? 57.154 23.301 -18.371 1.00 85.03 353 GLU A O 1
ATOM 2677 N N . GLY A 1 355 ? 57.599 22.778 -16.217 1.00 79.66 354 GLY A N 1
ATOM 2678 C CA . GLY A 1 355 ? 56.724 21.609 -16.143 1.00 78.30 354 GLY A CA 1
ATOM 2679 C C . GLY A 1 355 ? 57.350 20.282 -16.526 1.00 81.57 354 GLY A C 1
ATOM 2680 O O . GLY A 1 355 ? 56.630 19.297 -16.714 1.00 81.08 354 GLY A O 1
ATOM 2681 N N . ASN A 1 356 ? 58.692 20.238 -16.622 1.00 78.04 355 ASN A N 1
ATOM 2682 C CA . ASN A 1 356 ? 59.453 19.031 -16.966 1.00 78.09 355 ASN A CA 1
ATOM 2683 C C . ASN A 1 356 ? 59.780 18.189 -15.709 1.00 78.59 355 ASN A C 1
ATOM 2684 O O . ASN A 1 356 ? 60.196 18.766 -14.695 1.00 77.07 355 ASN A O 1
ATOM 2689 N N . PRO A 1 357 ? 59.653 16.834 -15.769 1.00 73.39 356 PRO A N 1
ATOM 2690 C CA . PRO A 1 357 ? 59.976 15.999 -14.589 1.00 71.21 356 PRO A CA 1
ATOM 2691 C C . PRO A 1 357 ? 61.447 16.086 -14.178 1.00 74.31 356 PRO A C 1
ATOM 2692 O O . PRO A 1 357 ? 62.329 15.887 -15.016 1.00 76.25 356 PRO A O 1
ATOM 2696 N N . ILE A 1 358 ? 61.706 16.400 -12.890 1.00 67.23 357 ILE A N 1
ATOM 2697 C CA . ILE A 1 358 ? 63.053 16.483 -12.323 1.00 65.92 357 ILE A CA 1
ATOM 2698 C C . ILE A 1 358 ? 63.589 15.043 -12.211 1.00 67.20 357 ILE A C 1
ATOM 2699 O O . ILE A 1 358 ? 62.967 14.216 -11.551 1.00 66.67 357 ILE A O 1
ATOM 2704 N N . ILE A 1 359 ? 64.720 14.744 -12.891 1.00 62.05 358 ILE A N 1
ATOM 2705 C CA . ILE A 1 359 ? 65.330 13.406 -12.973 1.00 59.83 358 ILE A CA 1
ATOM 2706 C C . ILE A 1 359 ? 66.539 13.254 -12.039 1.00 65.24 358 ILE A C 1
ATOM 2707 O O . ILE A 1 359 ? 67.439 14.103 -12.041 1.00 66.69 358 ILE A O 1
ATOM 2712 N N . ARG A 1 360 ? 66.560 12.153 -11.261 1.00 60.96 359 ARG A N 1
ATOM 2713 C CA . ARG A 1 360 ? 67.674 11.801 -10.378 1.00 60.75 359 ARG A CA 1
ATOM 2714 C C . ARG A 1 360 ? 68.713 11.190 -11.275 1.00 67.35 359 ARG A C 1
ATOM 2715 O O . ARG A 1 360 ? 68.636 10.005 -11.568 1.00 67.76 359 ARG A O 1
ATOM 2723 N N . GLU A 1 361 ? 69.633 12.025 -11.779 1.00 66.33 360 GLU A N 1
ATOM 2724 C CA . GLU A 1 361 ? 70.684 11.688 -12.758 1.00 68.01 360 GLU A CA 1
ATOM 2725 C C . GLU A 1 361 ? 71.585 10.516 -12.316 1.00 72.38 360 GLU A C 1
ATOM 2726 O O . GLU A 1 361 ? 72.114 9.794 -13.174 1.00 73.39 360 GLU A O 1
ATOM 2732 N N . GLU A 1 362 ? 71.751 10.331 -10.993 1.00 65.96 361 GLU A N 1
ATOM 2733 C CA . GLU A 1 362 ? 72.592 9.286 -10.427 1.00 65.33 361 GLU A CA 1
ATOM 2734 C C . GLU A 1 362 ? 72.045 7.901 -10.762 1.00 69.95 361 GLU A C 1
ATOM 2735 O O . GLU A 1 362 ? 72.815 6.953 -10.952 1.00 70.58 361 GLU A O 1
ATOM 2741 N N . THR A 1 363 ? 70.706 7.800 -10.864 1.00 65.36 362 THR A N 1
ATOM 2742 C CA . THR A 1 363 ? 69.983 6.551 -11.128 1.00 63.84 362 THR A CA 1
ATOM 2743 C C . THR A 1 363 ? 69.103 6.612 -12.388 1.00 66.60 362 THR A C 1
ATOM 2744 O O . THR A 1 363 ? 68.589 5.577 -12.811 1.00 66.61 362 THR A O 1
ATOM 2748 N N . GLY A 1 364 ? 68.954 7.803 -12.972 1.00 62.23 363 GLY A N 1
ATOM 2749 C CA . GLY A 1 364 ? 68.113 8.038 -14.141 1.00 62.64 363 GLY A CA 1
ATOM 2750 C C . GLY A 1 364 ? 66.661 7.698 -13.863 1.00 65.95 363 GLY A C 1
ATOM 2751 O O . GLY A 1 364 ? 66.019 7.005 -14.662 1.00 65.97 363 GLY A O 1
ATOM 2752 N N . THR A 1 365 ? 66.153 8.149 -12.686 1.00 60.88 364 THR A N 1
ATOM 2753 C CA . THR A 1 365 ? 64.804 7.833 -12.199 1.00 58.59 364 THR A CA 1
ATOM 2754 C C . THR A 1 365 ? 63.975 9.067 -11.822 1.00 62.23 364 THR A C 1
ATOM 2755 O O . THR A 1 365 ? 64.498 10.146 -11.531 1.00 62.57 364 THR A O 1
ATOM 2759 N N . TYR A 1 366 ? 62.658 8.868 -11.808 1.00 57.70 365 TYR A N 1
ATOM 2760 C CA . TYR A 1 366 ? 61.688 9.876 -11.454 1.00 56.13 365 TYR A CA 1
ATOM 2761 C C . TYR A 1 366 ? 61.644 10.124 -9.962 1.00 59.92 365 TYR A C 1
ATOM 2762 O O . TYR A 1 366 ? 61.928 9.235 -9.161 1.00 59.06 365 TYR A O 1
ATOM 2771 N N . ILE A 1 367 ? 61.315 11.370 -9.606 1.00 56.48 366 ILE A N 1
ATOM 2772 C CA . ILE A 1 367 ? 61.096 11.848 -8.248 1.00 53.92 366 ILE A CA 1
ATOM 2773 C C . ILE A 1 367 ? 59.633 12.267 -8.266 1.00 56.04 366 ILE A C 1
ATOM 2774 O O . ILE A 1 367 ? 59.190 12.921 -9.213 1.00 55.97 366 ILE A O 1
ATOM 2779 N N . TYR A 1 368 ? 58.869 11.789 -7.292 1.00 51.24 367 TYR A N 1
ATOM 2780 C CA . TYR A 1 368 ? 57.437 12.049 -7.167 1.00 49.24 367 TYR A CA 1
ATOM 2781 C C . TYR A 1 368 ? 57.228 13.124 -6.127 1.00 52.44 367 TYR A C 1
ATOM 2782 O O . TYR A 1 368 ? 57.959 13.187 -5.135 1.00 51.04 367 TYR A O 1
ATOM 2791 N N . GLN A 1 369 ? 56.244 14.003 -6.388 1.00 50.92 368 GLN A N 1
ATOM 2792 C CA . GLN A 1 369 ? 55.861 15.146 -5.562 1.00 49.99 368 GLN A CA 1
ATOM 2793 C C . GLN A 1 369 ? 55.210 14.711 -4.254 1.00 54.72 368 GLN A C 1
ATOM 2794 O O . GLN A 1 369 ? 54.267 13.925 -4.277 1.00 55.18 368 GLN A O 1
ATOM 2800 N N . ASP A 1 370 ? 55.681 15.248 -3.121 1.00 51.37 369 ASP A N 1
ATOM 2801 C CA . ASP A 1 370 ? 55.079 14.973 -1.809 1.00 50.90 369 ASP A CA 1
ATOM 2802 C C . ASP A 1 370 ? 55.214 16.186 -0.942 1.00 54.66 369 ASP A C 1
ATOM 2803 O O . ASP A 1 370 ? 56.323 16.500 -0.510 1.00 55.96 369 ASP A O 1
ATOM 2808 N N . THR A 1 371 ? 54.089 16.887 -0.718 1.00 50.63 370 THR A N 1
ATOM 2809 C CA . THR A 1 371 ? 54.023 18.114 0.094 1.00 50.25 370 THR A CA 1
ATOM 2810 C C . THR A 1 371 ? 53.149 17.890 1.355 1.00 53.88 370 THR A C 1
ATOM 2811 O O . THR A 1 371 ? 52.817 18.854 2.048 1.00 54.03 370 THR A O 1
ATOM 2815 N N . ASN A 1 372 ? 52.772 16.608 1.626 1.00 49.39 371 ASN A N 1
ATOM 2816 C CA . ASN A 1 372 ? 51.898 16.140 2.711 1.00 47.89 371 ASN A CA 1
ATOM 2817 C C . ASN A 1 372 ? 50.495 16.757 2.570 1.00 50.16 371 ASN A C 1
ATOM 2818 O O . ASN A 1 372 ? 49.880 17.201 3.547 1.00 48.95 371 ASN A O 1
ATOM 2823 N N . ASN A 1 373 ? 50.006 16.771 1.318 1.00 46.86 372 ASN A N 1
ATOM 2824 C CA . ASN A 1 373 ? 48.690 17.280 0.930 1.00 46.95 372 ASN A CA 1
ATOM 2825 C C . ASN A 1 373 ? 48.231 16.501 -0.273 1.00 53.08 372 ASN A C 1
ATOM 2826 O O . ASN A 1 373 ? 48.752 16.698 -1.364 1.00 54.60 372 ASN A O 1
ATOM 2831 N N . SER A 1 374 ? 47.280 15.593 -0.071 1.00 50.70 373 SER A N 1
ATOM 2832 C CA . SER A 1 374 ? 46.779 14.691 -1.108 1.00 51.18 373 SER A CA 1
ATOM 2833 C C . SER A 1 374 ? 45.905 15.403 -2.120 1.00 56.39 373 SER A C 1
ATOM 2834 O O . SER A 1 374 ? 45.809 14.926 -3.254 1.00 57.89 373 SER A O 1
ATOM 2837 N N . THR A 1 375 ? 45.307 16.557 -1.749 1.00 52.86 374 THR A N 1
ATOM 2838 C CA . THR A 1 375 ? 44.523 17.365 -2.702 1.00 52.64 374 THR A CA 1
ATOM 2839 C C . THR A 1 375 ? 45.454 17.859 -3.832 1.00 55.52 374 THR A C 1
ATOM 2840 O O . THR A 1 375 ? 45.047 17.915 -4.992 1.00 56.95 374 THR A O 1
ATOM 2844 N N . ASP A 1 376 ? 46.718 18.120 -3.477 1.00 50.20 375 ASP A N 1
ATOM 2845 C CA . ASP A 1 376 ? 47.748 18.671 -4.338 1.00 50.90 375 ASP A CA 1
ATOM 2846 C C . ASP A 1 376 ? 48.698 17.637 -4.954 1.00 55.07 375 ASP A C 1
ATOM 2847 O O . ASP A 1 376 ? 49.185 17.862 -6.070 1.00 55.43 375 ASP A O 1
ATOM 2852 N N . ASP A 1 377 ? 49.015 16.557 -4.231 1.00 50.30 376 ASP A N 1
ATOM 2853 C CA . ASP A 1 377 ? 50.017 15.582 -4.677 1.00 49.49 376 ASP A CA 1
ATOM 2854 C C . ASP A 1 377 ? 49.490 14.474 -5.599 1.00 51.62 376 ASP A C 1
ATOM 2855 O O . ASP A 1 377 ? 50.300 13.810 -6.253 1.00 51.09 376 ASP A O 1
ATOM 2860 N N . PHE A 1 378 ? 48.167 14.271 -5.665 1.00 47.36 377 PHE A N 1
ATOM 2861 C CA . PHE A 1 378 ? 47.624 13.190 -6.468 1.00 46.74 377 PHE A CA 1
ATOM 2862 C C . PHE A 1 378 ? 46.739 13.614 -7.622 1.00 53.43 377 PHE A C 1
ATOM 2863 O O . PHE A 1 378 ? 45.847 14.448 -7.459 1.00 54.33 377 PHE A O 1
ATOM 2871 N N . GLU A 1 379 ? 46.938 12.952 -8.771 1.00 49.88 378 GLU A N 1
ATOM 2872 C CA . GLU A 1 379 ? 46.054 13.031 -9.912 1.00 51.97 378 GLU A CA 1
ATOM 2873 C C . GLU A 1 379 ? 44.879 12.130 -9.556 1.00 57.02 378 GLU A C 1
ATOM 2874 O O . GLU A 1 379 ? 45.100 10.992 -9.121 1.00 56.14 378 GLU A O 1
ATOM 2880 N N . ARG A 1 380 ? 43.644 12.643 -9.700 1.00 53.62 379 ARG A N 1
ATOM 2881 C CA . ARG A 1 380 ? 42.418 11.945 -9.342 1.00 52.44 379 ARG A CA 1
ATOM 2882 C C . ARG A 1 380 ? 41.677 11.369 -10.538 1.00 58.17 379 ARG A C 1
ATOM 2883 O O . ARG A 1 380 ? 41.642 11.991 -11.603 1.00 59.11 379 ARG A O 1
ATOM 2891 N N . GLY A 1 381 ? 41.054 10.210 -10.322 1.00 54.31 380 GLY A N 1
ATOM 2892 C CA . GLY A 1 381 ? 40.251 9.504 -11.313 1.00 54.70 380 GLY A CA 1
ATOM 2893 C C . GLY A 1 381 ? 40.994 9.021 -12.541 1.00 57.59 380 GLY A C 1
ATOM 2894 O O . GLY A 1 381 ? 40.446 9.074 -13.641 1.00 59.19 380 GLY A O 1
ATOM 2895 N N . VAL A 1 382 ? 42.241 8.552 -12.361 1.00 52.53 381 VAL A N 1
ATOM 2896 C CA . VAL A 1 382 ? 43.080 7.997 -13.433 1.00 52.24 381 VAL A CA 1
ATOM 2897 C C . VAL A 1 382 ? 42.693 6.531 -13.672 1.00 57.79 381 VAL A C 1
ATOM 2898 O O . VAL A 1 382 ? 42.138 5.891 -12.779 1.00 56.99 381 VAL A O 1
ATOM 2902 N N . VAL A 1 383 ? 43.003 5.989 -14.850 1.00 56.19 382 VAL A N 1
ATOM 2903 C CA . VAL A 1 383 ? 42.792 4.564 -15.069 1.00 56.27 382 VAL A CA 1
ATOM 2904 C C . VAL A 1 383 ? 43.958 3.882 -14.348 1.00 59.09 382 VAL A C 1
ATOM 2905 O O . VAL A 1 383 ? 45.106 4.220 -14.669 1.00 58.58 382 VAL A O 1
ATOM 2909 N N . PRO A 1 384 ? 43.704 2.969 -13.354 1.00 53.33 383 PRO A N 1
ATOM 2910 C CA . PRO A 1 384 ? 44.823 2.350 -12.613 1.00 51.55 383 PRO A CA 1
ATOM 2911 C C . PRO A 1 384 ? 45.822 1.653 -13.512 1.00 54.29 383 PRO A C 1
ATOM 2912 O O . PRO A 1 384 ? 45.437 1.010 -14.492 1.00 54.63 383 PRO A O 1
ATOM 2916 N N . VAL A 1 385 ? 47.113 1.885 -13.222 1.00 49.45 384 VAL A N 1
ATOM 2917 C CA . VAL A 1 385 ? 48.252 1.286 -13.927 1.00 49.41 384 VAL A CA 1
ATOM 2918 C C . VAL A 1 385 ? 49.237 0.796 -12.881 1.00 53.94 384 VAL A C 1
ATOM 2919 O O . VAL A 1 385 ? 49.484 1.503 -11.907 1.00 51.78 384 VAL A O 1
ATOM 2931 N N . ARG A 1 387 ? 53.113 -0.080 -11.965 1.00 55.16 386 ARG A N 1
ATOM 2932 C CA . ARG A 1 387 ? 54.479 0.297 -12.337 1.00 55.30 386 ARG A CA 1
ATOM 2933 C C . ARG A 1 387 ? 54.437 1.366 -13.469 1.00 60.06 386 ARG A C 1
ATOM 2934 O O . ARG A 1 387 ? 55.157 1.283 -14.468 1.00 61.38 386 ARG A O 1
ATOM 2942 N N . ARG A 1 388 ? 53.582 2.385 -13.284 1.00 55.63 387 ARG A N 1
ATOM 2943 C CA . ARG A 1 388 ? 53.434 3.504 -14.215 1.00 56.05 387 ARG A CA 1
ATOM 2944 C C . ARG A 1 388 ? 54.749 4.297 -14.259 1.00 60.49 387 ARG A C 1
ATOM 2945 O O . ARG A 1 388 ? 55.481 4.308 -13.264 1.00 60.03 387 ARG A O 1
ATOM 2953 N N . ASN A 1 389 ? 55.046 4.940 -15.417 1.00 57.83 388 ASN A N 1
ATOM 2954 C CA . ASN A 1 389 ? 56.252 5.744 -15.691 1.00 57.64 388 ASN A CA 1
ATOM 2955 C C . ASN A 1 389 ? 57.530 4.949 -15.423 1.00 62.59 388 ASN A C 1
ATOM 2956 O O . ASN A 1 389 ? 58.456 5.471 -14.795 1.00 63.53 388 ASN A O 1
ATOM 2961 N N . GLY A 1 390 ? 57.548 3.698 -15.878 1.00 57.87 389 GLY A N 1
ATOM 2962 C CA . GLY A 1 390 ? 58.688 2.802 -15.771 1.00 57.14 389 GLY A CA 1
ATOM 2963 C C . GLY A 1 390 ? 59.230 2.512 -14.389 1.00 60.21 389 GLY A C 1
ATOM 2964 O O . GLY A 1 390 ? 60.444 2.419 -14.224 1.00 61.24 389 GLY A O 1
ATOM 2965 N N . ALA A 1 391 ? 58.364 2.350 -13.388 1.00 55.22 390 ALA A N 1
ATOM 2966 C CA . ALA A 1 391 ? 58.828 1.932 -12.065 1.00 53.88 390 ALA A CA 1
ATOM 2967 C C . ALA A 1 391 ? 59.338 0.477 -12.195 1.00 61.42 390 ALA A C 1
ATOM 2968 O O . ALA A 1 391 ? 58.740 -0.321 -12.928 1.00 63.16 390 ALA A O 1
ATOM 2970 N N . LYS A 1 392 ? 60.498 0.163 -11.608 1.00 58.02 391 LYS A N 1
ATOM 2971 C CA . LYS A 1 392 ? 61.101 -1.158 -11.787 1.00 57.48 391 LYS A CA 1
ATOM 2972 C C . LYS A 1 392 ? 60.672 -2.177 -10.721 1.00 57.39 391 LYS A C 1
ATOM 2973 O O . LYS A 1 392 ? 60.500 -1.856 -9.545 1.00 54.44 391 LYS A O 1
ATOM 2983 N N . PRO A 1 394 ? 61.400 -5.238 -8.215 1.00 58.53 393 PRO A N 1
ATOM 2984 C CA . PRO A 1 394 ? 62.623 -5.691 -7.522 1.00 59.04 393 PRO A CA 1
ATOM 2985 C C . PRO A 1 394 ? 63.017 -7.095 -7.934 1.00 66.62 393 PRO A C 1
ATOM 2986 O O . PRO A 1 394 ? 62.145 -7.909 -8.230 1.00 68.39 393 PRO A O 1
ATOM 2990 N N . SER A 1 395 ? 64.320 -7.376 -7.938 1.00 64.24 394 SER A N 1
ATOM 2991 C CA . SER A 1 395 ? 64.885 -8.673 -8.345 1.00 65.62 394 SER A CA 1
ATOM 2992 C C . SER A 1 395 ? 64.288 -9.894 -7.599 1.00 68.77 394 SER A C 1
ATOM 2993 O O . SER A 1 395 ? 64.292 -10.988 -8.160 1.00 69.36 394 SER A O 1
ATOM 2996 N N . TRP A 1 396 ? 63.787 -9.705 -6.355 1.00 63.85 395 TRP A N 1
ATOM 2997 C CA . TRP A 1 396 ? 63.228 -10.768 -5.498 1.00 63.13 395 TRP A CA 1
ATOM 2998 C C . TRP A 1 396 ? 61.709 -11.065 -5.745 1.00 67.65 395 TRP A C 1
ATOM 2999 O O . TRP A 1 396 ? 61.106 -11.836 -4.983 1.00 67.81 395 TRP A O 1
ATOM 3010 N N . ASN A 1 397 ? 61.105 -10.471 -6.797 1.00 62.70 396 ASN A N 1
ATOM 3011 C CA . ASN A 1 397 ? 59.709 -10.719 -7.158 1.00 61.24 396 ASN A CA 1
ATOM 3012 C C . ASN A 1 397 ? 59.517 -12.194 -7.509 1.00 63.05 396 ASN A C 1
ATOM 3013 O O . ASN A 1 397 ? 60.292 -12.752 -8.280 1.00 63.51 396 ASN A O 1
ATOM 3018 N N . HIS A 1 398 ? 58.453 -12.795 -6.959 1.00 58.35 397 HIS A N 1
ATOM 3019 C CA . HIS A 1 398 ? 58.049 -14.205 -7.091 1.00 57.80 397 HIS A CA 1
ATOM 3020 C C . HIS A 1 398 ? 57.998 -14.723 -8.541 1.00 65.46 397 HIS A C 1
ATOM 3021 O O . HIS A 1 398 ? 58.190 -15.924 -8.742 1.00 69.07 397 HIS A O 1
ATOM 3028 N N . THR A 1 399 ? 57.756 -13.851 -9.541 1.00 61.00 398 THR A N 1
ATOM 3029 C CA . THR A 1 399 ? 57.677 -14.277 -10.946 1.00 61.92 398 THR A CA 1
ATOM 3030 C C . THR A 1 399 ? 59.056 -14.574 -11.569 1.00 68.54 398 THR A C 1
ATOM 3031 O O . THR A 1 399 ? 59.125 -15.288 -12.562 1.00 70.89 398 THR A O 1
ATOM 3035 N N . LEU A 1 400 ? 60.132 -14.012 -10.997 1.00 64.73 399 LEU A N 1
ATOM 3036 C CA . LEU A 1 400 ? 61.519 -14.088 -11.473 1.00 63.26 399 LEU A CA 1
ATOM 3037 C C . LEU A 1 400 ? 62.279 -15.329 -10.940 1.00 85.64 399 LEU A C 1
ATOM 3038 O O . LEU A 1 400 ? 61.730 -16.066 -10.090 1.00 94.54 399 LEU A O 1
#

Solvent-accessible surface area: 17542 Å² total

Nearest PDB structures (foldseek):
  4q1z-assembly1_A  TM=1.002E+00  e=5.457E-77  Bacteroides thetaiotaomicron VPI-5482
  6h41-assembly1_A  TM=2.116E-01  e=3.101E+00  Homo sapiens
  7zqj-assembly1_A  TM=1.992E-01  e=8.634E+00  Acrocephalus arundinaceus

Foldseek 3Di:
DAKEKEAEQEPDPQFDWWAPKWKWWCDVHDIDIDDDTDRIDIGPDDAFDWTKIKIWTWTQHPVRWIWTKIWIDHRDGGDDHHHYYYIYIYIDGFQFKEFFWWDAQFAAAPVGDTARQFTKTKIAGLDPFKDFQAFKKKFWAPPLAFDLPDFADDVVCPLFFFWGQWMFGDHDPGHPGIAGHLAMAMEGQQQAQCCPPVHGVPALDGSVQHQEYDAPQPSRHDHLHHYATADHQLASDDDDHIPRGDSFWIKMWIFDADDVHDAHQNPPVVFDDRVVCVVDSGTIGTHGPVGTSAIAAEHQDPPGNRTRDPCVREVEYAYQNDHNHQFIKGFAWDADPVGHHDANVVVRHTGTDDPNYNVPGIDYGHRDDVPPVRHDPPGSVD

InterPro domains:
  IPR032627 Protein of unknown function DUF4876 [PF16215] (190-383)

Organism: Bacteroides thetaiotaomicron (strain ATCC 29148 / DSM 2079 / JCM 5827 / CCUG 10774 / NCTC 10582 / VPI-5482 / E50) (NCBI:txid226186)

Sequence (382 aa):
PITVDVYLDITVENISTLKDLTVKFDNYDLHYVKEVTDNSVKVDGIIPGIYSVTVSGTAIDTENNNEYYINGNSVNAALFKHGSALNIEVQGLKVSPLIFKEIYYCGSRPEKGGVYFRDQFYEIYNNSADILYLDGIYFANLTPGTATTKLPIWPEADGNNYAYGERVWKFPGNGTEYPLAPGESCIISQFAANHQLDIYNPQSPIDGSSSEFEFNNNPNFPDQAAYDQHVFYQGKAEGSIPQYLTSVFGGAYVIFRRVPEGEAWDPVNDENKTTDLSKPNSNVYYAKIPIKYVLDAVEAVNNESKNAKRVPGVLDAGITWVGATYCGLGIARKLSTDEEGNPIIREETGTYIYQDTNNSTDDFERGVVPVRRNGAKPSWNHTL

Secondary structure (DSSP, 8-state):
-EEEEEEEEE-SSSEEEEEEEEEEEE-----EEEE--SSEEEEEEEPSEEEEEEEEEEEEETT--EEEEEEEEEEEEE-STT-EEEEEEEEEEE-SEEEEEEE-S-B--TTSS-B-TT-EEEEEE-SSS-EE-TT-EEEEESSSS--SS-----GGGTT-EEEEEEEEE--SSSSSSEE-TT-EEEEESS-S-TTSTTS-TT-S--GGG-SEE----SSS---SSB--EEEETTB-----SS----TT--EEEEE-PPTT----TTT----B--TT-TT----BEEEEGGGEEEEEEB-SSTT-----S-TTT-SS-B--SSSSS--EEEEPB-B-TTSPBPEETTTTEE-B--SS-HHHHEEEEEPP--GGG---TT-TT-

B-factor: mean 64.52, std 20.82, range [34.3, 161.64]

Radius of gyration: 23.97 Å; Cα contacts (8 Å, |Δi|>4): 1008; chains: 1; bounding box: 70×51×55 Å